Protein AF-A0A3D1IEJ1-F1 (afdb_monomer)

Foldseek 3Di:
DDPPPPPPDDDDDDDDDDQQPPLQQAFQLVLFDAAAAEEQQAFLLVVVVRCVVDPPQKHFYDDPQATDFIAGPVLSVVLVVVVDDRRDGPNSSTDHAAADERRDGLNVLLVVCVVVVDQWHFYAYPVRGTPGIHGNCSNRHVPPPQPQLQDKDWAFFLQAIWIDSLLFIFADDLLRLLQRLLVLLVLLVVQLVVLVVCLVPVDDDPVVSVVSNPCRSVVSSLVVLQVDCRQQLLLLLQLLRQCSNVSHALDLVRSLPGDSFDQPDCLLVVQLVCQLCCQQVDVPDVDNVVSNVCSVVCSVVCSRVVSRVCSVPTRHDHHDPVSNVSSSVRSVVRSVRVVPGDDDDNDPVSSVVSSSVVSSVNSNVVSVVVVVVVCVVVVHDPDD

Mean predicted aligned error: 14.05 Å

pLDDT: mean 86.7, std 15.49, range [32.12, 98.19]

Radius of gyration: 29.65 Å; Cα contacts (8 Å, |Δi|>4): 616; chains: 1; bounding box: 79×55×84 Å

Structure (mmCIF, N/CA/C/O backbone):
data_AF-A0A3D1IEJ1-F1
#
_entry.id   AF-A0A3D1IEJ1-F1
#
loop_
_atom_site.group_PDB
_atom_site.id
_atom_site.type_symbol
_atom_site.label_atom_id
_atom_site.label_alt_id
_atom_site.label_comp_id
_atom_site.label_asym_id
_atom_site.label_entity_id
_atom_site.label_seq_id
_atom_site.pdbx_PDB_ins_code
_atom_site.Cartn_x
_atom_site.Cartn_y
_atom_site.Cartn_z
_atom_site.occupancy
_atom_site.B_iso_or_equiv
_atom_site.auth_seq_id
_atom_site.auth_comp_id
_atom_site.auth_asym_id
_atom_site.auth_atom_id
_atom_site.pdbx_PDB_model_num
ATOM 1 N N . MET A 1 1 ? 5.447 -6.024 35.603 1.00 34.38 1 MET A N 1
ATOM 2 C CA . MET A 1 1 ? 6.214 -6.968 34.753 1.00 34.38 1 MET A CA 1
ATOM 3 C C . MET A 1 1 ? 5.374 -7.322 33.530 1.00 34.38 1 MET A C 1
ATOM 5 O O . MET A 1 1 ? 4.180 -7.521 33.713 1.00 34.38 1 MET A O 1
ATOM 9 N N . PRO A 1 2 ? 5.921 -7.308 32.300 1.00 36.53 2 PRO A N 1
ATOM 10 C CA . PRO A 1 2 ? 5.108 -7.143 31.099 1.00 36.53 2 PRO A CA 1
ATOM 11 C C . PRO A 1 2 ? 4.613 -8.470 30.500 1.00 36.53 2 PRO A C 1
ATOM 13 O O . PRO A 1 2 ? 5.301 -9.489 30.522 1.00 36.53 2 PRO A O 1
ATOM 16 N N . VAL A 1 3 ? 3.422 -8.380 29.906 1.00 32.12 3 VAL A N 1
ATOM 17 C CA . VAL A 1 3 ? 2.477 -9.368 29.331 1.00 32.12 3 VAL A CA 1
ATOM 18 C C . VAL A 1 3 ? 3.058 -10.297 28.230 1.00 32.12 3 VAL A C 1
ATOM 20 O O . VAL A 1 3 ? 2.351 -11.047 27.566 1.00 32.12 3 VAL A O 1
ATOM 23 N N . ALA A 1 4 ? 4.376 -10.325 28.034 1.00 33.59 4 ALA A N 1
ATOM 24 C CA . ALA A 1 4 ? 5.033 -10.959 26.889 1.00 33.59 4 ALA A CA 1
ATOM 25 C C . ALA A 1 4 ? 5.250 -12.490 26.987 1.00 33.59 4 ALA A C 1
ATOM 27 O O . ALA A 1 4 ? 5.752 -13.081 26.032 1.00 33.59 4 ALA A O 1
ATOM 28 N N . ARG A 1 5 ? 4.894 -13.169 28.092 1.00 34.41 5 ARG A N 1
ATOM 29 C CA . ARG A 1 5 ? 5.225 -14.602 28.312 1.00 34.41 5 ARG A CA 1
ATOM 30 C C . ARG A 1 5 ? 4.040 -15.568 28.472 1.00 34.41 5 ARG A C 1
ATOM 32 O O . ARG A 1 5 ? 4.211 -16.630 29.056 1.00 34.41 5 ARG A O 1
ATOM 39 N N . LEU A 1 6 ? 2.867 -15.269 27.909 1.00 35.28 6 LEU A N 1
ATOM 40 C CA . LEU A 1 6 ? 1.731 -16.219 27.878 1.00 35.28 6 LEU A CA 1
ATOM 41 C C . LEU A 1 6 ? 1.367 -16.724 26.467 1.00 35.28 6 LEU A C 1
ATOM 43 O O . LEU A 1 6 ? 0.457 -17.529 26.303 1.00 35.28 6 LEU A O 1
ATOM 47 N N . ARG A 1 7 ? 2.104 -16.308 25.428 1.00 36.78 7 ARG A N 1
ATOM 48 C CA . ARG A 1 7 ? 1.709 -16.479 24.016 1.00 36.78 7 ARG A CA 1
ATOM 49 C C . ARG A 1 7 ? 2.047 -17.841 23.384 1.00 36.78 7 ARG A C 1
ATOM 51 O O . ARG A 1 7 ? 1.842 -18.002 22.188 1.00 36.78 7 ARG A O 1
ATOM 58 N N . ASN A 1 8 ? 2.571 -18.823 24.124 1.00 34.38 8 ASN A N 1
ATOM 59 C CA . ASN A 1 8 ? 3.155 -20.018 23.500 1.00 34.38 8 ASN A CA 1
ATOM 60 C C . ASN A 1 8 ? 2.639 -21.344 24.076 1.00 34.38 8 ASN A C 1
ATOM 62 O O . ASN A 1 8 ? 3.391 -22.034 24.763 1.00 34.38 8 ASN A O 1
ATOM 66 N N . ARG A 1 9 ? 1.368 -21.703 23.803 1.00 35.31 9 ARG A N 1
ATOM 67 C CA . ARG A 1 9 ? 0.929 -23.120 23.805 1.00 35.31 9 ARG A CA 1
ATOM 68 C C . ARG A 1 9 ? -0.470 -23.450 23.246 1.00 35.31 9 ARG A C 1
ATOM 70 O O . ARG A 1 9 ? -1.064 -24.423 23.692 1.00 35.31 9 ARG A O 1
ATOM 77 N N . TYR A 1 10 ? -1.019 -22.715 22.278 1.00 32.25 10 TYR A N 1
ATOM 78 C CA . TYR A 1 10 ? -2.353 -23.061 21.754 1.00 32.25 10 TYR A CA 1
ATOM 79 C C . TYR A 1 10 ? -2.456 -22.896 20.236 1.00 32.25 10 TYR A C 1
ATOM 81 O O . TYR A 1 10 ? -3.085 -21.977 19.724 1.00 32.25 10 TYR A O 1
ATOM 89 N N . ASN A 1 11 ? -1.807 -23.797 19.494 1.00 33.50 11 ASN A N 1
ATOM 90 C CA . ASN A 1 11 ? -2.121 -23.991 18.083 1.00 33.50 11 ASN A CA 1
ATOM 91 C C . ASN A 1 11 ? -1.987 -25.468 17.699 1.00 33.50 11 ASN A C 1
ATOM 93 O O . 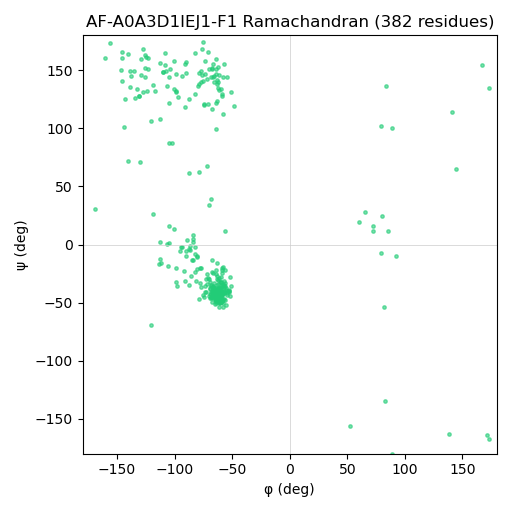ASN A 1 11 ? -0.882 -25.975 17.533 1.00 33.50 11 ASN A O 1
ATOM 97 N N . SER A 1 12 ? -3.116 -26.166 17.598 1.00 34.41 12 SER A N 1
ATOM 98 C CA . SER A 1 12 ? -3.414 -27.100 16.504 1.00 34.41 12 SER A CA 1
ATOM 99 C C . SER A 1 12 ? -4.716 -27.857 16.780 1.00 34.41 12 SER A C 1
ATOM 101 O O . SER A 1 12 ? -4.932 -28.405 17.857 1.00 34.41 12 SER A O 1
ATOM 103 N N . SER A 1 13 ? -5.544 -27.932 15.737 1.00 33.44 13 SER A N 1
ATOM 104 C CA . SER A 1 13 ? -6.774 -28.723 15.593 1.00 33.44 13 SER A CA 1
ATOM 105 C C . SER A 1 13 ? -8.074 -28.130 16.167 1.00 33.44 13 SER A C 1
ATOM 107 O O . SER A 1 13 ? -8.122 -27.647 17.289 1.00 33.44 13 SER A O 1
ATOM 109 N N . ARG A 1 14 ? -9.144 -28.265 15.360 1.00 33.75 14 ARG A N 1
ATOM 110 C CA . ARG A 1 14 ? -10.581 -28.014 15.622 1.00 33.75 14 ARG A CA 1
ATOM 111 C C . ARG A 1 14 ? -11.118 -26.593 15.362 1.00 33.75 14 ARG A C 1
ATOM 113 O O . ARG A 1 14 ? -11.059 -25.710 16.211 1.00 33.75 14 ARG A O 1
ATOM 120 N N . ARG A 1 15 ? -11.769 -26.431 14.200 1.00 35.88 15 ARG A N 1
ATOM 121 C CA . ARG A 1 15 ? -13.246 -26.479 14.025 1.00 35.88 15 ARG A CA 1
ATOM 122 C C . ARG A 1 15 ? -13.758 -25.434 13.023 1.00 35.88 15 ARG A C 1
ATOM 124 O O . ARG A 1 15 ? -13.694 -24.236 13.279 1.00 35.88 15 ARG A O 1
ATOM 131 N N . MET A 1 16 ? -14.295 -25.939 11.907 1.00 35.09 16 MET A N 1
ATOM 132 C CA . MET A 1 16 ? -15.589 -25.481 11.391 1.00 35.09 16 MET A CA 1
ATOM 133 C C . MET A 1 16 ? -16.631 -25.706 12.500 1.00 35.09 16 MET A C 1
ATOM 135 O O . MET A 1 16 ? -16.508 -26.680 13.243 1.00 35.09 16 MET A O 1
ATOM 139 N N . ASP A 1 17 ? -17.589 -24.790 12.603 1.00 37.56 17 ASP A N 1
ATOM 140 C CA . ASP A 1 17 ? -18.600 -24.630 13.661 1.00 37.56 17 ASP A CA 1
ATOM 141 C C . ASP A 1 17 ? -18.085 -23.959 14.942 1.00 37.56 17 ASP A C 1
ATOM 143 O O . ASP A 1 17 ? -17.427 -24.598 15.758 1.00 37.56 17 ASP A O 1
ATOM 147 N N . THR A 1 18 ? -18.417 -22.661 15.076 1.00 38.03 18 THR A N 1
ATOM 148 C CA . THR A 1 18 ? -18.666 -21.859 16.303 1.00 38.03 18 THR A CA 1
ATOM 149 C C . THR A 1 18 ? -18.172 -20.409 16.142 1.00 38.03 18 THR A C 1
ATOM 151 O O . THR A 1 18 ? -17.244 -19.981 16.829 1.00 38.03 18 THR A O 1
ATOM 154 N N . PHE A 1 19 ? -18.768 -19.623 15.239 1.00 41.88 19 PHE A N 1
ATOM 155 C CA . PHE A 1 19 ? -18.423 -18.194 15.115 1.00 41.88 19 PHE A CA 1
ATOM 156 C C . PHE A 1 19 ? -18.904 -17.359 16.320 1.00 41.88 19 PHE A C 1
ATOM 158 O O . PHE A 1 19 ? -18.214 -16.428 16.712 1.00 41.88 19 PHE A O 1
ATOM 165 N N . GLY A 1 20 ? -20.004 -17.744 16.982 1.00 44.62 20 GLY A N 1
ATOM 166 C CA . GLY A 1 20 ? -20.479 -17.074 18.205 1.00 44.62 20 GLY A CA 1
ATOM 167 C C . GLY A 1 20 ? -19.841 -17.570 19.513 1.00 44.62 20 GLY A C 1
ATOM 168 O O . GLY A 1 20 ? -19.731 -16.815 20.473 1.00 44.62 20 GLY A O 1
ATOM 169 N N . SER A 1 21 ? -19.375 -18.826 19.586 1.00 49.81 21 SER A N 1
ATOM 170 C CA . SER A 1 21 ? -18.986 -19.414 20.884 1.00 49.81 21 SER A CA 1
ATOM 171 C C . SER A 1 21 ? -17.594 -19.003 21.374 1.00 49.81 21 SER A C 1
ATOM 173 O O . SER A 1 21 ? -17.322 -19.124 22.565 1.00 49.81 21 SER A O 1
ATOM 175 N N . ARG A 1 22 ? -16.698 -18.542 20.487 1.00 56.06 22 ARG A N 1
ATOM 176 C CA . ARG A 1 22 ? -15.327 -18.168 20.878 1.00 56.06 22 ARG A CA 1
ATOM 177 C C . ARG A 1 22 ? -15.254 -16.803 21.563 1.00 56.06 22 ARG A C 1
ATOM 179 O O . ARG A 1 22 ? -14.423 -16.641 22.451 1.00 56.06 22 ARG A O 1
ATOM 186 N N . SER A 1 23 ? -16.110 -15.853 21.183 1.00 61.81 23 SER A N 1
ATOM 187 C CA . SER A 1 23 ? -16.144 -14.508 21.778 1.00 61.81 23 SER A CA 1
ATOM 188 C C . SER A 1 23 ? -16.629 -14.551 23.233 1.00 61.81 23 SER A C 1
ATOM 190 O O . SER A 1 23 ? -15.993 -14.003 24.128 1.00 61.81 23 SER A O 1
ATOM 192 N N . LEU A 1 24 ? -17.671 -15.343 23.505 1.00 79.00 24 LEU A N 1
ATOM 193 C CA . LEU A 1 24 ? -18.252 -15.485 24.846 1.00 79.00 24 LEU A CA 1
ATOM 194 C C . LEU A 1 24 ? -17.318 -16.163 25.862 1.00 79.00 24 LEU A C 1
ATOM 196 O O . LEU A 1 24 ? -17.442 -15.939 27.062 1.00 79.00 24 LEU A O 1
ATOM 200 N N . SER A 1 25 ? -16.364 -16.972 25.396 1.00 82.06 25 SER A N 1
ATOM 201 C CA . SER A 1 25 ? -15.357 -17.618 26.249 1.00 82.06 25 SER A CA 1
ATOM 202 C C . SER A 1 25 ? -14.111 -16.765 26.525 1.00 82.06 25 SER A C 1
ATOM 204 O O . SER A 1 25 ? -13.207 -17.236 27.212 1.00 82.06 25 SER A O 1
ATOM 206 N N . ARG A 1 26 ? -14.013 -15.552 25.965 1.00 82.69 26 ARG A N 1
ATOM 207 C CA . ARG A 1 26 ? -12.858 -14.657 26.148 1.00 82.69 26 ARG A CA 1
ATOM 208 C C . ARG A 1 26 ? -13.152 -13.572 27.187 1.00 82.69 26 ARG A C 1
ATOM 210 O O . ARG A 1 26 ? -14.322 -13.267 27.418 1.00 82.69 26 ARG A O 1
ATOM 217 N N . PRO A 1 27 ? -12.113 -12.978 27.794 1.00 87.12 27 PRO A N 1
ATOM 218 C CA . PRO A 1 27 ? -12.273 -11.827 28.670 1.00 87.12 27 PRO A CA 1
ATOM 219 C C . PRO A 1 27 ? -12.868 -10.601 27.962 1.00 87.12 27 PRO A C 1
ATOM 221 O O . PRO A 1 27 ? -12.549 -10.327 26.802 1.00 87.12 27 PRO A O 1
ATOM 224 N N . VAL A 1 28 ? -13.666 -9.814 28.683 1.00 88.81 28 VAL A N 1
ATOM 225 C CA . VAL A 1 28 ? -14.340 -8.602 28.190 1.00 88.81 28 VAL A CA 1
ATOM 226 C C . VAL A 1 28 ? -13.364 -7.557 27.653 1.00 88.81 28 VAL A C 1
ATOM 228 O O . VAL A 1 28 ? -13.674 -6.906 26.656 1.00 88.81 28 VAL A O 1
ATOM 231 N N . PHE A 1 29 ? -12.166 -7.417 28.234 1.00 81.75 29 PHE A N 1
ATOM 232 C CA . PHE A 1 29 ? -11.175 -6.437 27.762 1.00 81.75 29 PHE A CA 1
ATOM 233 C C . PHE A 1 29 ? -10.761 -6.650 26.299 1.00 81.75 29 PHE A C 1
ATOM 235 O O . PHE A 1 29 ? -10.240 -5.742 25.656 1.00 81.75 29 PHE A O 1
ATOM 242 N N . GLU A 1 30 ? -10.973 -7.851 25.762 1.00 79.25 30 GLU A N 1
ATOM 243 C CA . GLU A 1 30 ? -10.700 -8.147 24.364 1.00 79.25 30 GLU A CA 1
ATOM 244 C C . GLU A 1 30 ? -11.842 -7.713 23.434 1.00 79.25 30 GLU A C 1
ATOM 246 O O . GLU A 1 30 ? -11.612 -7.509 22.242 1.00 79.25 30 GLU A O 1
ATOM 251 N N . ALA A 1 31 ? -13.066 -7.588 23.939 1.00 82.50 31 ALA A N 1
ATOM 252 C CA . ALA A 1 31 ? -14.235 -7.164 23.170 1.00 82.50 31 ALA A CA 1
ATOM 253 C C . ALA A 1 31 ? -14.568 -5.674 23.358 1.00 82.50 31 ALA A C 1
ATOM 255 O O . ALA A 1 31 ? -15.251 -5.093 22.518 1.00 82.50 31 ALA A O 1
ATOM 256 N N . MET A 1 32 ? -14.084 -5.049 24.436 1.00 84.62 32 MET A N 1
ATOM 257 C CA . MET A 1 32 ? -14.413 -3.663 24.767 1.00 84.62 32 MET A CA 1
ATOM 258 C C . MET A 1 32 ? -13.907 -2.657 23.725 1.00 84.62 32 MET A C 1
ATOM 260 O O . MET A 1 32 ? -12.869 -2.843 23.081 1.00 84.62 32 MET A O 1
ATOM 264 N N . ARG A 1 33 ? -14.621 -1.537 23.615 1.00 79.88 33 ARG A N 1
ATOM 265 C CA . ARG A 1 33 ? -14.249 -0.381 22.796 1.00 79.88 33 ARG A CA 1
ATOM 266 C C . ARG A 1 33 ? -13.866 0.797 23.683 1.00 79.88 33 ARG A C 1
ATOM 268 O O . ARG A 1 33 ? -14.406 0.968 24.775 1.00 79.88 33 ARG A O 1
ATOM 275 N N . ALA A 1 34 ? -12.948 1.624 23.190 1.00 79.44 34 ALA A N 1
ATOM 276 C CA . ALA A 1 34 ? -12.696 2.925 23.795 1.00 79.44 34 ALA A CA 1
ATOM 277 C C . ALA A 1 34 ? -13.964 3.786 23.692 1.00 79.44 34 ALA A C 1
ATOM 279 O O . ALA A 1 34 ? -14.650 3.753 22.669 1.00 79.44 34 ALA A O 1
ATOM 280 N N . THR A 1 35 ? -14.252 4.555 24.737 1.00 80.81 35 THR A N 1
ATOM 281 C CA . THR A 1 35 ? -15.414 5.444 24.796 1.00 80.81 35 THR A CA 1
ATOM 282 C C . THR A 1 35 ? -14.990 6.843 25.208 1.00 80.81 35 THR A C 1
ATOM 284 O O . THR A 1 35 ? -14.056 7.018 25.993 1.00 80.81 35 THR A O 1
ATOM 287 N N . VAL A 1 36 ? -15.685 7.840 24.667 1.00 83.62 36 VAL A N 1
ATOM 288 C CA . VAL A 1 36 ? -15.646 9.204 25.198 1.00 83.62 36 VAL A CA 1
ATOM 289 C C . VAL A 1 36 ? -16.436 9.256 26.504 1.00 83.62 36 VAL A C 1
ATOM 291 O O . VAL A 1 36 ? -17.276 8.391 26.750 1.00 83.62 36 VAL A O 1
ATOM 294 N N . TRP A 1 37 ? -16.146 10.242 27.343 1.00 88.94 37 TRP A N 1
ATOM 295 C CA . TRP A 1 37 ? -16.778 10.449 28.644 1.00 88.94 37 TRP A CA 1
ATOM 296 C C . TRP A 1 37 ? -16.890 11.952 28.931 1.00 88.94 37 TRP A C 1
ATOM 298 O O . TRP A 1 37 ? -16.275 12.769 28.238 1.00 88.94 37 TRP A O 1
ATOM 308 N N . VAL A 1 38 ? -17.701 12.311 29.924 1.00 90.94 38 VAL A N 1
ATOM 309 C CA . VAL A 1 38 ? -17.945 13.698 30.364 1.00 90.94 38 VAL A CA 1
ATOM 310 C C . VAL A 1 38 ? -17.690 13.858 31.856 1.00 90.94 38 VAL A C 1
ATOM 312 O O . VAL A 1 38 ? -17.647 12.873 32.591 1.00 90.94 38 VAL A O 1
ATOM 315 N N . HIS A 1 39 ? -17.533 15.097 32.304 1.00 93.75 39 HIS A N 1
ATOM 316 C CA . HIS A 1 39 ? -17.487 15.436 33.725 1.00 93.75 39 HIS A CA 1
ATOM 317 C C . HIS A 1 39 ? -18.889 15.758 34.276 1.00 93.75 39 HIS A C 1
ATOM 319 O O . HIS A 1 39 ? -19.759 16.164 33.506 1.00 93.75 39 HIS A O 1
ATOM 325 N N . PRO A 1 40 ? -19.131 15.632 35.597 1.00 94.62 40 PRO A N 1
ATOM 326 C CA . PRO A 1 40 ? -20.416 16.001 36.204 1.00 94.62 40 PRO A CA 1
ATOM 327 C C . PRO A 1 40 ? -20.836 17.456 35.944 1.00 94.62 40 PRO A C 1
ATOM 329 O O . PRO A 1 40 ? -22.026 17.726 35.803 1.00 94.62 40 PRO A O 1
ATOM 332 N N . GLU A 1 41 ? -19.848 18.352 35.855 1.00 95.50 41 GLU A N 1
ATOM 333 C CA . GLU A 1 41 ? -19.989 19.797 35.621 1.00 95.50 41 GLU A CA 1
ATOM 334 C C . GLU A 1 41 ? -20.159 20.158 34.126 1.00 95.50 41 GLU A C 1
ATOM 336 O O . GLU A 1 41 ? -20.390 21.318 33.787 1.00 95.50 41 GLU A O 1
ATOM 341 N N . ASP A 1 42 ? -20.002 19.193 33.206 1.00 93.69 42 ASP A N 1
ATOM 342 C CA . ASP A 1 42 ? -20.230 19.437 31.777 1.00 93.69 42 ASP A CA 1
ATOM 343 C C . ASP A 1 42 ? -21.717 19.729 31.515 1.00 93.69 42 ASP A C 1
ATOM 345 O O . ASP A 1 42 ? -22.592 19.279 32.251 1.00 93.69 42 ASP A O 1
ATOM 349 N N . SER A 1 43 ? -22.028 20.440 30.427 1.00 95.88 43 SER A N 1
ATOM 350 C CA . SER A 1 43 ? -23.419 20.760 30.088 1.00 95.88 43 SER A CA 1
ATOM 351 C C . SER A 1 43 ? -24.187 19.582 29.476 1.00 95.88 43 SER A C 1
ATOM 353 O O . SER A 1 43 ? -23.634 18.781 28.710 1.00 95.88 43 SER A O 1
ATOM 355 N N . LEU A 1 44 ? -25.502 19.526 29.713 1.00 94.56 44 LEU A N 1
ATOM 356 C CA . LEU A 1 44 ? -26.409 18.564 29.074 1.00 94.56 44 LEU A CA 1
ATOM 357 C C . LEU A 1 44 ? -26.345 18.635 27.541 1.00 94.56 44 LEU A C 1
ATOM 359 O O . LEU A 1 44 ? -26.395 17.604 26.872 1.00 94.56 44 LEU A O 1
ATOM 363 N N . MET A 1 45 ? -26.156 19.828 26.970 1.00 92.06 45 MET A N 1
ATOM 364 C CA . MET A 1 45 ? -25.959 20.022 25.530 1.00 92.06 45 MET A CA 1
ATOM 365 C C . MET A 1 45 ? -24.703 19.310 25.011 1.00 92.06 45 MET A C 1
ATOM 367 O O . MET A 1 45 ? -24.737 18.692 23.945 1.00 92.06 45 MET A O 1
ATOM 371 N N . ARG A 1 46 ? -23.587 19.375 25.749 1.00 90.31 46 ARG A N 1
ATOM 372 C CA . ARG A 1 46 ? -22.354 18.662 25.387 1.00 90.31 46 ARG A CA 1
ATOM 373 C C . ARG A 1 46 ? -22.576 17.152 25.424 1.00 90.31 46 ARG A C 1
ATOM 375 O O . ARG A 1 46 ? -22.190 16.473 24.473 1.00 90.31 46 ARG A O 1
ATOM 382 N N . ALA A 1 47 ? -23.230 16.647 26.470 1.00 90.50 47 ALA A N 1
ATOM 383 C CA . ALA A 1 47 ? -23.584 15.234 26.567 1.00 90.50 47 ALA A CA 1
ATOM 384 C C . ALA A 1 47 ? -24.495 14.780 25.413 1.00 90.50 47 ALA A C 1
ATOM 386 O O . ALA A 1 47 ? -24.217 13.758 24.788 1.00 90.50 47 ALA A O 1
ATOM 387 N N . ALA A 1 48 ? -25.516 15.568 25.063 1.00 89.50 48 ALA A N 1
ATOM 388 C CA . ALA A 1 48 ? -26.419 15.273 23.950 1.00 89.50 48 ALA A CA 1
ATOM 389 C C . ALA A 1 48 ? -25.694 15.206 22.595 1.00 89.50 48 ALA A C 1
ATOM 391 O O . ALA A 1 48 ? -25.980 14.326 21.784 1.00 89.50 48 ALA A O 1
ATOM 392 N N . ASN A 1 49 ? -24.735 16.104 22.346 1.00 87.12 49 ASN A N 1
ATOM 393 C CA . ASN A 1 49 ? -23.935 16.080 21.119 1.00 87.12 49 ASN A CA 1
ATOM 394 C C . ASN A 1 49 ? -23.040 14.833 21.048 1.00 87.12 49 ASN A C 1
ATOM 396 O O . ASN A 1 49 ? -22.980 14.179 20.011 1.00 87.12 49 ASN A O 1
ATOM 400 N N . LEU A 1 50 ? -22.390 14.467 22.157 1.00 83.00 50 LEU A N 1
ATOM 401 C CA . LEU A 1 50 ? -21.542 13.272 22.214 1.00 83.00 50 LEU A CA 1
ATOM 402 C C . LEU A 1 50 ? -22.344 11.973 22.056 1.00 83.00 50 LEU A C 1
ATOM 404 O O . LEU A 1 50 ? -21.861 11.046 21.411 1.00 83.00 50 LEU A O 1
ATOM 408 N N . LEU A 1 51 ? -23.561 11.912 22.604 1.00 84.94 51 LEU A N 1
ATOM 409 C CA . LEU A 1 51 ? -24.461 10.769 22.430 1.00 84.94 51 LEU A CA 1
ATOM 410 C C . LEU A 1 51 ? -24.990 10.653 20.997 1.00 84.94 51 LEU A C 1
ATOM 412 O O . LEU A 1 51 ? -25.067 9.549 20.471 1.00 84.94 51 LEU A O 1
ATOM 416 N N . ARG A 1 52 ? -25.286 11.777 20.331 1.00 80.25 52 ARG A N 1
ATOM 417 C CA . ARG A 1 52 ? -25.721 11.786 18.924 1.00 80.25 52 ARG A CA 1
ATOM 418 C C . ARG A 1 52 ? -24.659 11.229 17.974 1.00 80.25 52 ARG A C 1
ATOM 420 O O . ARG A 1 52 ? -25.000 10.519 17.031 1.00 80.25 52 ARG A O 1
ATOM 427 N N . ASP A 1 53 ? -23.397 11.581 18.205 1.00 69.69 53 ASP A N 1
ATOM 428 C CA . ASP A 1 53 ? -22.280 11.236 17.319 1.00 69.69 53 ASP A CA 1
ATOM 429 C C . ASP A 1 53 ? -21.623 9.886 17.679 1.00 69.69 53 ASP A C 1
ATOM 431 O O . ASP A 1 53 ? -20.774 9.380 16.938 1.00 69.69 53 ASP A O 1
ATOM 435 N N . GLY A 1 54 ? -21.988 9.305 18.828 1.00 63.94 54 GLY A N 1
ATOM 436 C CA . GLY A 1 54 ? -21.364 8.123 19.413 1.00 63.94 54 GLY A CA 1
ATOM 437 C C . GLY A 1 54 ? -22.214 6.852 19.334 1.00 63.94 54 GLY A C 1
ATOM 438 O O . GLY A 1 54 ? -23.436 6.867 19.408 1.00 63.94 54 GLY A O 1
ATOM 439 N N . HIS A 1 55 ? -21.540 5.704 19.249 1.00 60.31 55 HIS A N 1
ATOM 440 C CA . HIS A 1 55 ? -22.128 4.390 19.513 1.00 60.31 55 HIS A CA 1
ATOM 441 C C . HIS A 1 55 ? -21.201 3.630 20.465 1.00 60.31 55 HIS A C 1
ATOM 443 O O . HIS A 1 55 ? -20.023 3.467 20.119 1.00 60.31 55 HIS A O 1
ATOM 449 N N . PRO A 1 56 ? -21.678 3.082 21.599 1.00 62.28 56 PRO A N 1
ATOM 450 C CA . PRO A 1 56 ? -23.077 2.899 22.035 1.00 62.28 56 PRO A CA 1
ATOM 451 C C . PRO A 1 56 ? -23.742 4.136 22.687 1.00 62.28 56 PRO A C 1
ATOM 453 O O . PRO A 1 56 ? -23.044 5.052 23.102 1.00 62.28 56 PRO A O 1
ATOM 456 N N . SER A 1 57 ? -25.082 4.128 22.807 1.00 75.25 57 SER A N 1
ATOM 457 C CA . SER A 1 57 ? -25.950 5.176 23.411 1.00 75.25 57 SER A CA 1
ATOM 458 C C . SER A 1 57 ? -25.804 5.338 24.939 1.00 75.25 57 SER A C 1
ATOM 460 O O . SER A 1 57 ? -26.782 5.513 25.669 1.00 75.25 57 SER A O 1
ATOM 462 N N . VAL A 1 58 ? -24.579 5.235 25.445 1.00 88.19 58 VAL A N 1
ATOM 463 C CA . VAL A 1 58 ? -24.215 5.453 26.847 1.00 88.19 58 VAL A CA 1
ATOM 464 C C . VAL A 1 58 ? -22.995 6.354 26.897 1.00 88.19 58 VAL A C 1
ATOM 466 O O . VAL A 1 58 ? -22.011 6.134 26.193 1.00 88.19 58 VAL A O 1
ATOM 469 N N . LEU A 1 59 ? -23.054 7.352 27.768 1.00 91.81 59 LEU A N 1
ATOM 470 C CA . LEU A 1 59 ? -21.994 8.314 27.988 1.00 91.81 59 LEU A CA 1
ATOM 471 C C . LEU A 1 59 ? -21.552 8.245 29.455 1.00 91.81 59 LEU A C 1
ATOM 473 O O . LEU A 1 59 ? -22.291 8.680 30.341 1.00 91.81 59 LEU A O 1
ATOM 477 N N . PRO A 1 60 ? -20.372 7.674 29.734 1.00 92.75 60 PRO A N 1
ATOM 478 C CA . PRO A 1 60 ? -19.825 7.610 31.081 1.00 92.75 60 PRO A CA 1
ATOM 479 C C . PRO A 1 60 ? -19.564 9.004 31.651 1.00 92.75 60 PRO A C 1
ATOM 481 O O . PRO A 1 60 ? -19.051 9.883 30.952 1.00 92.75 60 PRO A O 1
ATOM 484 N N . VAL A 1 61 ? -19.865 9.175 32.935 1.00 94.94 61 VAL A N 1
ATOM 485 C CA . VAL A 1 61 ? -19.543 10.372 33.712 1.00 94.94 61 VAL A CA 1
ATOM 486 C C . VAL A 1 61 ? -18.365 10.047 34.623 1.00 94.94 61 VAL A C 1
ATOM 488 O O . VAL A 1 61 ? -18.436 9.112 35.421 1.00 94.94 61 VAL A O 1
ATOM 491 N N . VAL A 1 62 ? -17.271 10.794 34.484 1.00 91.19 62 VAL A N 1
ATOM 492 C CA . VAL A 1 62 ? -15.996 10.542 35.166 1.00 91.19 62 VAL A CA 1
ATOM 493 C C . VAL A 1 62 ? -15.573 11.774 35.962 1.00 91.19 62 VAL A C 1
ATOM 495 O O . VAL A 1 62 ? -15.542 12.891 35.442 1.00 91.19 62 VAL A O 1
ATOM 498 N N . GLU A 1 63 ? -15.185 11.573 37.217 1.00 88.62 63 GLU A N 1
ATOM 499 C CA . GLU A 1 63 ? -14.686 12.622 38.110 1.00 88.62 63 GLU A CA 1
ATOM 500 C C . GLU A 1 63 ? -13.381 12.154 38.756 1.00 88.62 63 GLU A C 1
ATOM 502 O O . GLU A 1 63 ? -13.294 11.043 39.260 1.00 88.62 63 GLU A O 1
ATOM 507 N N . GLY A 1 64 ? -12.310 12.949 38.676 1.00 78.00 64 GLY A N 1
ATOM 508 C CA . GLY A 1 64 ? -11.017 12.556 39.259 1.00 78.00 64 GLY A CA 1
ATOM 509 C C . GLY A 1 64 ? -10.406 11.260 38.694 1.00 78.00 64 GLY A C 1
ATOM 510 O O . GLY A 1 64 ? -9.536 10.675 39.332 1.00 78.00 64 GLY A O 1
ATOM 511 N N . GLY A 1 65 ? -10.842 10.812 37.510 1.00 74.69 65 GLY A N 1
ATOM 512 C CA . GLY A 1 65 ? -10.398 9.566 36.870 1.00 74.69 65 GLY A CA 1
ATOM 513 C C . GLY A 1 65 ? -11.266 8.342 37.178 1.00 74.69 65 GLY A C 1
ATOM 514 O O . GLY A 1 65 ? -11.130 7.329 36.492 1.00 74.69 65 GLY A O 1
ATOM 515 N N . THR A 1 66 ? -12.201 8.445 38.125 1.00 86.44 66 THR A N 1
ATOM 516 C CA . THR A 1 66 ? -13.107 7.356 38.500 1.00 86.44 66 THR A CA 1
ATOM 517 C C . THR A 1 66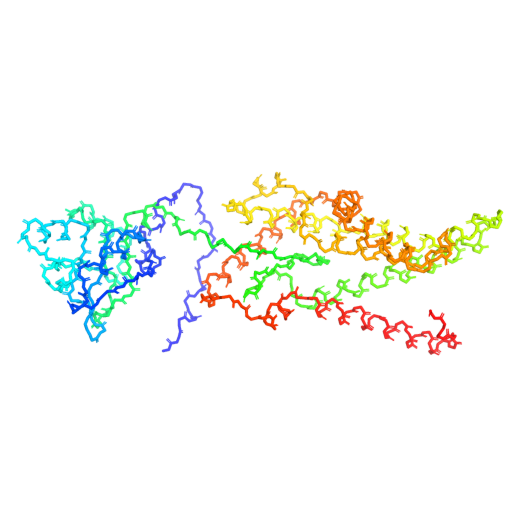 ? -14.472 7.504 37.841 1.00 86.44 66 THR A C 1
ATOM 519 O O . THR A 1 66 ? -14.966 8.608 37.599 1.00 86.44 66 THR A O 1
ATOM 522 N N . LEU A 1 67 ? -15.089 6.369 37.521 1.00 91.81 67 LEU A N 1
ATOM 523 C CA . LEU A 1 67 ? -16.442 6.326 36.979 1.00 91.81 67 LEU A CA 1
ATOM 524 C C . LEU A 1 67 ? -17.467 6.609 38.089 1.00 91.81 67 LEU A C 1
ATOM 526 O O . LEU A 1 67 ? -17.550 5.852 39.055 1.00 91.81 67 LEU A O 1
ATOM 530 N N . VAL A 1 68 ? -18.263 7.670 37.936 1.00 94.38 68 VAL A N 1
ATOM 531 C CA . VAL A 1 68 ? -19.254 8.105 38.942 1.00 94.38 68 VAL A CA 1
ATOM 532 C C . VAL A 1 68 ? -20.708 7.955 38.488 1.00 94.38 68 VAL A C 1
ATOM 534 O O . VAL A 1 68 ? -21.618 8.027 39.312 1.00 94.38 68 VAL A O 1
ATOM 537 N N . GLY A 1 69 ? -20.944 7.715 37.198 1.00 93.81 69 GLY A N 1
ATOM 538 C CA . GLY A 1 69 ? -22.275 7.412 36.682 1.00 93.81 69 GLY A CA 1
ATOM 539 C C . GLY A 1 69 ? -22.327 7.338 35.164 1.00 93.81 69 GLY A C 1
ATOM 540 O O . GLY A 1 69 ? -21.302 7.300 34.480 1.00 93.81 69 GLY A O 1
ATOM 541 N N . VAL A 1 70 ? -23.542 7.322 34.624 1.00 94.62 70 VAL A N 1
ATOM 542 C CA . VAL A 1 70 ? -23.786 7.273 33.179 1.00 94.62 70 VAL A CA 1
ATOM 543 C C . VAL A 1 70 ? -24.928 8.203 32.781 1.00 94.62 70 VAL A C 1
ATOM 545 O O . VAL A 1 70 ? -25.864 8.430 33.549 1.00 94.62 70 VAL A O 1
ATOM 548 N N . VAL A 1 71 ? -24.856 8.732 31.565 1.00 93.94 71 VAL A N 1
ATOM 549 C CA . VAL A 1 71 ? -25.938 9.453 30.894 1.00 93.94 71 VAL A CA 1
ATOM 550 C C . VAL A 1 71 ? -26.306 8.712 29.615 1.00 93.94 71 VAL A C 1
ATOM 552 O O . VAL A 1 71 ? -25.434 8.246 28.885 1.00 93.94 71 VAL A O 1
ATOM 555 N N . THR A 1 72 ? -27.598 8.588 29.337 1.00 91.69 72 THR A N 1
ATOM 556 C CA . THR A 1 72 ? -28.126 7.926 28.137 1.00 91.69 72 THR A CA 1
ATOM 557 C C . THR A 1 72 ? -29.096 8.844 27.412 1.00 91.69 72 THR A C 1
ATOM 559 O O . THR A 1 72 ? -29.562 9.837 27.975 1.00 91.69 72 THR A O 1
ATOM 562 N N . ASP A 1 73 ? -29.468 8.485 26.182 1.00 89.94 73 ASP A N 1
ATOM 563 C CA . ASP A 1 73 ? -30.518 9.194 25.438 1.00 89.94 73 ASP A CA 1
ATOM 564 C C . ASP A 1 73 ? -31.811 9.306 26.262 1.00 89.94 73 ASP A C 1
ATOM 566 O O . ASP A 1 73 ? -32.463 10.351 26.294 1.00 89.94 73 ASP A O 1
ATOM 570 N N . ARG A 1 74 ? -32.147 8.241 27.002 1.00 89.50 74 ARG A N 1
ATOM 571 C CA . ARG A 1 74 ? -33.314 8.203 27.884 1.00 89.50 74 ARG A CA 1
ATOM 572 C C . ARG A 1 74 ? -33.156 9.130 29.086 1.00 89.50 74 ARG A C 1
ATOM 574 O O . ARG A 1 74 ? -34.093 9.860 29.395 1.00 89.50 74 ARG A O 1
ATOM 581 N N . SER A 1 75 ? -32.004 9.124 29.757 1.00 92.75 75 SER A N 1
ATOM 582 C CA . SER A 1 75 ? -31.817 9.964 30.945 1.00 92.75 75 SER A CA 1
ATOM 583 C C . SER A 1 75 ? -31.750 11.455 30.598 1.00 92.75 75 SER A C 1
ATOM 585 O O . SER A 1 75 ? -32.263 12.275 31.360 1.00 92.75 75 SER A O 1
ATOM 587 N N . LEU A 1 76 ? -31.214 11.806 29.421 1.00 91.81 76 LEU A N 1
ATOM 588 C CA . LEU A 1 76 ? -31.298 13.162 28.873 1.00 91.81 76 LEU A CA 1
ATOM 589 C C . LEU A 1 76 ? -32.737 13.560 28.543 1.00 91.81 76 LEU A C 1
ATOM 591 O O . LEU A 1 76 ? -33.165 14.646 28.925 1.00 91.81 76 LEU A O 1
ATOM 595 N N . ALA A 1 77 ? -33.495 12.694 27.867 1.00 90.94 77 ALA A N 1
ATOM 596 C CA . ALA A 1 77 ? -34.895 12.968 27.553 1.00 90.94 77 ALA A CA 1
ATOM 597 C C . ALA A 1 77 ? -35.738 13.167 28.826 1.00 90.94 77 ALA A C 1
ATOM 599 O O . ALA A 1 77 ? -36.540 14.096 28.896 1.00 90.94 77 ALA A O 1
ATOM 600 N N . GLU A 1 78 ? -35.518 12.342 29.853 1.00 93.25 78 GLU A N 1
ATOM 601 C CA . GLU A 1 78 ? -36.152 12.488 31.169 1.00 93.25 78 GLU A CA 1
ATOM 602 C C . GLU A 1 78 ? -35.758 13.803 31.855 1.00 93.25 78 GLU A C 1
ATOM 604 O O . GLU A 1 78 ? -36.617 14.477 32.419 1.00 93.25 78 GLU A O 1
ATOM 609 N N . ALA A 1 79 ? -34.484 14.203 31.790 1.00 93.81 79 ALA A N 1
ATOM 610 C CA . ALA A 1 79 ? -34.034 15.482 32.335 1.00 93.81 79 ALA A CA 1
ATOM 611 C C . ALA A 1 79 ? -34.731 16.665 31.641 1.00 93.81 79 ALA A C 1
ATOM 613 O O . ALA A 1 79 ? -35.277 17.535 32.316 1.00 93.81 79 ALA A O 1
ATOM 614 N N . ILE A 1 80 ? -34.806 16.664 30.308 1.00 92.00 80 ILE A N 1
ATOM 615 C CA . ILE A 1 80 ? -35.514 17.705 29.546 1.00 92.00 80 ILE A CA 1
ATOM 616 C C . ILE A 1 80 ? -37.006 17.728 29.913 1.00 92.00 80 ILE A C 1
ATOM 618 O O . ILE A 1 80 ? -37.573 18.796 30.129 1.00 92.00 80 ILE A O 1
ATOM 622 N N . ALA A 1 81 ? -37.642 16.560 30.053 1.00 93.31 81 ALA A N 1
ATOM 623 C CA . ALA A 1 81 ? -39.047 16.462 30.454 1.00 93.31 81 ALA A CA 1
ATOM 624 C C . ALA A 1 81 ? -39.316 17.019 31.866 1.00 93.31 81 ALA A C 1
ATOM 626 O O . ALA A 1 81 ? -40.418 17.488 32.142 1.00 93.31 81 ALA A O 1
ATOM 627 N N . LEU A 1 82 ? -38.311 17.003 32.746 1.00 94.38 82 LEU A N 1
ATOM 628 C CA . LEU A 1 82 ? -38.350 17.613 34.079 1.00 94.38 82 LEU A CA 1
ATOM 629 C C . LEU A 1 82 ? -38.024 19.120 34.072 1.00 94.38 82 LEU A C 1
ATOM 631 O O . LEU A 1 82 ? -37.878 19.711 35.141 1.00 94.38 82 LEU A O 1
ATOM 635 N N . GLY A 1 83 ? -37.911 19.742 32.895 1.00 93.94 83 GLY A N 1
ATOM 636 C CA . GLY A 1 83 ? -37.650 21.173 32.746 1.00 93.94 83 GLY A CA 1
ATOM 637 C C . GLY A 1 83 ? -36.182 21.562 32.917 1.00 93.94 83 GLY A C 1
ATOM 638 O O . GLY A 1 83 ? -35.905 22.690 33.311 1.00 93.94 83 GLY A O 1
ATOM 639 N N . ARG A 1 84 ? -35.242 20.637 32.675 1.00 95.50 84 ARG A N 1
ATOM 640 C CA . ARG A 1 84 ? -33.809 20.967 32.633 1.00 95.50 84 ARG A CA 1
ATOM 641 C C . ARG A 1 84 ? -33.453 21.680 31.337 1.00 95.50 84 ARG A C 1
ATOM 643 O O . ARG A 1 84 ? -33.918 21.299 30.262 1.00 95.50 84 ARG A O 1
ATOM 650 N N . GLU A 1 85 ? -32.587 22.676 31.450 1.00 95.12 85 GLU A N 1
ATOM 651 C CA . GLU A 1 85 ? -32.123 23.492 30.335 1.00 95.12 85 GLU A CA 1
ATOM 652 C C . GLU A 1 85 ? -30.845 22.906 29.706 1.00 95.12 85 GLU A C 1
ATOM 654 O O . GLU A 1 85 ? -30.068 22.228 30.377 1.00 95.12 85 GLU A O 1
ATOM 659 N N . PRO A 1 86 ? -30.541 23.176 28.423 1.00 91.75 86 PRO A N 1
ATOM 660 C CA . PRO A 1 86 ? -29.361 22.612 27.753 1.00 91.75 86 PRO A CA 1
ATOM 661 C C . PRO A 1 86 ? -28.011 22.953 28.408 1.00 91.75 86 PRO A C 1
ATOM 663 O O . PRO A 1 86 ? -27.027 22.239 28.202 1.00 91.75 86 PRO A O 1
ATOM 666 N N . LEU A 1 87 ? -27.943 24.061 29.148 1.00 94.94 87 LEU A N 1
ATOM 667 C CA . LEU A 1 87 ? -26.735 24.516 29.840 1.00 94.94 87 LEU A CA 1
ATOM 668 C C . LEU A 1 87 ? -26.608 23.970 31.266 1.00 94.94 87 LEU A C 1
ATOM 670 O O . LEU A 1 87 ? -25.569 24.187 31.883 1.00 94.94 87 LEU A O 1
ATOM 674 N N . ASP A 1 88 ? -27.621 23.259 31.761 1.00 96.50 88 ASP A N 1
ATOM 675 C CA . ASP A 1 88 ? -27.571 22.606 33.063 1.00 96.50 88 ASP A CA 1
ATOM 676 C C . ASP A 1 88 ? -26.491 21.514 33.097 1.00 96.50 88 ASP A C 1
ATOM 678 O O . ASP A 1 88 ? -26.061 20.993 32.065 1.00 96.50 88 ASP A O 1
ATOM 682 N N . GLU A 1 89 ? -26.064 21.151 34.303 1.00 96.50 89 GLU A N 1
ATOM 683 C CA . GLU A 1 89 ? -25.020 20.155 34.540 1.00 96.50 89 GLU A CA 1
ATOM 684 C C . GLU A 1 89 ? -25.472 18.719 34.235 1.00 96.50 89 GLU A C 1
ATOM 686 O O . GLU A 1 89 ? -26.574 18.283 34.589 1.00 96.50 89 GLU A O 1
ATOM 691 N N . VAL A 1 90 ? -24.551 17.930 33.682 1.00 95.56 90 VAL A N 1
ATOM 692 C CA . VAL A 1 90 ? -24.669 16.485 33.437 1.00 95.56 90 VAL A CA 1
ATOM 693 C C . VAL A 1 90 ? -25.100 15.714 34.681 1.00 95.56 90 VAL A C 1
ATOM 695 O O . VAL A 1 90 ? -25.895 14.775 34.581 1.00 95.56 90 VAL A O 1
ATOM 698 N N . ARG A 1 91 ? -24.642 16.136 35.863 1.00 96.25 91 ARG A N 1
ATO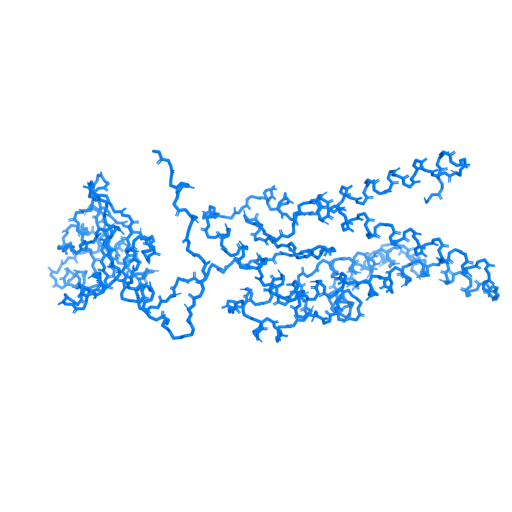M 699 C CA . ARG A 1 91 ? -25.009 15.548 37.159 1.00 96.25 91 ARG A CA 1
ATOM 700 C C . ARG A 1 91 ? -26.525 15.435 37.373 1.00 96.25 91 ARG A C 1
ATOM 702 O O . ARG A 1 91 ? -26.969 14.506 38.042 1.00 96.25 91 ARG A O 1
ATOM 709 N N . LEU A 1 92 ? -27.326 16.311 36.763 1.00 94.00 92 LEU A N 1
ATOM 710 C CA . LEU A 1 92 ? -28.791 16.305 36.875 1.00 94.00 92 LEU A CA 1
ATOM 711 C C . LEU A 1 92 ? -29.479 15.238 36.004 1.00 94.00 92 LEU A C 1
ATOM 713 O O . LEU A 1 92 ? -30.618 14.858 36.284 1.00 94.00 92 LEU A O 1
ATOM 717 N N . ALA A 1 93 ? -28.798 14.731 34.973 1.00 94.44 93 ALA A N 1
ATOM 718 C CA . ALA A 1 93 ? -29.275 13.650 34.103 1.00 94.44 93 ALA A CA 1
ATOM 719 C C . ALA A 1 93 ? -28.565 12.311 34.361 1.00 94.44 93 ALA A C 1
ATOM 721 O O . ALA A 1 93 ? -28.859 11.314 33.694 1.00 94.44 93 ALA A O 1
ATOM 722 N N . MET A 1 94 ? -27.634 12.279 35.315 1.00 94.75 94 MET A N 1
ATOM 723 C CA . MET A 1 94 ? -26.856 11.096 35.657 1.00 94.75 94 MET A CA 1
ATOM 724 C C . MET A 1 94 ? -27.749 9.994 36.245 1.00 94.75 94 MET A C 1
ATOM 726 O O . MET A 1 94 ? -28.737 10.247 36.946 1.00 94.75 94 MET A O 1
ATOM 730 N N . ARG A 1 95 ? -27.409 8.746 35.930 1.00 92.62 95 ARG A N 1
ATOM 731 C CA . ARG A 1 95 ? -28.038 7.532 36.453 1.00 92.62 95 ARG A CA 1
ATOM 732 C C . ARG A 1 95 ? -26.964 6.577 36.988 1.00 92.62 95 ARG A C 1
ATOM 734 O O . ARG A 1 95 ? -25.797 6.713 36.605 1.00 92.62 95 ARG A O 1
ATOM 741 N N . PRO A 1 96 ? -27.340 5.624 37.862 1.00 89.56 96 PRO A N 1
ATOM 742 C CA . PRO A 1 96 ? -26.457 4.529 38.248 1.00 89.56 96 PRO A CA 1
ATOM 743 C C . PRO A 1 96 ? -25.949 3.780 37.017 1.00 89.56 96 PRO A C 1
AT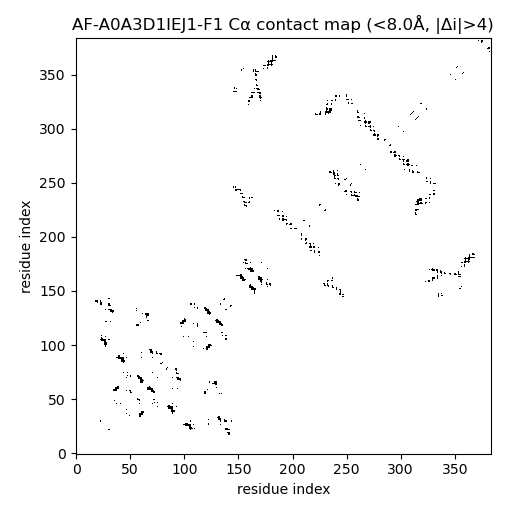OM 745 O O . PRO A 1 96 ? -26.686 3.612 36.045 1.00 89.56 96 PRO A O 1
ATOM 748 N N . HIS A 1 97 ? -24.702 3.327 37.060 1.00 87.25 97 HIS A N 1
ATOM 749 C CA . HIS A 1 97 ? -24.084 2.581 35.973 1.00 87.25 97 HIS A CA 1
ATOM 750 C C . HIS A 1 97 ? -23.997 1.090 36.292 1.00 87.25 97 HIS A C 1
ATOM 752 O O . HIS A 1 97 ? -23.846 0.692 37.446 1.00 87.25 97 HIS A O 1
ATOM 758 N N . LEU A 1 98 ? -24.039 0.263 35.247 1.00 90.19 98 LEU A N 1
ATOM 759 C CA . LEU A 1 98 ? -23.613 -1.127 35.341 1.00 90.19 98 LEU A CA 1
ATOM 760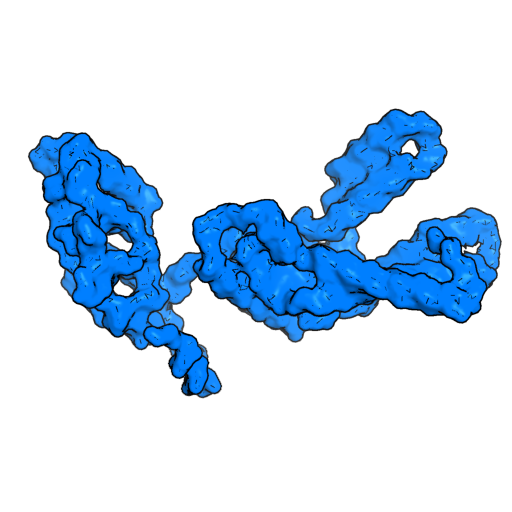 C C . LEU A 1 98 ? -22.182 -1.251 34.848 1.00 90.19 98 LEU A C 1
ATOM 762 O O . LEU A 1 98 ? -21.847 -0.844 33.730 1.00 90.19 98 LEU A O 1
ATOM 766 N N . GLU A 1 99 ? -21.352 -1.843 35.694 1.00 92.94 99 GLU A N 1
ATOM 767 C CA . GLU A 1 99 ? -19.950 -2.081 35.407 1.00 92.94 99 GLU A CA 1
ATOM 768 C C . GLU A 1 99 ? -19.629 -3.566 35.268 1.00 92.94 99 GLU A C 1
ATOM 770 O O . GLU A 1 99 ? -20.308 -4.438 35.809 1.00 92.94 99 GLU A O 1
ATOM 775 N N . VAL A 1 100 ? -18.553 -3.849 34.543 1.00 94.88 100 VAL A N 1
ATOM 776 C CA . VAL A 1 100 ? -17.989 -5.187 34.411 1.00 94.88 100 VAL A CA 1
ATOM 777 C C . VAL A 1 100 ? -16.471 -5.120 34.501 1.00 94.88 100 VAL A C 1
ATOM 779 O O . VAL A 1 100 ? -15.835 -4.164 34.050 1.00 94.88 100 VAL A O 1
ATOM 782 N N . ARG A 1 101 ? -15.869 -6.151 35.093 1.00 93.75 101 ARG A N 1
ATOM 783 C CA . ARG A 1 101 ? -14.414 -6.241 35.218 1.00 93.75 101 ARG A CA 1
ATOM 784 C C . ARG A 1 101 ? -13.787 -6.649 33.882 1.00 93.75 101 ARG A C 1
ATOM 786 O O . ARG A 1 101 ? -14.360 -7.475 33.170 1.00 93.75 101 ARG A O 1
ATOM 793 N N . PRO A 1 102 ? -12.584 -6.153 33.537 1.00 86.75 102 PRO A N 1
ATOM 794 C CA . PRO A 1 102 ? -11.940 -6.446 32.255 1.00 86.75 102 PRO A CA 1
ATOM 795 C C . PRO A 1 102 ? -11.696 -7.944 32.045 1.00 86.75 102 PRO A C 1
ATOM 797 O O . PRO A 1 102 ? -11.739 -8.429 30.916 1.00 86.75 102 PRO A O 1
ATOM 800 N N . TYR A 1 103 ? -11.449 -8.679 33.128 1.00 89.69 103 TYR A N 1
ATOM 801 C CA . TYR A 1 103 ? -11.177 -10.115 33.122 1.00 89.69 103 TYR A CA 1
ATOM 802 C C . TYR A 1 103 ? -12.435 -11.000 33.180 1.00 89.69 103 TYR A C 1
ATOM 804 O O . TYR A 1 103 ? -12.300 -12.218 33.063 1.00 89.69 103 TYR A O 1
ATOM 812 N N . ALA A 1 104 ? -13.635 -10.422 33.330 1.00 92.88 104 ALA A N 1
ATOM 813 C CA . ALA A 1 104 ? -14.892 -11.169 33.263 1.00 92.88 104 ALA A CA 1
ATOM 814 C C . ALA A 1 104 ? -15.077 -11.793 31.876 1.00 92.88 104 ALA A C 1
ATOM 81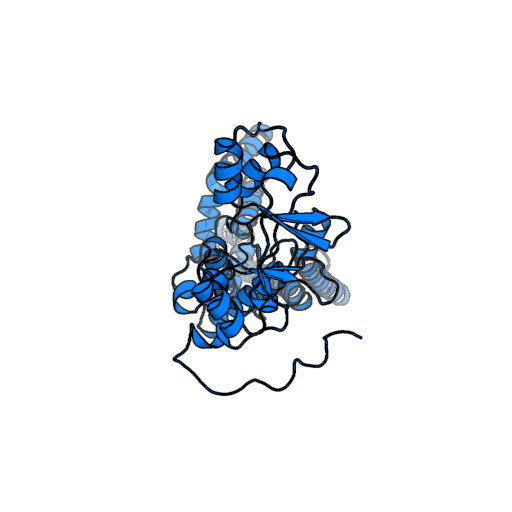6 O O . ALA A 1 104 ? -14.558 -11.275 30.886 1.00 92.88 104 ALA A O 1
ATOM 817 N N . LEU A 1 105 ? -15.809 -12.901 31.779 1.00 92.62 105 LEU A N 1
ATOM 818 C CA . LEU A 1 105 ? -16.025 -13.568 30.493 1.00 92.62 105 LEU A CA 1
ATOM 819 C C . LEU A 1 105 ? -17.100 -12.854 29.667 1.00 92.62 105 LEU A C 1
ATOM 821 O O . LEU A 1 105 ? -18.085 -12.352 30.203 1.00 92.62 105 LEU A O 1
ATOM 825 N N . GLY A 1 106 ? -16.970 -12.881 28.339 1.00 90.94 106 GLY A N 1
ATOM 826 C CA . GLY A 1 106 ? -17.975 -12.322 27.434 1.00 90.94 106 GLY A CA 1
ATOM 827 C C . GLY A 1 106 ? -19.372 -12.927 27.630 1.00 90.94 106 GLY A C 1
ATOM 828 O O . GLY A 1 106 ? -20.367 -12.228 27.487 1.00 90.94 106 GLY A O 1
ATOM 829 N N . ALA A 1 107 ? -19.463 -14.202 28.022 1.00 90.81 107 ALA A N 1
ATOM 830 C CA . ALA A 1 107 ? -20.719 -14.857 28.389 1.00 90.81 107 ALA A CA 1
ATOM 831 C C . ALA A 1 107 ? -21.390 -14.211 29.611 1.00 90.81 107 ALA A C 1
ATOM 833 O O . ALA A 1 107 ? -22.607 -14.052 29.632 1.00 90.81 107 ALA A O 1
ATOM 834 N N . GLU A 1 108 ? -20.596 -13.839 30.616 1.00 92.81 108 GLU A N 1
ATOM 835 C CA . GLU A 1 108 ? -21.068 -13.185 31.838 1.00 92.81 108 GLU A CA 1
ATOM 836 C C . GLU A 1 108 ? -21.550 -11.764 31.534 1.00 92.81 108 GLU A C 1
ATOM 838 O O . GLU A 1 108 ? -22.661 -11.397 31.908 1.00 92.81 108 GLU A O 1
ATOM 843 N N . ALA A 1 109 ? -20.771 -11.008 30.756 1.00 92.94 109 ALA A N 1
ATOM 844 C CA . ALA A 1 109 ? -21.165 -9.681 30.294 1.00 92.94 109 ALA A CA 1
ATOM 845 C C . ALA A 1 109 ? -22.442 -9.717 29.439 1.00 92.94 109 ALA A C 1
ATOM 847 O O . ALA A 1 109 ? -23.337 -8.898 29.629 1.00 92.94 109 ALA A O 1
ATOM 848 N N . LEU A 1 110 ? -22.563 -10.688 28.524 1.00 92.06 110 LEU A N 1
ATOM 849 C CA . LEU A 1 110 ? -23.754 -10.832 27.686 1.00 92.06 110 LEU A CA 1
ATOM 850 C C . LEU A 1 110 ? -24.978 -11.174 28.533 1.00 92.06 110 LEU A C 1
ATOM 852 O O . LEU A 1 110 ? -26.055 -10.637 28.298 1.00 92.06 110 LEU A O 1
ATOM 856 N N . ARG A 1 111 ? -24.809 -12.051 29.526 1.00 91.69 111 ARG A N 1
ATOM 857 C CA . ARG A 1 111 ? -25.873 -12.393 30.464 1.00 91.69 111 ARG A CA 1
ATOM 858 C C . ARG A 1 111 ? -26.349 -11.159 31.225 1.00 91.69 111 ARG A C 1
ATOM 860 O O . ARG A 1 111 ? -27.551 -10.930 31.259 1.00 91.69 111 ARG A O 1
ATOM 867 N N . LEU A 1 112 ? -25.428 -10.353 31.754 1.00 92.56 112 LEU A N 1
ATOM 868 C CA . LEU A 1 112 ? -25.773 -9.128 32.472 1.00 92.56 112 LEU A CA 1
ATOM 869 C C . LEU A 1 112 ? -26.535 -8.146 31.569 1.00 92.56 112 LEU A C 1
ATOM 871 O O . LEU A 1 112 ? -27.587 -7.665 31.964 1.00 92.56 112 LEU A O 1
ATOM 875 N N . LEU A 1 113 ? -26.073 -7.927 30.333 1.00 91.69 113 LEU A N 1
ATOM 876 C CA . LEU A 1 113 ? -26.760 -7.080 29.344 1.00 91.69 113 LEU A CA 1
ATOM 877 C C . LEU A 1 113 ? -28.186 -7.556 29.031 1.00 91.69 113 LEU A C 1
ATOM 879 O O . LEU A 1 113 ? -29.095 -6.743 28.892 1.00 91.69 113 LEU A O 1
ATOM 883 N N . VAL A 1 114 ? -28.390 -8.869 28.905 1.00 90.00 114 VAL A N 1
ATOM 884 C CA . VAL A 1 114 ? -29.708 -9.453 28.614 1.00 90.00 114 VAL A CA 1
ATOM 885 C C . VAL A 1 114 ? -30.633 -9.386 29.830 1.00 90.00 114 VAL A C 1
ATOM 887 O O . VAL A 1 114 ? -31.816 -9.103 29.670 1.00 90.00 114 VAL A O 1
ATOM 890 N N . GLU A 1 115 ? -30.112 -9.647 31.031 1.00 92.62 115 GLU A N 1
ATOM 891 C CA . GLU A 1 115 ? -30.891 -9.626 32.274 1.00 92.62 115 GLU A CA 1
ATOM 892 C C . GLU A 1 115 ? -31.320 -8.207 32.663 1.00 92.62 115 GLU A C 1
ATOM 894 O O . GLU A 1 115 ? -32.444 -8.020 33.128 1.00 92.62 115 GLU A O 1
ATOM 899 N N . THR A 1 116 ? -30.458 -7.206 32.463 1.00 89.25 116 THR A N 1
ATOM 900 C CA . THR A 1 116 ? -30.762 -5.816 32.835 1.00 89.25 116 THR A CA 1
ATOM 901 C C . THR A 1 116 ? -31.396 -5.007 31.710 1.00 89.25 116 THR A C 1
ATOM 903 O O . THR A 1 116 ? -32.079 -4.022 31.981 1.00 89.25 116 THR A O 1
ATOM 906 N N . GLY A 1 117 ? -31.201 -5.414 30.453 1.00 86.69 117 GLY A N 1
ATOM 907 C CA . GLY A 1 117 ? -31.673 -4.675 29.283 1.00 86.69 117 GLY A CA 1
ATOM 908 C C . GLY A 1 117 ? -30.888 -3.389 29.002 1.00 86.69 117 GLY A C 1
ATOM 909 O O . GLY A 1 117 ? -31.331 -2.580 28.186 1.00 86.69 117 GLY A O 1
ATOM 910 N N . GLU A 1 118 ? -29.741 -3.185 29.659 1.00 87.31 118 GLU A N 1
ATOM 911 C CA . GLU A 1 118 ? -28.881 -2.031 29.396 1.00 87.31 118 GLU A CA 1
ATOM 912 C C . GLU A 1 118 ? -28.235 -2.126 28.001 1.00 87.31 118 GLU A C 1
ATOM 914 O O . GLU A 1 118 ? -27.857 -3.213 27.551 1.00 87.31 118 GLU A O 1
ATOM 919 N N . PRO A 1 119 ? -28.056 -0.997 27.291 1.00 86.94 119 PRO A N 1
ATOM 920 C CA . PRO A 1 119 ? -27.526 -1.002 25.931 1.00 86.94 119 PRO A CA 1
ATOM 921 C C . PRO A 1 119 ? -26.029 -1.341 25.882 1.00 86.94 119 PRO A C 1
ATOM 923 O O . PRO A 1 119 ? -25.541 -1.817 24.853 1.00 86.94 119 PRO A O 1
ATOM 926 N N . ALA A 1 120 ? -25.289 -1.086 26.966 1.00 90.81 120 ALA A N 1
ATOM 927 C CA . ALA A 1 120 ? -23.886 -1.452 27.108 1.00 90.81 120 ALA A CA 1
ATOM 928 C C . ALA A 1 120 ? -23.456 -1.478 28.590 1.00 90.81 120 ALA A C 1
ATOM 930 O O . ALA A 1 120 ? -24.086 -0.842 29.432 1.00 90.81 120 ALA A O 1
ATOM 931 N N . LEU A 1 121 ? -22.355 -2.170 28.895 1.00 93.44 121 LEU A N 1
ATOM 932 C CA . LEU A 1 121 ? -21.707 -2.183 30.213 1.00 93.44 121 LEU A CA 1
ATOM 933 C C . LEU A 1 121 ? -20.431 -1.347 30.191 1.00 93.44 121 LEU A C 1
ATOM 935 O O . LEU A 1 121 ? -19.685 -1.372 29.207 1.00 93.44 121 LEU A O 1
ATOM 939 N N . LEU A 1 122 ? -20.145 -0.665 31.298 1.00 93.50 122 LEU A N 1
ATOM 940 C CA . LEU A 1 122 ? -18.916 0.104 31.474 1.00 93.50 122 LEU A CA 1
ATOM 941 C C . LEU A 1 122 ? -17.807 -0.793 32.029 1.00 93.50 122 LEU A C 1
ATOM 943 O O . LEU A 1 122 ? -17.969 -1.459 33.046 1.00 93.50 122 LEU A O 1
ATOM 947 N N . VAL A 1 123 ? -16.670 -0.848 31.344 1.00 93.19 123 VAL A N 1
ATOM 948 C CA . VAL A 1 123 ? -15.545 -1.696 31.748 1.00 93.19 123 VAL A CA 1
ATOM 949 C C . VAL A 1 123 ? -14.625 -0.887 32.647 1.00 93.19 123 VAL A C 1
ATOM 951 O O . VAL A 1 123 ? -14.069 0.115 32.194 1.00 93.19 123 VAL A O 1
ATOM 954 N N . VAL A 1 124 ? -14.447 -1.321 33.894 1.00 90.88 124 VAL A N 1
ATOM 955 C CA . VAL A 1 124 ? -13.647 -0.607 34.903 1.00 90.88 124 VAL A CA 1
ATOM 956 C C . VAL A 1 124 ? -12.566 -1.492 35.511 1.00 90.88 124 VAL A C 1
ATOM 958 O O . VAL A 1 124 ? -12.768 -2.692 35.704 1.00 90.88 124 VAL A O 1
ATOM 961 N N . ASP A 1 125 ? -11.409 -0.909 35.818 1.00 84.12 125 ASP A N 1
ATOM 962 C CA . ASP A 1 125 ? -10.349 -1.606 36.550 1.00 84.12 125 ASP A CA 1
ATOM 963 C C . ASP A 1 125 ? -10.670 -1.751 38.049 1.00 84.12 125 ASP A C 1
ATOM 965 O O . ASP A 1 125 ? -11.660 -1.222 38.558 1.00 84.12 125 ASP A O 1
ATOM 969 N N . ASP A 1 126 ? -9.822 -2.478 38.781 1.00 86.69 126 ASP A N 1
ATOM 970 C CA . ASP A 1 126 ? -9.980 -2.703 40.226 1.00 86.69 126 ASP A CA 1
ATOM 971 C C . ASP A 1 126 ? -9.903 -1.411 41.066 1.00 86.69 126 ASP A C 1
ATOM 973 O O . ASP A 1 126 ? -10.347 -1.407 42.211 1.00 86.69 126 ASP A O 1
ATOM 977 N N . ALA A 1 127 ? -9.394 -0.310 40.503 1.00 80.88 127 ALA A N 1
ATOM 978 C CA . ALA A 1 127 ? -9.346 1.006 41.136 1.00 80.88 127 ALA A CA 1
ATOM 979 C C . ALA A 1 127 ? -10.561 1.896 40.789 1.00 80.88 127 ALA A C 1
ATOM 981 O O . ALA A 1 127 ? -10.672 3.000 41.318 1.00 80.88 127 ALA A O 1
ATOM 982 N N . GLY A 1 128 ? -11.482 1.425 39.937 1.00 82.06 128 GLY A N 1
ATOM 983 C CA . GLY A 1 128 ? -12.677 2.163 39.515 1.00 82.06 128 GLY A CA 1
ATOM 984 C C . GLY A 1 128 ? -12.452 3.102 38.326 1.00 82.06 128 GLY A C 1
ATOM 985 O O . GLY A 1 128 ? -13.324 3.917 38.014 1.00 82.06 128 GLY A O 1
ATOM 986 N N . ASN A 1 129 ? -11.306 3.001 37.646 1.00 84.19 129 ASN A N 1
ATOM 987 C CA . ASN A 1 129 ? -11.035 3.788 36.448 1.00 84.19 129 ASN A CA 1
ATOM 988 C C . ASN A 1 129 ? -11.737 3.175 35.238 1.00 84.19 129 ASN A C 1
ATOM 990 O O . ASN A 1 129 ? -11.696 1.960 35.018 1.00 84.19 129 ASN A O 1
ATOM 994 N N . LEU A 1 130 ? -12.322 4.031 34.404 1.00 86.56 130 LEU A N 1
ATOM 995 C CA . LEU A 1 130 ? -12.970 3.628 33.162 1.00 86.56 130 LEU A CA 1
ATOM 996 C C . LEU A 1 130 ? -11.935 3.194 32.112 1.00 86.56 130 LEU A C 1
ATOM 998 O O . LEU A 1 130 ? -11.093 3.982 31.683 1.00 86.56 130 LEU A O 1
ATOM 1002 N N . LEU A 1 131 ? -12.046 1.951 31.646 1.00 82.19 131 LEU A N 1
ATOM 1003 C CA . LEU A 1 131 ? -11.224 1.385 30.573 1.00 82.19 131 LEU A CA 1
ATOM 1004 C C . LEU A 1 131 ? -11.928 1.406 29.211 1.00 82.19 131 LEU A C 1
ATOM 1006 O O . LEU A 1 131 ? -11.268 1.521 28.178 1.00 82.19 131 LEU A O 1
ATOM 1010 N N . GLY A 1 132 ? -13.256 1.272 29.191 1.00 87.50 132 GLY A N 1
ATOM 1011 C CA . GLY A 1 132 ? -14.021 1.199 27.949 1.00 87.50 132 GLY A CA 1
ATOM 1012 C C . GLY A 1 132 ? -15.488 0.839 28.150 1.00 87.50 132 GLY A C 1
ATOM 1013 O O . GLY A 1 132 ? -16.019 0.913 29.254 1.00 87.50 132 GLY A O 1
ATOM 1014 N N . VAL A 1 133 ? -16.139 0.435 27.063 1.00 89.94 133 VAL A N 1
ATOM 1015 C CA . VAL A 1 133 ? -17.547 0.020 27.032 1.00 89.94 133 VAL A CA 1
ATOM 1016 C C . VAL A 1 133 ? -17.710 -1.262 26.213 1.00 89.94 133 VAL A C 1
ATOM 1018 O O . VAL A 1 133 ? -16.954 -1.491 25.266 1.00 89.94 133 VAL A O 1
ATOM 1021 N N . VAL A 1 134 ? -18.686 -2.101 26.563 1.00 90.12 134 VAL A N 1
ATOM 1022 C CA . VAL A 1 134 ? -19.023 -3.322 25.816 1.00 90.12 134 VAL A CA 1
ATOM 1023 C C . VAL A 1 134 ? -20.535 -3.452 25.615 1.00 90.12 134 VAL A C 1
ATOM 1025 O O . VAL A 1 134 ? -21.302 -3.396 26.572 1.00 90.12 134 VAL A O 1
ATOM 1028 N N . ALA A 1 135 ? -20.974 -3.613 24.366 1.00 89.50 135 ALA A N 1
ATOM 1029 C CA . ALA A 1 135 ? -22.377 -3.787 23.982 1.00 89.50 135 ALA A CA 1
ATOM 1030 C C . ALA A 1 135 ? -22.663 -5.234 23.522 1.00 89.50 135 ALA A C 1
ATOM 1032 O O . ALA A 1 135 ? -21.726 -5.965 23.186 1.00 89.50 135 ALA A O 1
ATOM 1033 N N . PRO A 1 136 ? -23.936 -5.671 23.416 1.00 87.81 136 PRO A N 1
ATOM 1034 C CA . PRO A 1 136 ? -24.269 -7.024 22.955 1.00 87.81 136 PRO A CA 1
ATOM 1035 C C . PRO A 1 136 ? -23.664 -7.368 21.585 1.00 87.81 136 PRO A C 1
ATOM 1037 O O . PRO A 1 136 ? -23.184 -8.482 21.372 1.00 87.81 136 PRO A O 1
ATOM 1040 N N . SER A 1 137 ? -23.620 -6.393 20.669 1.00 81.75 137 SER A N 1
ATOM 1041 C CA . SER A 1 137 ? -22.996 -6.536 19.347 1.00 81.75 137 SER A CA 1
ATOM 1042 C C . SER A 1 137 ? -21.506 -6.873 19.419 1.00 81.75 137 SER A C 1
ATOM 1044 O O . SER A 1 137 ? -21.011 -7.596 18.560 1.00 81.75 137 SER A O 1
ATOM 1046 N N . ASP A 1 138 ? -20.814 -6.387 20.452 1.00 82.69 138 ASP A N 1
ATOM 1047 C CA . ASP A 1 138 ? -19.376 -6.583 20.651 1.00 82.69 138 ASP A CA 1
ATOM 1048 C C . ASP A 1 138 ? -19.066 -7.994 21.187 1.00 82.69 138 ASP A C 1
ATOM 1050 O O . ASP A 1 138 ? -17.948 -8.489 21.059 1.00 82.69 138 ASP A O 1
ATOM 1054 N N . LEU A 1 139 ? -20.067 -8.658 21.780 1.00 84.75 139 LEU A N 1
ATOM 1055 C CA . LEU A 1 139 ? -19.951 -9.987 22.386 1.00 84.75 139 LEU A CA 1
ATOM 1056 C C . LEU A 1 139 ? -20.430 -11.107 21.458 1.00 84.75 139 LEU A C 1
ATOM 1058 O O . LEU A 1 139 ? -19.860 -12.198 21.470 1.00 84.75 139 LEU A O 1
ATOM 1062 N N . VAL A 1 140 ? -21.472 -10.854 20.662 1.00 73.12 140 VAL A N 1
ATOM 1063 C CA . VAL A 1 140 ? -22.110 -11.864 19.798 1.00 73.12 140 VAL A CA 1
ATOM 1064 C C . VAL A 1 140 ? -21.432 -11.960 18.434 1.00 73.12 140 VAL A C 1
ATOM 1066 O O . VAL A 1 140 ? -21.332 -13.048 17.861 1.00 73.12 140 VAL A O 1
ATOM 1069 N N . ALA A 1 141 ? -20.951 -10.838 17.913 1.00 57.16 141 ALA A N 1
ATOM 1070 C CA . ALA A 1 141 ? -20.273 -10.791 16.638 1.00 57.16 141 ALA A CA 1
ATOM 1071 C C . ALA A 1 141 ? -18.775 -10.585 16.876 1.00 57.16 141 ALA A C 1
ATOM 1073 O O . ALA A 1 141 ? -18.381 -9.700 17.627 1.00 57.16 141 ALA A O 1
ATOM 1074 N N . ASP A 1 142 ? -17.915 -11.313 16.159 1.00 54.81 142 ASP A N 1
ATOM 1075 C CA . ASP A 1 142 ? -16.488 -10.959 16.020 1.00 54.81 142 ASP A CA 1
ATOM 1076 C C . ASP A 1 142 ? -16.330 -9.682 15.153 1.00 54.81 142 ASP A C 1
ATOM 1078 O O . ASP A 1 142 ? -15.420 -9.544 14.341 1.00 54.81 142 ASP A O 1
ATOM 1082 N N . HIS A 1 143 ? -17.284 -8.750 15.259 1.00 47.53 143 HIS A N 1
ATOM 1083 C CA . HIS A 1 143 ? -17.324 -7.469 14.569 1.00 47.53 143 HIS A CA 1
ATOM 1084 C C . HIS A 1 143 ? -16.568 -6.446 15.402 1.00 47.53 143 HIS A C 1
ATOM 1086 O O . HIS A 1 143 ? -17.087 -5.410 15.809 1.00 47.53 143 HIS A O 1
ATOM 1092 N N . ARG A 1 144 ? -15.276 -6.703 15.601 1.00 52.28 144 ARG A N 1
ATOM 1093 C CA . ARG A 1 144 ? -14.368 -5.572 15.754 1.00 52.28 144 ARG A CA 1
ATOM 1094 C C . ARG A 1 144 ? -14.420 -4.840 14.413 1.00 52.28 144 ARG A C 1
ATOM 1096 O O . ARG A 1 144 ? -14.108 -5.506 13.423 1.00 52.28 144 ARG A O 1
ATOM 1103 N N . PRO A 1 145 ? -14.787 -3.544 14.335 1.00 49.47 145 PRO A N 1
ATOM 1104 C CA . PRO A 1 145 ? -14.696 -2.815 13.076 1.00 49.47 145 PRO A CA 1
ATOM 1105 C C . PRO A 1 145 ? -13.307 -3.078 12.502 1.00 49.47 145 PRO A C 1
ATOM 1107 O O . PRO A 1 145 ? -12.294 -2.875 13.189 1.00 49.47 145 PRO A O 1
ATOM 1110 N N . GLU A 1 146 ? -13.259 -3.686 11.312 1.00 54.66 146 GLU A N 1
ATOM 1111 C CA . GLU A 1 146 ? -11.976 -3.962 10.696 1.00 54.66 146 GLU A CA 1
ATOM 1112 C C . GLU A 1 146 ? -11.277 -2.606 10.533 1.00 54.66 146 GLU A C 1
ATOM 1114 O O . GLU A 1 146 ? -11.900 -1.643 10.076 1.00 54.66 146 GLU A O 1
ATOM 1119 N N . PRO A 1 147 ? -10.020 -2.478 10.982 1.00 61.38 147 PRO A N 1
ATOM 1120 C CA . PRO A 1 147 ? -9.258 -1.263 10.805 1.00 61.38 147 PRO A CA 1
ATOM 1121 C C . PRO A 1 147 ? -9.230 -1.033 9.312 1.00 61.38 147 PRO A C 1
ATOM 1123 O O . PRO A 1 147 ? -8.654 -1.835 8.586 1.00 61.38 147 PRO A O 1
ATOM 1126 N N . ASN A 1 148 ? -9.889 0.018 8.850 1.00 68.44 148 ASN A N 1
ATOM 1127 C CA . ASN A 1 148 ? -9.910 0.332 7.438 1.00 68.44 148 ASN A CA 1
ATOM 1128 C C . ASN A 1 148 ? -8.934 1.489 7.214 1.00 68.44 148 ASN A C 1
ATOM 1130 O O . ASN A 1 148 ? -9.325 2.655 7.349 1.00 68.44 148 ASN A O 1
ATOM 1134 N N . PRO A 1 149 ? -7.633 1.211 6.992 1.00 80.38 149 PRO A N 1
ATOM 1135 C CA . PRO A 1 149 ? -6.697 2.266 6.656 1.00 80.38 149 PRO A CA 1
ATOM 1136 C C . PRO A 1 149 ? -7.189 2.956 5.375 1.00 80.38 149 PRO A C 1
ATOM 1138 O O . PRO A 1 149 ? -7.406 2.290 4.366 1.00 80.38 149 PRO A O 1
ATOM 1141 N N . PRO A 1 150 ? -7.323 4.295 5.363 1.00 72.00 150 PRO A N 1
ATOM 1142 C CA . PRO A 1 150 ? -7.913 5.007 4.225 1.00 72.00 150 PRO A CA 1
ATOM 1143 C C . PRO A 1 150 ? -7.085 4.865 2.938 1.00 72.00 150 PRO A C 1
ATOM 1145 O O . PRO A 1 150 ? -7.580 5.075 1.830 1.00 72.00 150 PRO A O 1
ATOM 1148 N N . LEU A 1 151 ? -5.795 4.557 3.088 1.00 82.62 151 LEU A N 1
ATOM 1149 C CA . LEU A 1 151 ? -4.824 4.396 2.018 1.00 82.62 151 LEU A CA 1
ATOM 1150 C C . LEU A 1 151 ? -3.867 3.264 2.381 1.00 82.62 151 LEU A C 1
ATOM 1152 O O . LEU A 1 151 ? -3.192 3.332 3.412 1.00 82.62 151 LEU A O 1
ATOM 1156 N N . VAL A 1 152 ? -3.749 2.285 1.487 1.00 91.19 152 VAL A N 1
ATOM 1157 C CA . VAL A 1 152 ? -2.724 1.246 1.556 1.00 91.19 152 VAL A CA 1
ATOM 1158 C C . VAL A 1 152 ? -1.826 1.366 0.332 1.00 91.19 152 VAL A C 1
ATOM 1160 O O . VAL A 1 152 ? -2.288 1.534 -0.793 1.00 91.19 152 VAL A O 1
ATOM 1163 N N . GLY A 1 153 ? -0.520 1.338 0.564 1.00 91.88 153 GLY A N 1
ATOM 1164 C CA . GLY A 1 153 ? 0.487 1.179 -0.475 1.00 91.88 153 GLY A CA 1
ATOM 1165 C C . GLY A 1 153 ? 1.111 -0.205 -0.387 1.00 91.88 153 GLY A C 1
ATOM 1166 O O . GLY A 1 153 ? 1.174 -0.795 0.694 1.00 91.88 153 GLY A O 1
ATOM 1167 N N . GLY A 1 154 ? 1.621 -0.698 -1.507 1.00 94.06 154 GLY A N 1
ATOM 1168 C CA . GLY A 1 154 ? 2.308 -1.975 -1.552 1.00 94.06 154 GLY A CA 1
ATOM 1169 C C . GLY A 1 154 ? 3.455 -1.999 -2.547 1.00 94.06 154 GLY A C 1
ATOM 1170 O O . GLY A 1 154 ? 3.566 -1.158 -3.439 1.00 94.06 154 GLY A O 1
ATOM 1171 N N . MET A 1 155 ? 4.348 -2.964 -2.347 1.00 95.31 155 MET A N 1
ATOM 1172 C CA . MET A 1 155 ? 5.429 -3.293 -3.266 1.00 95.31 155 MET A CA 1
ATOM 1173 C C . MET A 1 155 ? 5.584 -4.802 -3.371 1.00 95.31 155 MET A C 1
ATOM 1175 O O . MET A 1 155 ? 5.600 -5.527 -2.372 1.00 95.31 155 MET A O 1
ATOM 1179 N N . ALA A 1 156 ? 5.749 -5.271 -4.602 1.00 96.00 156 ALA A N 1
ATOM 1180 C CA . ALA A 1 156 ? 6.110 -6.649 -4.872 1.00 96.00 156 ALA A CA 1
ATOM 1181 C C . ALA A 1 156 ? 7.610 -6.852 -4.667 1.00 96.00 156 ALA A C 1
ATOM 1183 O O . ALA A 1 156 ? 8.418 -6.062 -5.148 1.00 96.00 156 ALA A O 1
ATOM 1184 N N . THR A 1 157 ? 7.972 -7.950 -4.014 1.00 96.62 157 THR A N 1
ATOM 1185 C CA . THR A 1 157 ? 9.356 -8.414 -3.895 1.00 96.62 157 THR A CA 1
ATOM 1186 C C . THR A 1 157 ? 9.464 -9.850 -4.399 1.00 96.62 157 THR A C 1
ATOM 1188 O O . THR A 1 157 ? 8.452 -10.557 -4.432 1.00 96.62 157 THR A O 1
ATOM 1191 N N . PRO A 1 158 ? 10.667 -10.346 -4.737 1.00 93.88 158 PRO A N 1
ATOM 1192 C CA . PRO A 1 158 ? 10.866 -11.762 -5.052 1.00 93.88 158 PRO A CA 1
ATOM 1193 C C . PRO A 1 158 ? 10.410 -12.717 -3.936 1.00 93.88 158 PRO A C 1
ATOM 1195 O O . PRO A 1 158 ? 10.111 -13.877 -4.205 1.00 93.88 158 PRO A O 1
ATOM 1198 N N . PHE A 1 159 ? 10.324 -12.222 -2.697 1.00 95.12 159 PHE A N 1
ATOM 1199 C CA . PHE A 1 159 ? 10.049 -13.004 -1.491 1.00 95.12 159 PHE A CA 1
ATOM 1200 C C . PHE A 1 159 ? 8.623 -12.827 -0.950 1.00 95.12 159 PHE A C 1
ATOM 1202 O O . PHE A 1 159 ? 8.272 -13.429 0.061 1.00 95.12 159 PHE A O 1
ATOM 1209 N N . GLY A 1 160 ? 7.783 -12.027 -1.613 1.00 95.12 160 GLY A N 1
ATOM 1210 C CA . GLY A 1 160 ? 6.410 -11.764 -1.187 1.00 95.12 160 GLY A CA 1
ATOM 1211 C C . GLY A 1 160 ? 6.014 -10.300 -1.332 1.00 95.12 160 GLY A C 1
ATOM 1212 O O . GLY A 1 160 ? 6.660 -9.527 -2.039 1.00 95.12 160 GLY A O 1
ATOM 1213 N N . VAL A 1 161 ? 4.933 -9.921 -0.660 1.00 97.25 161 VAL A N 1
ATOM 1214 C CA . VAL A 1 161 ? 4.378 -8.567 -0.721 1.00 97.25 161 VAL A CA 1
ATOM 1215 C C . VAL A 1 161 ? 4.801 -7.781 0.513 1.00 97.25 161 VAL A C 1
ATOM 1217 O O . VAL A 1 161 ? 4.709 -8.290 1.626 1.00 97.25 161 VAL A O 1
ATOM 1220 N N . TYR A 1 162 ? 5.250 -6.546 0.315 1.00 97.69 162 TYR A N 1
ATOM 1221 C CA . TYR A 1 162 ? 5.365 -5.534 1.361 1.00 97.69 162 TYR A CA 1
ATOM 1222 C C . TYR A 1 162 ? 4.151 -4.614 1.287 1.00 97.69 162 TYR A C 1
ATOM 1224 O O . TYR A 1 162 ? 3.835 -4.138 0.199 1.00 97.69 162 TYR A O 1
ATOM 1232 N N . LEU A 1 163 ? 3.501 -4.334 2.414 1.00 96.75 163 LEU A N 1
ATOM 1233 C CA . LEU A 1 163 ? 2.384 -3.391 2.483 1.00 96.75 163 LEU A CA 1
ATOM 1234 C C . LEU A 1 163 ? 2.632 -2.320 3.545 1.00 96.75 163 LEU A C 1
ATOM 1236 O O . LEU A 1 163 ? 3.308 -2.557 4.549 1.00 96.75 163 LEU A O 1
ATOM 1240 N N . THR A 1 164 ? 2.047 -1.140 3.352 1.00 94.31 164 THR A N 1
ATOM 1241 C CA . THR A 1 164 ? 2.106 -0.033 4.306 1.00 94.31 164 THR A CA 1
ATOM 1242 C C . THR A 1 164 ? 0.825 0.796 4.315 1.00 94.31 164 THR A C 1
ATOM 1244 O O . THR A 1 164 ? 0.260 1.105 3.273 1.00 94.31 164 THR A O 1
ATOM 1247 N N . ALA A 1 165 ? 0.410 1.218 5.508 1.00 89.88 165 ALA A N 1
ATOM 1248 C CA . ALA A 1 165 ? -0.653 2.201 5.734 1.00 89.88 165 ALA A CA 1
ATOM 1249 C C . ALA A 1 165 ? -0.078 3.575 6.151 1.00 89.88 165 ALA A C 1
ATOM 1251 O O . ALA A 1 165 ? -0.761 4.422 6.722 1.00 89.88 165 ALA A O 1
ATOM 1252 N N . GLY A 1 166 ? 1.225 3.797 5.938 1.00 87.19 166 GLY A N 1
ATOM 1253 C CA . GLY A 1 166 ? 1.948 4.988 6.385 1.00 87.19 166 GLY A CA 1
ATOM 1254 C C . GLY A 1 166 ? 2.381 4.926 7.853 1.00 87.19 166 GLY A C 1
ATOM 1255 O O . GLY A 1 166 ? 3.570 5.082 8.128 1.00 87.19 166 GLY A O 1
ATOM 1256 N N . SER A 1 167 ? 1.463 4.669 8.789 1.00 84.94 167 SER A N 1
ATOM 1257 C CA . SER A 1 167 ? 1.775 4.501 10.224 1.00 84.94 167 SER A CA 1
ATOM 1258 C C . SER A 1 167 ? 2.283 3.093 10.548 1.00 84.94 167 SER A C 1
ATOM 1260 O O . SER A 1 167 ? 3.146 2.930 11.407 1.00 84.94 167 SER A O 1
ATOM 1262 N N . ALA A 1 168 ? 1.804 2.096 9.802 1.00 89.44 168 ALA A N 1
ATOM 1263 C CA . ALA A 1 168 ? 2.166 0.691 9.931 1.00 89.44 168 ALA A CA 1
ATOM 1264 C C . ALA A 1 168 ? 2.711 0.117 8.614 1.00 89.44 168 ALA A C 1
ATOM 1266 O O . ALA A 1 168 ? 2.497 0.664 7.523 1.00 89.44 168 ALA A O 1
ATOM 1267 N N . ARG A 1 169 ? 3.432 -1.000 8.729 1.00 93.69 169 ARG A N 1
ATOM 1268 C CA . ARG A 1 169 ? 3.971 -1.787 7.615 1.00 93.69 169 ARG A CA 1
ATOM 1269 C C . ARG A 1 169 ? 3.984 -3.268 7.979 1.00 93.69 169 ARG A C 1
ATOM 1271 O O . ARG A 1 169 ? 4.164 -3.584 9.152 1.00 93.69 169 ARG A O 1
ATOM 1278 N N . ALA A 1 170 ? 3.843 -4.141 6.990 1.00 95.19 170 ALA A N 1
ATOM 1279 C CA . ALA A 1 170 ? 3.878 -5.589 7.187 1.00 95.19 170 ALA A CA 1
ATOM 1280 C C . ALA A 1 170 ? 4.284 -6.345 5.912 1.00 95.19 170 ALA A C 1
ATOM 1282 O O . ALA A 1 170 ? 4.412 -5.752 4.835 1.00 95.19 170 ALA A O 1
ATOM 1283 N N . GLY A 1 171 ? 4.481 -7.660 6.043 1.00 96.12 171 GLY A N 1
ATOM 1284 C CA . GLY A 1 171 ? 4.919 -8.530 4.960 1.00 96.12 171 GLY A CA 1
ATOM 1285 C C . GLY A 1 171 ? 6.436 -8.526 4.752 1.00 96.12 171 GLY A C 1
ATOM 1286 O O . GLY A 1 171 ? 7.212 -8.661 5.698 1.00 96.12 171 GLY A O 1
ATOM 1287 N N . ALA A 1 172 ? 6.873 -8.426 3.496 1.00 96.38 172 ALA A N 1
ATOM 1288 C CA . ALA A 1 172 ? 8.271 -8.625 3.116 1.00 96.38 172 ALA A CA 1
ATOM 1289 C C . ALA A 1 172 ? 9.232 -7.632 3.816 1.00 96.38 172 ALA A C 1
ATOM 1291 O O . ALA A 1 172 ? 8.979 -6.431 3.839 1.00 96.38 172 ALA A O 1
ATOM 1292 N N . PRO A 1 173 ? 10.367 -8.084 4.370 1.00 96.25 173 PRO A N 1
ATOM 1293 C CA . PRO A 1 173 ? 11.281 -7.219 5.115 1.00 96.25 173 PRO A CA 1
ATOM 1294 C C . PRO A 1 173 ? 12.045 -6.233 4.213 1.00 96.25 173 PRO A C 1
ATOM 1296 O O . PRO A 1 173 ? 12.140 -6.399 2.998 1.00 96.25 173 PRO A O 1
ATOM 1299 N N . GLY A 1 174 ? 12.674 -5.222 4.821 1.00 95.31 174 GLY A N 1
ATOM 1300 C CA . GLY A 1 174 ? 13.409 -4.175 4.097 1.00 95.31 174 GLY A CA 1
ATOM 1301 C C . GLY A 1 174 ? 14.527 -4.691 3.180 1.00 95.31 174 GLY A C 1
ATOM 1302 O O . GLY A 1 174 ? 14.718 -4.161 2.089 1.00 95.31 174 GLY A O 1
ATOM 1303 N N . TRP A 1 175 ? 15.230 -5.763 3.556 1.00 96.31 175 TRP A N 1
ATOM 1304 C CA . TRP A 1 175 ? 16.244 -6.362 2.680 1.00 96.31 175 TRP A CA 1
ATOM 1305 C C . TRP A 1 175 ? 15.621 -6.972 1.412 1.00 96.31 175 TRP A C 1
ATOM 1307 O O . TRP A 1 175 ? 16.215 -6.883 0.342 1.00 96.31 175 TRP A O 1
ATOM 1317 N N . ALA A 1 176 ? 14.399 -7.516 1.486 1.00 97.06 176 ALA A N 1
ATOM 1318 C CA . ALA A 1 176 ? 13.697 -8.055 0.320 1.00 97.06 176 ALA A CA 1
ATOM 1319 C C . ALA A 1 176 ? 13.334 -6.931 -0.668 1.00 97.06 176 ALA A C 1
ATOM 1321 O O . ALA A 1 176 ? 13.454 -7.089 -1.886 1.00 97.06 176 ALA A O 1
ATOM 1322 N N . LEU A 1 177 ? 12.983 -5.748 -0.161 1.00 97.00 177 LEU A N 1
ATOM 1323 C CA . LEU A 1 177 ? 12.817 -4.552 -0.991 1.00 97.00 177 LEU A CA 1
ATOM 1324 C C . LEU A 1 177 ? 14.132 -4.136 -1.664 1.00 97.00 177 LEU A C 1
ATOM 1326 O O . LEU A 1 177 ? 14.138 -3.866 -2.863 1.00 97.00 177 LEU A O 1
ATOM 1330 N N . ALA A 1 178 ? 15.254 -4.166 -0.942 1.00 97.62 178 ALA A N 1
ATOM 1331 C CA . ALA A 1 178 ? 16.564 -3.893 -1.536 1.00 97.62 178 ALA A CA 1
ATOM 1332 C C . ALA A 1 178 ? 16.916 -4.893 -2.648 1.00 97.62 178 ALA A C 1
ATOM 1334 O O . ALA A 1 178 ? 17.300 -4.488 -3.744 1.00 97.62 178 ALA A O 1
ATOM 1335 N N . THR A 1 179 ? 16.676 -6.191 -2.447 1.00 96.56 179 THR A N 1
ATOM 1336 C CA . THR A 1 179 ? 16.882 -7.179 -3.524 1.00 96.56 179 THR A CA 1
ATOM 1337 C C . THR A 1 179 ? 15.994 -6.927 -4.741 1.00 96.56 179 THR A C 1
ATOM 1339 O O . THR A 1 179 ? 16.401 -7.220 -5.859 1.00 96.56 179 THR A O 1
ATOM 1342 N N . THR A 1 180 ? 14.809 -6.336 -4.553 1.00 96.44 180 THR A N 1
ATOM 1343 C CA . THR A 1 180 ? 13.927 -5.948 -5.663 1.00 96.44 180 THR A CA 1
ATOM 1344 C C . THR A 1 180 ? 14.558 -4.828 -6.483 1.00 96.44 180 THR A C 1
ATOM 1346 O O . THR A 1 180 ? 14.612 -4.928 -7.703 1.00 96.44 180 THR A O 1
ATOM 1349 N N . GLY A 1 181 ? 15.091 -3.793 -5.828 1.00 97.31 181 GLY A N 1
ATOM 1350 C CA . GLY A 1 181 ? 15.808 -2.715 -6.511 1.00 97.31 181 GLY A CA 1
ATOM 1351 C C . GLY A 1 181 ? 17.039 -3.207 -7.269 1.00 97.31 181 GLY A C 1
ATOM 1352 O O . GLY A 1 181 ? 17.220 -2.861 -8.435 1.00 97.31 181 GLY A O 1
ATOM 1353 N N . ALA A 1 182 ? 17.836 -4.077 -6.642 1.00 97.81 182 ALA A N 1
ATOM 1354 C CA . ALA A 1 182 ? 18.984 -4.713 -7.285 1.00 97.81 182 ALA A CA 1
ATOM 1355 C C . ALA A 1 182 ? 18.562 -5.548 -8.505 1.00 97.81 182 ALA A C 1
ATOM 1357 O O . ALA A 1 182 ? 19.134 -5.401 -9.581 1.00 97.81 182 ALA A O 1
ATOM 1358 N N . LEU A 1 183 ? 17.521 -6.376 -8.365 1.00 97.19 183 LEU A N 1
ATOM 1359 C CA . LEU A 1 183 ? 16.981 -7.196 -9.449 1.00 97.19 183 LEU A CA 1
ATOM 1360 C C . LEU A 1 183 ? 16.505 -6.344 -10.629 1.00 97.19 183 LEU A C 1
ATOM 1362 O O . LEU A 1 183 ? 16.827 -6.666 -11.768 1.00 97.19 183 LEU A O 1
ATOM 1366 N N . LEU A 1 184 ? 15.746 -5.273 -10.376 1.00 96.25 184 LEU A N 1
ATOM 1367 C CA . LEU A 1 184 ? 15.247 -4.395 -11.437 1.00 96.25 184 LEU A CA 1
ATOM 1368 C C . LEU A 1 184 ? 16.395 -3.685 -12.166 1.00 96.25 184 LEU A C 1
ATOM 1370 O O . LEU A 1 184 ? 16.375 -3.613 -13.393 1.00 96.25 184 LEU A O 1
ATOM 1374 N N . PHE A 1 185 ? 17.412 -3.220 -11.436 1.00 97.19 185 PHE A N 1
ATOM 1375 C CA . PHE A 1 185 ? 18.602 -2.618 -12.038 1.00 97.19 185 PHE A CA 1
ATOM 1376 C C . PHE A 1 185 ? 19.384 -3.625 -12.894 1.00 97.19 185 PHE A C 1
ATOM 1378 O O . PHE A 1 185 ? 19.661 -3.360 -14.061 1.00 97.19 185 PHE A O 1
ATOM 1385 N N . LEU A 1 186 ? 19.691 -4.805 -12.350 1.00 97.06 186 LEU A N 1
ATOM 1386 C CA . LEU A 1 186 ? 20.433 -5.843 -13.072 1.00 97.06 186 LEU A CA 1
ATOM 1387 C C . LEU A 1 186 ? 19.667 -6.342 -14.298 1.00 97.06 186 LEU A C 1
ATOM 1389 O O . LEU A 1 186 ? 20.265 -6.567 -15.346 1.00 97.06 186 LEU A O 1
ATOM 1393 N N . LEU A 1 187 ? 18.342 -6.465 -14.193 1.00 96.88 187 LEU A N 1
ATOM 1394 C CA . LEU A 1 187 ? 17.493 -6.801 -15.328 1.00 96.88 187 LEU A CA 1
ATOM 1395 C C . LEU A 1 187 ? 17.578 -5.734 -16.424 1.00 96.88 187 LEU A C 1
ATOM 1397 O O . LEU A 1 187 ? 17.640 -6.084 -17.601 1.00 96.88 187 LEU A O 1
ATOM 1401 N N . TYR A 1 188 ? 17.591 -4.450 -16.058 1.00 96.19 188 TYR A N 1
ATOM 1402 C CA . TYR A 1 188 ? 17.751 -3.360 -17.018 1.00 96.19 188 TYR A CA 1
ATOM 1403 C C . TYR A 1 188 ? 19.124 -3.403 -17.699 1.00 96.19 188 TYR A C 1
ATOM 1405 O O . TYR A 1 188 ? 19.183 -3.374 -18.925 1.00 96.19 188 TYR A O 1
ATOM 1413 N N . VAL A 1 189 ? 20.208 -3.568 -16.933 1.00 94.94 189 VAL A N 1
ATOM 1414 C CA . VAL A 1 189 ? 21.571 -3.704 -17.480 1.00 94.94 189 VAL A CA 1
ATOM 1415 C C . VAL A 1 189 ? 21.663 -4.897 -18.431 1.00 94.94 189 VAL A C 1
ATOM 1417 O O . VAL A 1 189 ? 22.114 -4.743 -19.562 1.00 94.94 189 VAL A O 1
ATOM 1420 N N . ALA A 1 190 ? 21.173 -6.071 -18.027 1.00 95.50 190 ALA A N 1
ATOM 1421 C CA . ALA A 1 190 ? 21.165 -7.259 -18.880 1.00 95.50 190 ALA A CA 1
ATOM 1422 C C . ALA A 1 190 ? 20.359 -7.038 -20.171 1.00 95.50 190 ALA A C 1
ATOM 1424 O O . ALA A 1 190 ? 20.784 -7.446 -21.250 1.00 95.50 190 ALA A O 1
ATOM 1425 N N . SER A 1 191 ? 19.220 -6.346 -20.072 1.00 96.25 191 SER A N 1
ATOM 1426 C CA . SER A 1 191 ? 18.387 -6.001 -21.228 1.00 96.25 191 SER A CA 1
ATOM 1427 C C . SER A 1 191 ? 19.095 -5.031 -22.175 1.00 96.25 191 SER A C 1
ATOM 1429 O O . SER A 1 191 ? 19.004 -5.198 -23.387 1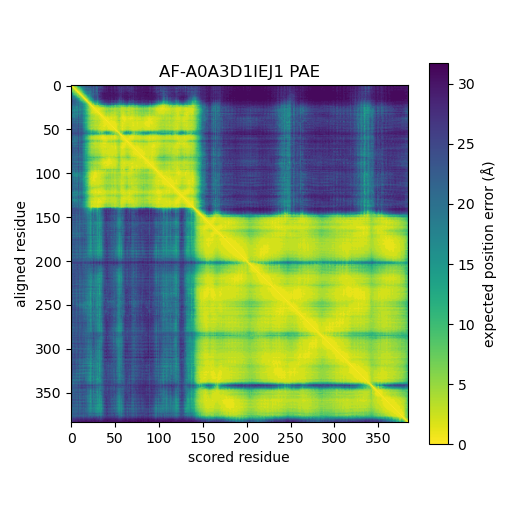.00 96.25 191 SER A O 1
ATOM 1431 N N . ALA A 1 192 ? 19.827 -4.050 -21.642 1.00 93.12 192 ALA A N 1
ATOM 1432 C CA . ALA A 1 192 ? 20.608 -3.100 -22.429 1.00 93.12 192 ALA A CA 1
ATOM 1433 C C . ALA A 1 192 ? 21.787 -3.772 -23.145 1.00 93.12 192 ALA A C 1
ATOM 1435 O O . ALA A 1 192 ? 21.970 -3.566 -24.343 1.00 93.12 192 ALA A O 1
ATOM 1436 N N . LEU A 1 193 ? 22.530 -4.636 -22.448 1.00 92.25 193 LEU A N 1
ATOM 1437 C CA . LEU A 1 193 ? 23.627 -5.404 -23.043 1.00 92.25 193 LEU A CA 1
ATOM 1438 C C . LEU A 1 193 ? 23.124 -6.327 -24.157 1.00 92.25 193 LEU A C 1
ATOM 1440 O O . LEU A 1 193 ? 23.699 -6.356 -25.244 1.00 92.25 193 LEU A O 1
ATOM 1444 N N . PHE A 1 194 ? 22.017 -7.037 -23.923 1.00 93.00 194 PHE A N 1
ATOM 1445 C CA . PHE A 1 194 ? 21.424 -7.904 -24.938 1.00 93.00 194 PHE A CA 1
ATOM 1446 C C . PHE A 1 194 ? 20.882 -7.112 -26.136 1.00 93.00 194 PHE A C 1
ATOM 1448 O O . PHE A 1 194 ? 21.042 -7.544 -27.274 1.00 93.00 194 PHE A O 1
ATOM 1455 N N . ALA A 1 195 ? 20.291 -5.936 -25.906 1.00 91.50 195 ALA A N 1
ATOM 1456 C CA . ALA A 1 195 ? 19.850 -5.050 -26.981 1.00 91.50 195 ALA A CA 1
ATOM 1457 C C . ALA A 1 195 ? 21.022 -4.540 -27.832 1.00 91.50 195 ALA A C 1
ATOM 1459 O O . ALA A 1 195 ? 20.902 -4.492 -29.054 1.00 91.50 195 ALA A O 1
ATOM 1460 N N . SER A 1 196 ? 22.146 -4.185 -27.199 1.00 88.69 196 SER A N 1
ATOM 1461 C CA . SER A 1 196 ? 23.368 -3.767 -27.895 1.00 88.69 196 SER A CA 1
ATOM 1462 C C . SER A 1 196 ? 23.931 -4.904 -28.740 1.00 88.69 196 SER A C 1
ATOM 1464 O O . SER A 1 196 ? 24.174 -4.729 -29.928 1.00 88.69 196 SER A O 1
ATOM 1466 N N . TRP A 1 197 ? 24.043 -6.101 -28.162 1.00 89.75 197 TRP A N 1
ATOM 1467 C CA . TRP A 1 197 ? 24.472 -7.284 -28.903 1.00 89.75 197 TRP A CA 1
ATOM 1468 C C . TRP A 1 197 ? 23.547 -7.585 -30.093 1.00 89.75 197 TRP A C 1
ATOM 1470 O O . TRP A 1 197 ? 24.015 -7.840 -31.201 1.00 89.75 197 TRP A O 1
ATOM 1480 N N . LEU A 1 198 ? 22.227 -7.492 -29.901 1.00 87.00 198 LEU A N 1
ATOM 1481 C CA . LEU A 1 198 ? 21.259 -7.669 -30.982 1.00 87.00 198 LEU A CA 1
ATOM 1482 C C . LEU A 1 198 ? 21.428 -6.599 -32.067 1.00 87.00 198 LEU A C 1
ATOM 1484 O O . LEU A 1 198 ? 21.342 -6.919 -33.247 1.00 87.00 198 LEU A O 1
ATOM 1488 N N . HIS A 1 199 ? 21.683 -5.345 -31.692 1.00 86.25 199 HIS A N 1
ATOM 1489 C CA . HIS A 1 199 ? 21.952 -4.261 -32.635 1.00 86.25 199 HIS A CA 1
ATOM 1490 C C . HIS A 1 199 ? 23.193 -4.531 -33.504 1.00 86.25 199 HIS A C 1
ATOM 1492 O O . HIS A 1 199 ? 23.177 -4.204 -34.695 1.00 86.25 199 HIS A O 1
ATOM 1498 N N . ASP A 1 200 ? 24.236 -5.133 -32.929 1.00 86.19 200 ASP A N 1
ATOM 1499 C CA . ASP A 1 200 ? 25.479 -5.457 -33.635 1.00 86.19 200 ASP A CA 1
ATOM 1500 C C . ASP A 1 200 ? 25.310 -6.646 -34.592 1.00 86.19 200 ASP A C 1
ATOM 1502 O O . ASP A 1 200 ? 25.873 -6.649 -35.687 1.00 86.19 200 ASP A O 1
ATOM 1506 N N . VAL A 1 201 ? 24.495 -7.638 -34.214 1.00 86.00 201 VAL A N 1
ATOM 1507 C CA . VAL A 1 201 ? 24.312 -8.882 -34.983 1.00 86.00 201 VAL A CA 1
ATOM 1508 C C . VAL A 1 201 ? 23.165 -8.808 -35.999 1.00 86.00 201 VAL A C 1
ATOM 1510 O O . VAL A 1 201 ? 23.242 -9.442 -37.050 1.00 86.00 201 VAL A O 1
ATOM 1513 N N . ALA A 1 202 ? 22.095 -8.050 -35.731 1.00 79.38 202 ALA A N 1
ATOM 1514 C CA . ALA A 1 202 ? 20.859 -8.092 -36.527 1.00 79.38 202 ALA A CA 1
ATOM 1515 C C . ALA A 1 202 ? 20.998 -7.547 -37.961 1.00 79.38 202 ALA A C 1
ATOM 1517 O O . ALA A 1 202 ? 20.110 -7.780 -38.783 1.00 79.38 202 ALA A O 1
ATOM 1518 N N . GLY A 1 203 ? 22.091 -6.843 -38.283 1.00 76.25 203 GLY A N 1
ATOM 1519 C CA . GLY A 1 203 ? 22.275 -6.212 -39.590 1.00 76.25 203 GLY A CA 1
ATOM 1520 C C . GLY A 1 203 ? 21.084 -5.322 -39.983 1.00 76.25 203 GLY A C 1
ATOM 1521 O O . GLY A 1 203 ? 20.336 -4.829 -39.139 1.00 76.25 203 GLY A O 1
ATOM 1522 N N . GLY A 1 204 ? 20.892 -5.100 -41.282 1.00 84.12 204 GLY A N 1
ATOM 1523 C CA . GLY A 1 204 ? 19.709 -4.410 -41.799 1.00 84.12 204 GLY A CA 1
ATOM 1524 C C . GLY A 1 204 ? 19.823 -2.880 -41.903 1.00 84.12 204 GLY A C 1
ATOM 1525 O O . GLY A 1 204 ? 20.874 -2.292 -41.631 1.00 84.12 204 GLY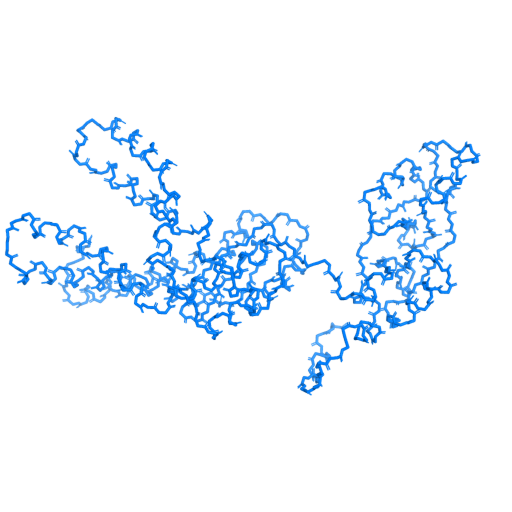 A O 1
ATOM 1526 N N . PRO A 1 205 ? 18.748 -2.223 -42.372 1.00 90.00 205 PRO A N 1
ATOM 1527 C CA . PRO A 1 205 ? 18.760 -0.801 -42.695 1.00 90.00 205 PRO A CA 1
ATOM 1528 C C . PRO A 1 205 ? 18.921 0.086 -41.450 1.00 90.00 205 PRO A C 1
ATOM 1530 O O . PRO A 1 205 ? 18.489 -0.263 -40.350 1.00 90.00 205 PRO A O 1
ATOM 1533 N N . LEU A 1 206 ? 19.512 1.273 -41.637 1.00 86.69 206 LEU A N 1
ATOM 1534 C CA . LEU A 1 206 ? 19.887 2.196 -40.555 1.00 86.69 206 LEU A CA 1
ATOM 1535 C C . LEU A 1 206 ? 18.729 2.518 -39.594 1.00 86.69 206 LEU A C 1
ATOM 1537 O O . LEU A 1 206 ? 18.927 2.531 -38.381 1.00 86.69 206 LEU A O 1
ATOM 1541 N N . TRP A 1 207 ? 17.519 2.727 -40.119 1.00 84.88 207 TRP A N 1
ATOM 1542 C CA . TRP A 1 207 ? 16.338 3.039 -39.309 1.00 84.88 207 TRP A CA 1
ATOM 1543 C C . TRP A 1 207 ? 15.971 1.900 -38.343 1.00 84.88 207 TRP A C 1
ATOM 1545 O O . TRP A 1 207 ? 15.598 2.159 -37.198 1.00 84.88 207 TRP A O 1
ATOM 1555 N N . LEU A 1 208 ? 16.122 0.638 -38.765 1.00 85.12 208 LEU A N 1
ATOM 1556 C CA . LEU A 1 208 ? 15.827 -0.531 -37.936 1.00 85.12 208 LEU A CA 1
ATOM 1557 C C . LEU A 1 208 ? 16.845 -0.632 -36.801 1.00 85.12 208 LEU A C 1
ATOM 1559 O O . LEU A 1 208 ? 16.474 -0.786 -35.640 1.00 85.12 208 LEU A O 1
ATOM 1563 N N . ARG A 1 209 ? 18.127 -0.456 -37.129 1.00 85.25 209 ARG A N 1
ATOM 1564 C CA . ARG A 1 209 ? 19.224 -0.463 -36.157 1.00 85.25 209 ARG A CA 1
ATOM 1565 C C . ARG A 1 209 ? 19.080 0.648 -35.113 1.00 85.25 209 ARG A C 1
ATOM 1567 O O . ARG A 1 209 ? 19.227 0.379 -33.921 1.00 85.25 209 ARG A O 1
ATOM 1574 N N . GLN A 1 210 ? 18.738 1.865 -35.539 1.00 85.25 210 GLN A N 1
ATOM 1575 C CA . GLN A 1 210 ? 18.457 2.990 -34.638 1.00 85.25 210 GLN A CA 1
ATOM 1576 C C . GLN A 1 210 ? 17.252 2.713 -33.736 1.00 85.25 210 GLN A C 1
ATOM 1578 O O . GLN A 1 210 ? 17.288 3.016 -32.546 1.00 85.25 210 GLN A O 1
ATOM 1583 N N . THR A 1 211 ? 16.210 2.083 -34.280 1.00 85.12 211 THR A N 1
ATOM 1584 C CA . THR A 1 211 ? 15.028 1.699 -33.501 1.00 85.12 211 THR A CA 1
ATOM 1585 C C . THR A 1 211 ? 15.390 0.663 -32.435 1.00 85.12 211 THR A C 1
ATOM 1587 O O . THR A 1 211 ? 15.072 0.857 -31.266 1.00 85.12 211 THR A O 1
ATOM 1590 N N . VAL A 1 212 ? 16.114 -0.404 -32.794 1.00 86.44 212 VAL A N 1
ATOM 1591 C CA . VAL A 1 212 ? 16.558 -1.440 -31.841 1.00 86.44 212 VAL A CA 1
ATOM 1592 C C . VAL A 1 212 ? 17.407 -0.839 -30.720 1.00 86.44 212 VAL A C 1
ATOM 1594 O O . VAL A 1 212 ? 17.181 -1.166 -29.559 1.00 86.44 212 VAL A O 1
ATOM 1597 N N . ALA A 1 213 ? 18.318 0.082 -31.034 1.00 86.00 213 ALA A N 1
ATOM 1598 C CA . ALA A 1 213 ? 19.123 0.758 -30.017 1.00 86.00 213 ALA A CA 1
ATOM 1599 C C . ALA A 1 213 ? 18.271 1.639 -29.082 1.00 86.00 213 ALA A C 1
ATOM 1601 O O . ALA A 1 213 ? 18.485 1.640 -27.872 1.00 86.00 213 ALA A O 1
ATOM 1602 N N . ALA A 1 214 ? 17.283 2.359 -29.624 1.00 85.31 214 ALA A N 1
ATOM 1603 C CA . ALA A 1 214 ? 16.470 3.302 -28.858 1.00 85.31 214 ALA A CA 1
ATOM 1604 C C . ALA A 1 214 ? 15.425 2.626 -27.954 1.00 85.31 214 ALA A C 1
ATOM 1606 O O . ALA A 1 214 ? 15.240 3.045 -26.814 1.00 85.31 214 ALA A O 1
ATOM 1607 N N . VAL A 1 215 ? 14.720 1.601 -28.448 1.00 89.69 215 VAL A N 1
ATOM 1608 C CA . VAL A 1 215 ? 13.607 0.962 -27.712 1.00 89.69 215 VAL A CA 1
ATOM 1609 C C . VAL A 1 215 ? 13.894 -0.464 -27.253 1.00 89.69 215 VAL A C 1
ATOM 1611 O O . VAL A 1 215 ? 13.196 -0.964 -26.369 1.00 89.69 215 VAL A O 1
ATOM 1614 N N . GLY A 1 216 ? 14.920 -1.119 -27.799 1.00 92.38 216 GLY A N 1
ATOM 1615 C CA . GLY A 1 216 ? 15.283 -2.499 -27.470 1.00 92.38 216 GLY A CA 1
ATOM 1616 C C . GLY A 1 216 ? 15.520 -2.734 -25.977 1.00 92.38 216 GLY A C 1
ATOM 1617 O O . GLY A 1 216 ? 14.857 -3.615 -25.424 1.00 92.38 216 GLY A O 1
ATOM 1618 N N . PRO A 1 217 ? 16.372 -1.942 -25.288 1.00 93.88 217 PRO A N 1
ATOM 1619 C CA . PRO A 1 217 ? 16.636 -2.124 -23.860 1.00 93.88 217 PRO A CA 1
ATOM 1620 C C . PRO A 1 217 ? 15.361 -2.083 -23.014 1.00 93.88 217 PRO A C 1
ATOM 1622 O O . PRO A 1 217 ? 15.113 -2.974 -22.202 1.00 93.88 217 PRO A O 1
ATOM 1625 N N . THR A 1 218 ? 14.510 -1.077 -23.235 1.00 92.69 218 THR A N 1
ATOM 1626 C CA . THR A 1 218 ? 13.252 -0.917 -22.498 1.00 92.69 218 THR A CA 1
ATOM 1627 C C . THR A 1 218 ? 12.265 -2.035 -22.825 1.00 92.69 218 THR A C 1
ATOM 1629 O O . THR A 1 218 ? 11.654 -2.589 -21.914 1.00 92.69 218 THR A O 1
ATOM 1632 N N . ALA A 1 219 ? 12.117 -2.410 -24.098 1.00 94.06 219 ALA A N 1
ATOM 1633 C CA . ALA A 1 219 ? 11.220 -3.490 -24.500 1.00 94.06 219 ALA A CA 1
ATOM 1634 C C . ALA A 1 219 ? 11.634 -4.828 -23.867 1.00 94.06 219 ALA A C 1
ATOM 1636 O O . ALA A 1 219 ? 10.802 -5.511 -23.265 1.00 94.06 219 ALA A O 1
ATOM 1637 N N . LEU A 1 220 ? 12.923 -5.168 -23.930 1.00 95.94 220 LEU A N 1
ATOM 1638 C CA . LEU A 1 220 ? 13.485 -6.375 -23.325 1.00 95.94 220 LEU A CA 1
ATOM 1639 C C . LEU A 1 220 ? 13.349 -6.366 -21.801 1.00 95.94 220 LEU A C 1
ATOM 1641 O O . LEU A 1 220 ? 12.944 -7.376 -21.226 1.00 95.94 220 LEU A O 1
ATOM 1645 N N . PHE A 1 221 ? 13.572 -5.218 -21.158 1.00 96.44 221 PHE A N 1
ATOM 1646 C CA . PHE A 1 221 ? 13.354 -5.056 -19.722 1.00 96.44 221 PHE A CA 1
ATOM 1647 C C . PHE A 1 221 ? 11.900 -5.350 -19.334 1.00 96.44 221 PHE A C 1
ATOM 1649 O O . PHE A 1 221 ? 11.647 -6.114 -18.402 1.00 96.44 221 PHE A O 1
ATOM 1656 N N . LEU A 1 222 ? 10.929 -4.793 -20.063 1.00 95.25 222 LEU A N 1
ATOM 1657 C CA . LEU A 1 222 ? 9.505 -5.012 -19.796 1.00 95.25 222 LEU A CA 1
ATOM 1658 C C . LEU A 1 222 ? 9.083 -6.468 -20.052 1.00 95.25 222 LEU A C 1
ATOM 1660 O O . LEU A 1 222 ? 8.292 -7.025 -19.283 1.00 95.25 222 LEU A O 1
ATOM 1664 N N . ILE A 1 223 ? 9.635 -7.106 -21.090 1.00 95.88 223 ILE A N 1
ATOM 1665 C CA . ILE A 1 223 ? 9.441 -8.537 -21.366 1.00 95.88 223 ILE A CA 1
ATOM 1666 C C . ILE A 1 223 ? 10.007 -9.378 -20.215 1.00 95.88 223 ILE A C 1
ATOM 1668 O O . ILE A 1 223 ? 9.309 -10.248 -19.688 1.00 95.88 223 ILE A O 1
ATOM 1672 N N . GLY A 1 224 ? 11.232 -9.087 -19.774 1.00 95.81 224 GLY A N 1
ATOM 1673 C CA . GLY A 1 224 ? 11.883 -9.765 -18.656 1.00 95.81 224 GLY A CA 1
ATOM 1674 C C . GLY A 1 224 ? 11.113 -9.597 -17.347 1.00 95.81 224 GLY A C 1
ATOM 1675 O O . GLY A 1 224 ? 10.837 -10.577 -16.654 1.00 95.81 224 GLY A O 1
ATOM 1676 N N . LEU A 1 225 ? 10.649 -8.380 -17.052 1.00 94.81 225 LEU A N 1
ATOM 1677 C CA . LEU A 1 225 ? 9.825 -8.085 -15.880 1.00 94.81 225 LEU A CA 1
ATOM 1678 C C . LEU A 1 225 ? 8.543 -8.930 -15.878 1.00 94.81 225 LEU A C 1
ATOM 1680 O O . LEU A 1 225 ? 8.135 -9.463 -14.842 1.00 94.81 225 LEU A O 1
ATOM 1684 N N . ARG A 1 226 ? 7.919 -9.087 -17.051 1.00 95.50 226 ARG A N 1
ATOM 1685 C CA . ARG A 1 226 ? 6.713 -9.901 -17.232 1.00 95.50 226 ARG A CA 1
ATOM 1686 C C . ARG A 1 226 ? 6.977 -11.408 -17.157 1.00 95.50 226 ARG A C 1
ATOM 1688 O O . ARG A 1 226 ? 6.073 -12.166 -16.778 1.00 95.50 226 ARG A O 1
ATOM 1695 N N . ALA A 1 227 ? 8.165 -11.857 -17.547 1.00 94.38 227 ALA A N 1
ATOM 1696 C CA . ALA A 1 227 ? 8.578 -13.253 -17.442 1.00 94.38 227 ALA A CA 1
ATOM 1697 C C . ALA A 1 227 ? 8.851 -13.654 -15.983 1.00 94.38 227 ALA A C 1
ATOM 1699 O O . ALA A 1 227 ? 8.546 -14.778 -15.582 1.00 94.38 227 ALA A O 1
ATOM 1700 N N . LEU A 1 228 ? 9.355 -12.720 -15.172 1.00 94.50 228 LEU A N 1
ATOM 1701 C CA . LEU A 1 228 ? 9.653 -12.962 -13.766 1.00 94.50 228 LEU A CA 1
ATOM 1702 C C . LEU A 1 228 ? 8.383 -13.134 -12.904 1.00 94.50 228 LEU A C 1
ATOM 1704 O O . LEU A 1 228 ? 7.345 -12.506 -13.160 1.00 94.50 228 LEU A O 1
ATOM 1708 N N . PRO A 1 229 ? 8.464 -13.918 -11.805 1.00 94.56 229 PRO A N 1
ATOM 1709 C CA . PRO A 1 229 ? 7.363 -14.086 -10.852 1.00 94.56 229 PRO A CA 1
ATOM 1710 C C . PRO A 1 229 ? 6.876 -12.781 -10.213 1.00 94.56 229 PRO A C 1
ATOM 1712 O O . PRO A 1 229 ? 5.750 -12.740 -9.716 1.00 94.56 229 PRO A O 1
ATOM 1715 N N . LEU A 1 230 ? 7.697 -11.725 -10.245 1.00 95.25 230 LEU A N 1
ATOM 1716 C CA . LEU A 1 230 ? 7.411 -10.419 -9.654 1.00 95.25 230 LEU A CA 1
ATOM 1717 C C . LEU A 1 230 ? 6.091 -9.827 -10.166 1.00 95.25 230 LEU A C 1
ATOM 1719 O O . LEU A 1 230 ? 5.306 -9.318 -9.374 1.00 95.25 230 LEU A O 1
ATOM 1723 N N . SER A 1 231 ? 5.788 -9.987 -11.458 1.00 96.25 231 SER A N 1
ATOM 1724 C CA . SER A 1 231 ? 4.526 -9.518 -12.051 1.00 96.25 231 SER A CA 1
ATOM 1725 C C . SER A 1 231 ? 3.286 -10.203 -11.456 1.00 96.25 231 SER A C 1
ATOM 1727 O O . SER A 1 231 ? 2.234 -9.582 -11.299 1.00 96.25 231 SER A O 1
ATOM 1729 N N . ARG A 1 232 ? 3.389 -11.481 -11.073 1.00 97.31 232 ARG A N 1
ATOM 1730 C CA . ARG A 1 232 ? 2.305 -12.195 -10.382 1.00 97.31 232 ARG A CA 1
ATOM 1731 C C . ARG A 1 232 ? 2.169 -11.744 -8.928 1.00 97.31 232 ARG A C 1
ATOM 1733 O O . ARG A 1 232 ? 1.055 -11.562 -8.454 1.00 97.31 232 ARG A O 1
ATOM 1740 N N . ILE A 1 233 ? 3.291 -11.532 -8.236 1.00 97.75 233 ILE A N 1
ATOM 1741 C CA . ILE A 1 233 ? 3.311 -11.042 -6.846 1.00 97.75 233 ILE A CA 1
ATOM 1742 C C . ILE A 1 233 ? 2.720 -9.628 -6.770 1.00 97.75 233 ILE A C 1
ATOM 1744 O O . ILE A 1 233 ? 1.907 -9.353 -5.897 1.00 97.75 233 ILE A O 1
ATOM 1748 N N . HIS A 1 234 ? 3.044 -8.770 -7.736 1.00 98.00 234 HIS A N 1
ATOM 1749 C CA . HIS A 1 234 ? 2.448 -7.443 -7.902 1.00 98.00 234 HIS A CA 1
ATOM 1750 C C . HIS A 1 234 ? 0.937 -7.515 -8.151 1.00 98.00 234 HIS A C 1
ATOM 1752 O O . HIS A 1 234 ? 0.165 -6.789 -7.537 1.00 98.00 234 HIS A O 1
ATOM 1758 N N . GLY A 1 235 ? 0.483 -8.466 -8.975 1.00 97.69 235 GLY A N 1
ATOM 1759 C CA . GLY A 1 235 ? -0.946 -8.742 -9.123 1.00 97.69 235 GLY A CA 1
ATOM 1760 C C . GLY A 1 235 ? -1.620 -9.171 -7.811 1.00 97.69 235 GLY A C 1
ATOM 1761 O O . GLY A 1 235 ? -2.746 -8.756 -7.555 1.00 97.69 235 GLY A O 1
ATOM 1762 N N . ALA A 1 236 ? -0.954 -9.976 -6.974 1.00 98.19 236 ALA A N 1
ATOM 1763 C CA . ALA A 1 236 ? -1.471 -10.368 -5.658 1.00 98.19 236 ALA A CA 1
ATOM 1764 C C . ALA A 1 236 ? -1.558 -9.182 -4.686 1.00 98.19 236 ALA A C 1
ATOM 1766 O O . ALA A 1 236 ? -2.546 -9.060 -3.965 1.00 98.19 236 ALA A O 1
ATOM 1767 N N . GLU A 1 237 ? -0.550 -8.308 -4.694 1.00 98.06 237 GLU A N 1
ATOM 1768 C CA . GLU A 1 237 ? -0.510 -7.078 -3.899 1.00 98.06 237 GLU A CA 1
ATOM 1769 C C . GLU A 1 237 ? -1.706 -6.176 -4.216 1.00 98.06 237 GLU A C 1
ATOM 1771 O O . GLU A 1 237 ? -2.504 -5.908 -3.321 1.00 98.06 237 GLU A O 1
ATOM 1776 N N . HIS A 1 238 ? -1.927 -5.836 -5.490 1.00 98.12 238 HIS A N 1
ATOM 1777 C CA . HIS A 1 238 ? -3.086 -5.037 -5.900 1.00 98.12 238 HIS A CA 1
ATOM 1778 C C . HIS A 1 238 ? -4.424 -5.648 -5.476 1.00 98.12 238 HIS A C 1
ATOM 1780 O O . HIS A 1 238 ? -5.328 -4.933 -5.049 1.00 98.12 238 HIS A O 1
ATOM 1786 N N . LYS A 1 239 ? -4.567 -6.972 -5.585 1.00 98.19 239 LYS A N 1
ATOM 1787 C CA . LYS A 1 239 ? -5.804 -7.657 -5.199 1.00 98.19 239 LYS A CA 1
ATOM 1788 C C . LYS A 1 239 ? -6.086 -7.557 -3.703 1.00 98.19 239 LYS A C 1
ATOM 1790 O O . LYS A 1 239 ? -7.233 -7.351 -3.319 1.00 98.19 239 LYS A O 1
ATOM 1795 N N . VAL A 1 240 ? -5.057 -7.690 -2.867 1.00 97.12 240 VAL A N 1
ATOM 1796 C CA . VAL A 1 240 ? -5.190 -7.526 -1.413 1.00 97.12 240 VAL A CA 1
ATOM 1797 C C . VAL A 1 240 ? -5.470 -6.076 -1.054 1.00 97.12 240 VAL A C 1
ATOM 1799 O O . VAL A 1 240 ? -6.362 -5.825 -0.253 1.00 97.12 240 VAL A O 1
ATOM 1802 N N . VAL A 1 241 ? -4.780 -5.124 -1.685 1.00 95.88 241 VAL A N 1
ATOM 1803 C CA . VAL A 1 241 ? -5.033 -3.692 -1.479 1.00 95.88 241 VAL A CA 1
ATOM 1804 C C . VAL A 1 241 ? -6.482 -3.336 -1.821 1.00 95.88 241 VAL A C 1
ATOM 1806 O O . VAL A 1 241 ? -7.157 -2.733 -0.995 1.00 95.88 241 VAL A O 1
ATOM 1809 N N . HIS A 1 242 ? -7.012 -3.797 -2.961 1.00 94.31 242 HIS A N 1
ATOM 1810 C CA . HIS A 1 242 ? -8.430 -3.615 -3.310 1.00 94.31 242 HIS A CA 1
ATOM 1811 C C . HIS A 1 242 ? -9.384 -4.197 -2.265 1.00 94.31 242 HIS A C 1
ATOM 1813 O O . HIS A 1 242 ? -10.415 -3.590 -1.994 1.00 94.31 242 HIS A O 1
ATOM 1819 N N . ALA A 1 243 ? -9.072 -5.366 -1.699 1.00 93.50 243 ALA A N 1
ATOM 1820 C CA . ALA A 1 243 ? -9.904 -5.956 -0.655 1.00 93.50 243 ALA A CA 1
ATOM 1821 C C . ALA A 1 243 ? -9.909 -5.090 0.613 1.00 93.50 243 ALA A C 1
ATOM 1823 O O . ALA A 1 243 ? -10.984 -4.773 1.116 1.00 93.50 243 ALA A O 1
ATOM 1824 N N . ILE A 1 244 ? -8.736 -4.630 1.062 1.00 91.81 244 ILE A N 1
ATOM 1825 C CA . ILE A 1 244 ? -8.619 -3.757 2.239 1.00 91.81 244 ILE A CA 1
ATOM 1826 C C . ILE A 1 244 ? -9.366 -2.439 2.013 1.00 91.81 244 ILE A C 1
ATOM 1828 O O . ILE A 1 244 ? -10.192 -2.057 2.832 1.00 91.81 244 ILE A O 1
ATOM 1832 N N . GLU A 1 245 ? -9.132 -1.768 0.885 1.00 87.69 245 GLU A N 1
ATOM 1833 C CA . GLU A 1 245 ? -9.740 -0.464 0.588 1.00 87.69 245 GLU A CA 1
ATOM 1834 C C . GLU A 1 245 ? -11.269 -0.521 0.460 1.00 87.69 245 GLU A C 1
ATOM 1836 O O . GLU A 1 245 ? -11.951 0.479 0.685 1.00 87.69 245 GLU A O 1
ATOM 1841 N N . ARG A 1 246 ? -11.817 -1.690 0.109 1.00 87.19 246 ARG A N 1
ATOM 1842 C CA . ARG A 1 246 ? -13.264 -1.944 0.058 1.00 87.19 246 ARG A CA 1
ATOM 1843 C C . ARG A 1 246 ? -13.850 -2.404 1.395 1.00 87.19 246 ARG A C 1
ATOM 1845 O O . ARG A 1 246 ? -15.060 -2.589 1.464 1.00 87.19 246 ARG A O 1
ATOM 1852 N N . GLY A 1 247 ? -13.028 -2.602 2.427 1.00 83.62 247 GLY A N 1
ATOM 1853 C CA . GLY A 1 247 ? -13.462 -3.167 3.708 1.00 83.62 247 GLY A CA 1
ATOM 1854 C C . GLY A 1 247 ? -13.934 -4.622 3.599 1.00 83.62 247 GLY A C 1
ATOM 1855 O O . GLY A 1 247 ? -14.798 -5.048 4.356 1.00 83.62 247 GLY A O 1
ATOM 1856 N N . GLU A 1 248 ? -13.412 -5.369 2.627 1.00 85.69 248 GLU A N 1
ATOM 1857 C CA . GLU A 1 248 ? -13.770 -6.762 2.370 1.00 85.69 248 GLU A CA 1
ATOM 1858 C C . GLU A 1 248 ? -12.816 -7.721 3.091 1.00 85.69 248 GLU A C 1
ATOM 1860 O O . GLU A 1 248 ? -11.608 -7.486 3.168 1.00 85.69 248 GLU A O 1
ATOM 1865 N N . HIS A 1 249 ? -13.338 -8.855 3.561 1.00 85.38 249 HIS A N 1
ATOM 1866 C CA . HIS A 1 249 ? -12.537 -9.824 4.308 1.00 85.38 249 HIS A CA 1
ATOM 1867 C C . HIS A 1 249 ? -11.394 -10.422 3.474 1.00 85.38 249 HIS A C 1
ATOM 1869 O O . HIS A 1 249 ? -11.571 -10.844 2.324 1.00 85.38 249 HIS A O 1
ATOM 1875 N N . LEU A 1 250 ? -10.221 -10.560 4.098 1.00 91.25 250 LEU A N 1
ATOM 1876 C CA . LEU A 1 250 ? -9.012 -11.115 3.482 1.00 91.25 250 LEU A CA 1
ATOM 1877 C C . LEU A 1 250 ? -9.033 -12.649 3.405 1.00 91.25 250 LEU A C 1
ATOM 1879 O O . LEU A 1 250 ? -8.181 -13.340 3.959 1.00 91.25 250 LEU A O 1
ATOM 1883 N N . VAL A 1 251 ? -10.002 -13.198 2.673 1.00 91.00 251 VAL A N 1
ATOM 1884 C CA . VAL A 1 251 ? -10.103 -14.636 2.386 1.00 91.00 251 VAL A CA 1
ATOM 1885 C C . VAL A 1 251 ? -9.805 -14.930 0.911 1.00 91.00 251 VAL A C 1
ATOM 1887 O O . VAL A 1 251 ? -10.124 -14.109 0.046 1.00 91.00 251 VAL A O 1
ATOM 1890 N N . PRO A 1 252 ? -9.236 -16.106 0.567 1.00 91.44 252 PRO A N 1
ATOM 1891 C CA . PRO A 1 252 ? -8.813 -16.409 -0.803 1.00 91.44 252 PRO A CA 1
ATOM 1892 C C . PRO A 1 252 ? -9.896 -16.209 -1.866 1.00 91.44 252 PRO A C 1
ATOM 1894 O O . PRO A 1 252 ? -9.601 -15.675 -2.931 1.00 91.44 252 PRO A O 1
ATOM 1897 N N . ALA A 1 253 ? -11.147 -16.578 -1.574 1.00 90.12 253 ALA A N 1
ATOM 1898 C CA . ALA A 1 253 ? -12.266 -16.427 -2.507 1.00 90.12 253 ALA A CA 1
ATOM 1899 C C . ALA A 1 253 ? -12.575 -14.955 -2.842 1.00 90.12 253 ALA A C 1
ATOM 1901 O O . ALA A 1 253 ? -12.880 -14.628 -3.988 1.00 90.12 253 ALA A O 1
ATOM 1902 N N . VAL A 1 254 ? -12.457 -14.064 -1.855 1.00 91.81 254 VAL A N 1
ATOM 1903 C CA . VAL A 1 254 ? -12.723 -12.626 -2.000 1.00 91.81 254 VAL A CA 1
ATOM 1904 C C . VAL A 1 254 ? -11.547 -11.930 -2.676 1.00 91.81 254 VAL A C 1
ATOM 1906 O O . VAL A 1 254 ? -11.727 -11.197 -3.642 1.00 91.81 254 VAL A O 1
ATOM 1909 N N . VAL A 1 255 ? -10.318 -12.204 -2.240 1.00 95.38 255 VAL A N 1
ATOM 1910 C CA . VAL A 1 255 ? -9.134 -11.561 -2.824 1.00 95.38 255 VAL A CA 1
ATOM 1911 C C . VAL A 1 255 ? -8.907 -12.031 -4.264 1.00 95.38 255 VAL A C 1
ATOM 1913 O O . VAL A 1 255 ? -8.543 -11.230 -5.121 1.00 95.38 255 VAL A O 1
ATOM 1916 N N . ALA A 1 256 ? -9.188 -13.299 -4.590 1.00 96.12 256 ALA A N 1
ATOM 1917 C CA . ALA A 1 256 ? -9.039 -13.814 -5.952 1.00 96.12 256 ALA A CA 1
ATOM 1918 C C . ALA A 1 256 ? -9.919 -13.083 -6.982 1.00 96.12 256 ALA A C 1
ATOM 1920 O O . ALA A 1 256 ? -9.481 -12.921 -8.120 1.00 96.12 256 ALA A O 1
ATOM 1921 N N . ARG A 1 257 ? -11.113 -12.598 -6.609 1.00 95.81 257 ARG A N 1
ATOM 1922 C CA . ARG A 1 257 ? -11.998 -11.843 -7.521 1.00 95.81 257 ARG A CA 1
ATOM 1923 C C . ARG A 1 257 ? -11.617 -10.367 -7.680 1.00 95.81 257 ARG A C 1
ATOM 1925 O O . ARG A 1 257 ? -12.171 -9.694 -8.546 1.00 95.81 257 ARG A O 1
ATOM 1932 N N . MET A 1 258 ? -10.695 -9.849 -6.866 1.00 97.25 258 MET A N 1
ATOM 1933 C CA . MET A 1 258 ? -10.329 -8.434 -6.920 1.00 97.25 258 MET A CA 1
ATOM 1934 C C . MET A 1 258 ? -9.601 -8.077 -8.229 1.00 97.25 258 MET A C 1
ATOM 1936 O O . MET A 1 258 ? -8.911 -8.924 -8.813 1.00 97.25 258 MET A O 1
ATOM 1940 N N . PRO A 1 259 ? -9.722 -6.825 -8.715 1.00 96.62 259 PRO A N 1
ATOM 1941 C CA . PRO A 1 259 ? -9.022 -6.386 -9.917 1.00 96.62 259 PRO A CA 1
ATOM 1942 C C . PRO A 1 259 ? -7.498 -6.405 -9.741 1.00 96.62 259 PRO A C 1
ATOM 1944 O O . PRO A 1 259 ? -6.973 -6.094 -8.678 1.00 96.62 259 PRO A O 1
ATOM 1947 N N . ARG A 1 260 ? -6.767 -6.700 -10.822 1.00 95.88 260 ARG A N 1
ATOM 1948 C CA . ARG A 1 260 ? -5.294 -6.578 -10.858 1.00 95.88 260 ARG A CA 1
ATOM 1949 C C . ARG A 1 260 ? -4.788 -5.179 -11.185 1.00 95.88 260 ARG A C 1
ATOM 1951 O O . ARG A 1 260 ? -3.595 -4.935 -11.075 1.00 95.88 260 ARG A O 1
ATOM 1958 N N . VAL A 1 261 ? -5.652 -4.294 -11.666 1.00 96.75 261 VAL A N 1
ATOM 1959 C CA . VAL A 1 261 ? -5.281 -2.922 -12.025 1.00 96.75 261 VAL A CA 1
ATOM 1960 C C . VAL A 1 261 ? -5.674 -2.015 -10.873 1.00 96.75 261 VAL A C 1
ATOM 1962 O O . VAL A 1 261 ? -6.799 -2.107 -10.381 1.00 96.75 261 VAL A O 1
ATOM 1965 N N . HIS A 1 262 ? -4.754 -1.155 -10.448 1.00 94.44 262 HIS A N 1
ATOM 1966 C CA . HIS A 1 262 ? -4.960 -0.246 -9.332 1.00 94.44 262 HIS A CA 1
ATOM 1967 C C . HIS A 1 262 ? -4.644 1.207 -9.739 1.00 94.44 262 HIS A C 1
ATOM 1969 O O . HIS A 1 262 ? -3.577 1.475 -10.305 1.00 94.44 262 HIS A O 1
ATOM 1975 N N . PRO A 1 263 ? -5.527 2.183 -9.447 1.00 89.56 263 PRO A N 1
ATOM 1976 C CA . PRO A 1 263 ? -5.355 3.569 -9.897 1.00 89.56 263 PRO A CA 1
ATOM 1977 C C . PRO A 1 263 ? -4.164 4.280 -9.237 1.00 89.56 263 PRO A C 1
ATOM 1979 O O . PRO A 1 263 ? -3.613 5.223 -9.806 1.00 89.56 263 PRO A O 1
ATOM 1982 N N . ARG A 1 264 ? -3.743 3.821 -8.051 1.00 88.56 264 ARG A N 1
ATOM 1983 C CA . ARG A 1 264 ? -2.634 4.404 -7.270 1.00 88.56 264 ARG A CA 1
ATOM 1984 C C . ARG A 1 264 ? -1.311 3.638 -7.401 1.00 88.56 264 ARG A C 1
ATOM 1986 O O . ARG A 1 264 ? -0.400 3.862 -6.614 1.00 88.56 264 ARG A O 1
ATOM 1993 N N . CYS A 1 265 ? -1.202 2.728 -8.368 1.00 93.50 265 CYS A N 1
ATOM 1994 C CA . CYS A 1 265 ? 0.029 1.977 -8.603 1.00 93.50 265 CYS A CA 1
ATOM 1995 C C . CYS A 1 265 ? 1.170 2.896 -9.074 1.00 93.50 265 CYS A C 1
ATOM 1997 O O . CYS A 1 265 ? 0.976 3.743 -9.951 1.00 93.50 265 CYS A O 1
ATOM 1999 N N . GLY A 1 266 ? 2.389 2.659 -8.578 1.00 91.31 266 GLY A N 1
ATOM 2000 C CA . GLY A 1 266 ? 3.598 3.361 -9.026 1.00 91.31 266 GLY A CA 1
ATOM 2001 C C . GLY A 1 266 ? 3.901 3.198 -10.523 1.00 91.31 266 GLY A C 1
ATOM 2002 O O . GLY A 1 266 ? 4.527 4.075 -11.112 1.00 91.31 266 GLY A O 1
ATOM 2003 N N . THR A 1 267 ? 3.381 2.148 -11.177 1.00 94.06 267 THR A N 1
ATOM 2004 C CA . THR A 1 267 ? 3.471 1.980 -12.643 1.00 94.06 267 THR A CA 1
ATOM 2005 C C . THR A 1 267 ? 2.870 3.178 -13.383 1.00 94.06 267 THR A C 1
ATOM 2007 O O . THR A 1 267 ? 3.418 3.593 -14.399 1.00 94.06 267 THR A O 1
ATOM 2010 N N . ASN A 1 268 ? 1.789 3.780 -12.868 1.00 94.81 268 ASN A N 1
ATOM 2011 C CA . ASN A 1 268 ? 1.187 4.963 -13.490 1.00 94.81 268 ASN A CA 1
ATOM 2012 C C . ASN A 1 268 ? 2.162 6.145 -13.469 1.00 94.81 268 ASN A C 1
ATOM 2014 O O . ASN A 1 268 ? 2.321 6.824 -14.479 1.00 94.81 268 ASN A O 1
ATOM 2018 N N . ILE A 1 269 ? 2.854 6.354 -12.344 1.00 93.25 269 ILE A N 1
ATOM 2019 C CA . ILE A 1 269 ? 3.860 7.415 -12.198 1.00 93.25 269 ILE A CA 1
ATOM 2020 C C . ILE A 1 269 ? 5.038 7.162 -13.145 1.00 93.25 269 ILE A C 1
ATOM 2022 O O . ILE A 1 269 ? 5.449 8.079 -13.848 1.00 93.25 269 ILE A O 1
ATOM 2026 N N . ALA A 1 270 ? 5.538 5.923 -13.212 1.00 93.12 270 ALA A N 1
ATOM 2027 C CA . ALA A 1 270 ? 6.635 5.560 -14.109 1.00 93.12 270 ALA A CA 1
ATOM 2028 C C . ALA A 1 270 ? 6.271 5.802 -15.583 1.00 93.12 270 ALA A C 1
ATOM 2030 O O . ALA A 1 270 ? 7.018 6.460 -16.299 1.00 93.12 270 ALA A O 1
ATOM 2031 N N . VAL A 1 271 ? 5.088 5.352 -16.016 1.00 95.50 271 VAL A N 1
ATOM 2032 C CA . VAL A 1 271 ? 4.576 5.595 -17.375 1.00 95.50 271 VAL A CA 1
ATOM 2033 C C . VAL A 1 271 ? 4.410 7.088 -17.649 1.00 95.50 271 VAL A C 1
ATOM 2035 O O . VAL A 1 271 ? 4.795 7.551 -18.718 1.00 95.50 271 VAL A O 1
ATOM 2038 N N . GLY A 1 272 ? 3.877 7.852 -16.692 1.00 96.25 272 GLY A N 1
ATOM 2039 C CA . GLY A 1 272 ? 3.755 9.304 -16.812 1.00 96.25 272 GLY A CA 1
ATOM 2040 C C . GLY A 1 272 ? 5.110 9.990 -16.988 1.00 96.25 272 GLY A C 1
ATOM 2041 O O . GLY A 1 272 ? 5.261 10.815 -17.883 1.00 96.25 272 GLY A O 1
ATOM 2042 N N . ALA A 1 273 ? 6.115 9.605 -16.198 1.00 95.69 273 ALA A N 1
ATOM 2043 C CA . ALA A 1 273 ? 7.470 10.135 -16.315 1.00 95.69 273 ALA A CA 1
ATOM 2044 C C . ALA A 1 273 ? 8.114 9.779 -17.665 1.00 95.69 273 ALA A C 1
ATOM 2046 O O . ALA A 1 273 ? 8.673 10.656 -18.319 1.00 95.69 273 ALA A O 1
ATOM 2047 N N . THR A 1 274 ? 7.996 8.526 -18.122 1.00 93.62 274 THR A N 1
ATOM 2048 C CA . THR A 1 274 ? 8.507 8.101 -19.435 1.00 93.62 274 THR A CA 1
ATOM 2049 C C . THR A 1 274 ? 7.819 8.843 -20.580 1.00 93.62 274 THR A C 1
ATOM 2051 O O . THR A 1 274 ? 8.490 9.279 -21.510 1.00 93.62 274 THR A O 1
ATOM 2054 N N . LEU A 1 275 ? 6.498 9.027 -20.508 1.00 94.94 275 LEU A N 1
ATOM 2055 C CA . LEU A 1 275 ? 5.726 9.766 -21.507 1.00 94.94 275 LEU A CA 1
ATOM 2056 C C . LEU A 1 275 ? 6.143 11.241 -21.559 1.00 94.94 275 LEU A C 1
ATOM 2058 O O . LEU A 1 275 ? 6.413 11.763 -22.640 1.00 94.94 275 LEU A O 1
ATOM 2062 N N . PHE A 1 276 ? 6.251 11.888 -20.396 1.00 96.94 276 PHE A N 1
ATOM 2063 C CA . PHE A 1 276 ? 6.674 13.280 -20.299 1.00 96.94 276 PHE A CA 1
ATOM 2064 C C . PHE A 1 276 ? 8.084 13.468 -20.851 1.00 96.94 276 PHE A C 1
ATOM 2066 O O . PHE A 1 276 ? 8.281 14.277 -21.752 1.00 96.94 276 PHE A O 1
ATOM 2073 N N . LEU A 1 277 ? 9.055 12.693 -20.355 1.00 94.94 277 LEU A N 1
ATOM 2074 C CA . LEU A 1 277 ? 10.450 12.789 -20.784 1.00 94.94 277 LEU A CA 1
ATOM 2075 C C . LEU A 1 277 ? 10.604 12.456 -22.270 1.00 94.94 277 LEU A C 1
ATOM 2077 O O . LEU A 1 277 ? 11.339 13.147 -22.969 1.00 94.94 277 LEU A O 1
ATOM 2081 N N . GLY A 1 278 ? 9.877 11.456 -22.775 1.00 92.25 278 GLY A N 1
ATOM 2082 C CA . GLY A 1 278 ? 9.894 11.086 -24.188 1.00 92.25 278 GLY A CA 1
ATOM 2083 C C . GLY A 1 278 ? 9.450 12.225 -25.107 1.00 92.25 278 GLY A C 1
ATOM 2084 O O . GLY A 1 278 ? 10.111 12.498 -26.104 1.00 92.25 278 GLY A O 1
ATOM 2085 N N . ILE A 1 279 ? 8.378 12.942 -24.756 1.00 94.88 279 ILE A N 1
ATOM 2086 C CA . ILE A 1 279 ? 7.909 14.094 -25.544 1.00 94.88 279 ILE A CA 1
ATOM 2087 C C . ILE A 1 279 ? 8.825 15.302 -25.327 1.00 94.88 279 ILE A C 1
ATOM 2089 O O . ILE A 1 279 ? 9.229 15.940 -26.300 1.00 94.88 279 ILE A O 1
ATOM 2093 N N . ALA A 1 280 ? 9.195 15.590 -24.076 1.00 95.38 280 ALA A N 1
ATOM 2094 C CA . ALA A 1 280 ? 10.013 16.741 -23.698 1.00 95.38 280 ALA A CA 1
ATOM 2095 C C . ALA A 1 280 ? 11.416 16.713 -24.322 1.00 95.38 280 ALA A C 1
ATOM 2097 O O . ALA A 1 280 ? 11.976 17.765 -24.612 1.00 95.38 280 ALA A O 1
ATOM 2098 N N . THR A 1 281 ? 11.971 15.523 -24.564 1.00 92.25 281 THR A N 1
ATOM 2099 C CA . THR A 1 281 ? 13.277 15.344 -25.224 1.00 92.25 281 THR A CA 1
ATOM 2100 C C . THR A 1 281 ? 13.168 15.093 -26.730 1.00 92.25 281 THR A C 1
ATOM 2102 O O . THR A 1 281 ? 14.183 15.047 -27.428 1.00 92.25 281 THR A O 1
ATOM 2105 N N . SER A 1 282 ? 11.949 14.955 -27.263 1.00 90.62 282 SER A N 1
ATOM 2106 C CA . SER A 1 282 ? 11.742 14.680 -28.684 1.00 90.62 282 SER A CA 1
ATOM 2107 C C . SER A 1 282 ? 12.185 15.852 -29.565 1.00 90.62 282 SER A C 1
ATOM 2109 O O . SER A 1 282 ? 11.990 17.026 -29.245 1.00 90.62 282 SER A O 1
ATOM 2111 N N . ARG A 1 283 ? 12.746 15.534 -30.735 1.00 89.56 283 ARG A N 1
ATOM 2112 C CA . ARG A 1 283 ? 13.092 16.526 -31.771 1.00 89.56 283 ARG A CA 1
ATOM 2113 C C . ARG A 1 283 ? 11.948 16.793 -32.757 1.00 89.56 283 ARG A C 1
ATOM 2115 O O . ARG A 1 283 ? 12.136 17.531 -33.714 1.00 89.56 283 ARG A O 1
ATOM 2122 N N . ALA A 1 284 ? 10.782 16.182 -32.539 1.00 90.38 284 ALA A N 1
ATOM 2123 C CA . ALA A 1 284 ? 9.627 16.308 -33.426 1.00 90.38 284 ALA A CA 1
ATOM 2124 C C . ALA A 1 284 ? 8.975 17.699 -33.357 1.00 90.38 284 ALA A C 1
ATOM 2126 O O . ALA A 1 284 ? 8.407 18.156 -34.343 1.00 90.38 284 ALA A O 1
ATOM 2127 N N . ILE A 1 285 ? 9.073 18.368 -32.204 1.00 91.94 285 ILE A N 1
ATOM 2128 C CA . ILE A 1 285 ? 8.591 19.734 -31.990 1.00 91.94 285 ILE A CA 1
ATOM 2129 C C . ILE A 1 285 ? 9.828 20.618 -31.764 1.00 91.94 285 ILE A C 1
ATOM 2131 O O . ILE A 1 285 ? 10.468 20.475 -30.719 1.00 91.94 285 ILE A O 1
ATOM 2135 N N . PRO A 1 286 ? 10.204 21.477 -32.733 1.00 92.81 286 PRO A N 1
ATOM 2136 C CA . PRO A 1 286 ? 11.398 22.316 -32.622 1.00 92.81 286 PRO A CA 1
ATOM 2137 C C . PRO A 1 286 ? 11.301 23.372 -31.517 1.00 92.81 286 PRO A C 1
ATOM 2139 O O . PRO A 1 286 ? 12.295 23.646 -30.851 1.00 92.81 286 PRO A O 1
ATOM 2142 N N . ASP A 1 287 ? 10.109 23.941 -31.314 1.00 96.06 287 ASP A N 1
ATOM 2143 C CA . ASP A 1 287 ? 9.869 24.946 -30.281 1.00 96.06 287 ASP A CA 1
ATOM 2144 C C . ASP A 1 287 ? 9.811 24.308 -28.885 1.00 96.06 287 ASP A C 1
ATOM 2146 O O . ASP A 1 287 ? 8.981 23.437 -28.608 1.00 96.06 287 ASP A O 1
ATOM 2150 N N . GLU A 1 288 ? 10.703 24.743 -27.997 1.00 95.88 288 GLU A N 1
ATOM 2151 C CA . GLU A 1 288 ? 10.842 24.171 -26.659 1.00 95.88 288 GLU A CA 1
ATOM 2152 C C . GLU A 1 288 ? 9.612 24.424 -25.783 1.00 95.88 288 GLU A C 1
ATOM 2154 O O . GLU A 1 288 ? 9.141 23.504 -25.108 1.00 95.88 288 GLU A O 1
ATOM 2159 N N . SER A 1 289 ? 9.058 25.637 -25.825 1.00 96.69 289 SER A N 1
ATOM 2160 C CA . SER A 1 289 ? 7.921 26.020 -24.985 1.00 96.69 289 SER A CA 1
ATOM 2161 C C . SER A 1 289 ? 6.689 25.190 -25.337 1.00 96.69 289 SER A C 1
ATOM 2163 O O . SER A 1 289 ? 6.070 24.567 -24.470 1.00 96.69 289 SER A O 1
ATOM 2165 N N . LEU A 1 290 ? 6.378 25.102 -26.630 1.00 96.31 290 LEU A N 1
ATOM 2166 C CA . LEU A 1 290 ? 5.302 24.278 -27.156 1.00 96.31 290 LEU A CA 1
ATOM 2167 C C . LEU A 1 290 ? 5.532 22.799 -26.834 1.00 96.31 290 LEU A C 1
ATOM 2169 O O . LEU A 1 290 ? 4.599 22.120 -26.406 1.00 96.31 290 LEU A O 1
ATOM 2173 N N . ARG A 1 291 ? 6.763 22.292 -26.978 1.00 97.12 291 ARG A N 1
ATOM 2174 C CA . ARG A 1 291 ? 7.093 20.894 -26.669 1.00 97.12 291 ARG A CA 1
ATOM 2175 C C . ARG A 1 291 ? 6.836 20.550 -25.204 1.00 97.12 291 ARG A C 1
ATOM 2177 O O . ARG A 1 291 ? 6.255 19.500 -24.933 1.00 97.12 291 ARG A O 1
ATOM 2184 N N . LEU A 1 292 ? 7.229 21.413 -24.267 1.00 97.12 292 LEU A N 1
ATOM 2185 C CA . LEU A 1 292 ? 6.989 21.203 -22.835 1.00 97.12 292 LEU A CA 1
ATOM 2186 C C . LEU A 1 292 ? 5.497 21.275 -22.485 1.00 97.12 292 LEU A C 1
ATOM 2188 O O . LEU A 1 292 ? 5.016 20.447 -21.709 1.00 97.12 292 LEU A O 1
ATOM 2192 N N . ILE A 1 293 ? 4.748 22.201 -23.093 1.00 97.25 293 ILE A N 1
ATOM 2193 C CA . ILE A 1 293 ? 3.289 22.283 -22.927 1.00 97.25 293 ILE A CA 1
ATOM 2194 C C . ILE A 1 293 ? 2.627 21.003 -23.440 1.00 97.25 293 ILE A C 1
ATOM 2196 O O . ILE A 1 293 ? 1.829 20.394 -22.726 1.00 97.25 293 ILE A O 1
ATOM 2200 N N . VAL A 1 294 ? 2.984 20.549 -24.643 1.00 97.06 294 VAL A N 1
ATOM 2201 C CA . VAL A 1 294 ? 2.461 19.304 -25.218 1.00 97.06 294 VAL A CA 1
ATOM 2202 C C . VAL A 1 294 ? 2.827 18.111 -24.335 1.00 97.06 294 VAL A C 1
ATOM 2204 O O . VAL A 1 294 ? 1.954 17.302 -24.025 1.00 97.06 294 VAL A O 1
ATOM 2207 N N . ALA A 1 295 ? 4.075 18.021 -23.864 1.00 97.19 295 ALA A N 1
ATOM 2208 C CA . ALA A 1 295 ? 4.514 16.968 -22.952 1.00 97.19 295 ALA A CA 1
ATOM 2209 C C . ALA A 1 295 ? 3.667 16.940 -21.672 1.00 97.19 295 ALA A C 1
ATOM 2211 O O . ALA A 1 295 ? 3.196 15.873 -21.274 1.00 97.19 295 ALA A O 1
ATOM 2212 N N . ALA A 1 296 ? 3.423 18.098 -21.054 1.00 97.44 296 ALA A N 1
ATOM 2213 C CA . ALA A 1 296 ? 2.607 18.215 -19.851 1.00 97.44 296 ALA A CA 1
ATOM 2214 C C . ALA A 1 296 ? 1.141 17.835 -20.111 1.00 97.44 296 ALA A C 1
ATOM 2216 O O . ALA A 1 296 ? 0.601 16.983 -19.407 1.00 97.44 296 ALA A O 1
ATOM 2217 N N . VAL A 1 297 ? 0.509 18.410 -21.139 1.00 97.88 297 VAL A N 1
ATOM 2218 C CA . VAL A 1 297 ? -0.906 18.171 -21.473 1.00 97.88 297 VAL A CA 1
ATOM 2219 C C . VAL A 1 297 ? -1.145 16.703 -21.816 1.00 97.88 297 VAL A C 1
ATOM 2221 O O . VAL A 1 297 ? -2.020 16.066 -21.229 1.00 97.88 297 VAL A O 1
ATOM 2224 N N . VAL A 1 298 ? -0.340 16.130 -22.714 1.00 97.31 298 VAL A N 1
ATOM 2225 C CA . VAL A 1 298 ? -0.463 14.718 -23.100 1.00 97.31 298 VAL A CA 1
ATOM 2226 C C . VAL A 1 298 ? -0.224 13.815 -21.892 1.00 97.31 298 VAL A C 1
ATOM 2228 O O . VAL A 1 298 ? -1.005 12.896 -21.644 1.00 97.31 298 VAL A O 1
ATOM 2231 N N . THR A 1 299 ? 0.800 14.094 -21.084 1.00 96.94 299 THR A N 1
ATOM 2232 C CA . THR A 1 299 ? 1.058 13.292 -19.884 1.00 96.94 299 THR A CA 1
ATOM 2233 C C . THR A 1 299 ? -0.120 13.347 -18.921 1.00 96.94 299 THR A C 1
ATOM 2235 O O . THR A 1 299 ? -0.628 12.296 -18.545 1.00 96.94 299 THR A O 1
ATOM 2238 N N . LEU A 1 300 ? -0.621 14.533 -18.573 1.00 96.38 300 LEU A N 1
ATOM 2239 C CA . LEU A 1 300 ? -1.736 14.706 -17.637 1.00 96.38 300 LEU A CA 1
ATOM 2240 C C . LEU A 1 300 ? -3.027 14.014 -18.096 1.00 96.38 300 LEU A C 1
ATOM 2242 O O . LEU A 1 300 ? -3.734 13.436 -17.267 1.00 96.38 300 LEU A O 1
ATOM 2246 N N . LEU A 1 301 ? -3.317 14.029 -19.400 1.00 97.25 301 LEU A N 1
ATOM 2247 C CA . LEU A 1 301 ? -4.520 13.413 -19.964 1.00 97.25 301 LEU A CA 1
ATOM 2248 C C . LEU A 1 301 ? -4.423 11.884 -20.065 1.00 97.25 301 LEU A C 1
ATOM 2250 O O . LEU A 1 301 ? -5.420 11.188 -19.856 1.00 97.25 301 LEU A O 1
ATOM 2254 N N . PHE A 1 302 ? -3.240 11.344 -20.376 1.00 96.31 302 PHE A N 1
ATOM 2255 C CA . PHE A 1 302 ? -3.104 9.940 -20.777 1.00 96.31 302 PHE A CA 1
ATOM 2256 C C . PHE A 1 302 ? -2.335 9.048 -19.794 1.00 96.31 302 PHE A C 1
ATOM 2258 O O . PHE A 1 302 ? -2.503 7.828 -19.863 1.00 96.31 302 PHE A O 1
ATOM 2265 N N . TRP A 1 303 ? -1.561 9.595 -18.845 1.00 96.06 303 TRP A N 1
ATOM 2266 C CA . TRP A 1 303 ? -0.696 8.798 -17.956 1.00 96.06 303 TRP A CA 1
ATOM 2267 C C . TRP A 1 303 ? -1.438 7.688 -17.205 1.00 96.06 303 TRP A C 1
ATOM 2269 O O . TRP A 1 303 ? -0.946 6.564 -17.132 1.00 96.06 303 TRP A O 1
ATOM 2279 N N . ARG A 1 304 ? -2.649 7.963 -16.696 1.00 94.25 304 ARG A N 1
ATOM 2280 C CA . ARG A 1 304 ? -3.469 6.955 -16.002 1.00 94.25 304 ARG A CA 1
ATOM 2281 C C . ARG A 1 304 ? -3.955 5.865 -16.948 1.00 94.25 304 ARG A C 1
ATOM 2283 O O . ARG A 1 304 ? -3.760 4.693 -16.658 1.00 94.25 304 ARG A O 1
ATOM 2290 N N . ARG A 1 305 ? -4.539 6.239 -18.092 1.00 96.50 305 ARG A N 1
ATOM 2291 C CA . ARG A 1 305 ? -5.090 5.273 -19.060 1.00 96.50 305 ARG A CA 1
ATOM 2292 C C . ARG A 1 305 ? -4.002 4.353 -19.610 1.00 96.50 305 ARG A C 1
ATOM 2294 O O . ARG A 1 305 ? -4.181 3.141 -19.645 1.00 96.50 305 ARG A O 1
ATOM 2301 N N . ILE A 1 306 ? -2.858 4.919 -19.996 1.00 96.25 306 ILE A N 1
ATOM 2302 C CA . ILE A 1 306 ? -1.715 4.138 -20.485 1.00 96.25 306 ILE A CA 1
ATOM 2303 C C . ILE A 1 306 ? -1.142 3.294 -19.341 1.00 96.25 306 ILE A C 1
ATOM 2305 O O . ILE A 1 306 ? -0.885 2.106 -19.522 1.00 96.25 306 ILE A O 1
ATOM 2309 N N . GLY A 1 307 ? -1.015 3.864 -18.142 1.00 96.44 307 GLY A N 1
ATOM 2310 C CA . GLY A 1 307 ? -0.558 3.148 -16.955 1.00 96.44 307 GLY A CA 1
ATOM 2311 C C . GLY A 1 307 ? -1.412 1.922 -16.617 1.00 96.44 307 GLY A C 1
ATOM 2312 O O . GLY A 1 307 ? -0.866 0.855 -16.353 1.00 96.44 307 GLY A O 1
ATOM 2313 N N . GLU A 1 308 ? -2.739 2.009 -16.714 1.00 96.31 308 GLU A N 1
ATOM 2314 C CA . GLU A 1 308 ? -3.655 0.878 -16.508 1.00 96.31 308 GLU A CA 1
ATOM 2315 C C . GLU A 1 308 ? -3.465 -0.241 -17.544 1.00 96.31 308 GLU A C 1
ATOM 2317 O O . GLU A 1 308 ? -3.490 -1.428 -17.196 1.00 96.31 308 GLU A O 1
ATOM 2322 N N . VAL A 1 309 ? -3.228 0.121 -18.809 1.00 96.69 309 VAL A N 1
ATOM 2323 C CA . VAL A 1 309 ? -2.885 -0.830 -19.880 1.00 96.69 309 VAL A CA 1
ATOM 2324 C C . VAL A 1 309 ? -1.560 -1.525 -19.551 1.00 96.69 309 VAL A C 1
ATOM 2326 O O . VAL A 1 309 ? -1.490 -2.758 -19.560 1.00 96.69 309 VAL A O 1
ATOM 2329 N N . PHE A 1 310 ? -0.534 -0.763 -19.165 1.00 95.94 310 PHE A N 1
ATOM 2330 C CA . PHE A 1 310 ? 0.758 -1.308 -18.739 1.00 95.94 310 PHE A CA 1
ATOM 2331 C C . PHE A 1 310 ? 0.623 -2.229 -17.529 1.00 95.94 310 PHE A C 1
ATOM 2333 O O . PHE A 1 310 ? 1.200 -3.314 -17.512 1.00 95.94 310 PHE A O 1
ATOM 2340 N N . GLN A 1 311 ? -0.185 -1.861 -16.538 1.00 97.12 311 GLN A N 1
ATOM 2341 C CA . GLN A 1 311 ? -0.460 -2.730 -15.402 1.00 97.12 311 GLN A CA 1
ATOM 2342 C C . GLN A 1 311 ? -1.083 -4.048 -15.852 1.00 97.12 311 GLN A C 1
ATOM 2344 O O . GLN A 1 311 ? -0.607 -5.117 -15.475 1.00 97.12 311 GLN A O 1
ATOM 2349 N N . ARG A 1 312 ? -2.118 -4.007 -16.694 1.00 95.88 312 ARG A N 1
ATOM 2350 C CA . ARG A 1 312 ? -2.845 -5.204 -17.134 1.00 95.88 312 ARG A CA 1
ATOM 2351 C C . ARG A 1 312 ? -1.973 -6.172 -17.935 1.00 95.88 312 ARG A C 1
ATOM 2353 O O . ARG A 1 312 ? -2.062 -7.388 -17.717 1.00 95.88 312 ARG A O 1
ATOM 2360 N N . PHE A 1 313 ? -1.168 -5.636 -18.852 1.00 95.06 313 PHE A N 1
ATOM 2361 C CA . PHE A 1 313 ? -0.453 -6.418 -19.862 1.00 95.06 313 PHE A CA 1
ATOM 2362 C C . PHE A 1 313 ? 1.040 -6.580 -19.607 1.00 95.06 313 PHE A C 1
ATOM 2364 O O . PHE A 1 313 ? 1.626 -7.499 -20.166 1.00 95.06 313 PHE A O 1
ATOM 2371 N N . VAL A 1 314 ? 1.655 -5.752 -18.766 1.00 95.00 314 VAL A N 1
ATOM 2372 C CA . VAL A 1 314 ? 3.106 -5.756 -18.548 1.00 95.00 314 VAL A CA 1
ATOM 2373 C C . VAL A 1 314 ? 3.421 -6.042 -17.088 1.00 95.00 314 VAL A C 1
ATOM 2375 O O . VAL A 1 314 ? 3.890 -7.138 -16.776 1.00 95.00 314 VAL A O 1
ATOM 2378 N N . THR A 1 315 ? 3.106 -5.109 -16.187 1.00 95.38 315 THR A N 1
ATOM 2379 C CA . THR A 1 315 ? 3.639 -5.131 -14.817 1.00 95.38 315 THR A CA 1
ATOM 2380 C C . THR A 1 315 ? 2.858 -6.029 -13.859 1.00 95.38 315 THR A C 1
ATOM 2382 O O . THR A 1 315 ? 3.394 -6.364 -12.804 1.00 95.38 315 THR A O 1
ATOM 2385 N N . THR A 1 316 ? 1.652 -6.490 -14.222 1.00 96.94 316 THR A N 1
ATOM 2386 C CA . THR A 1 316 ? 0.883 -7.466 -13.430 1.00 96.94 316 THR A CA 1
ATOM 2387 C C . THR A 1 316 ? 0.514 -8.729 -14.216 1.00 96.94 316 THR A C 1
ATOM 2389 O O . THR A 1 316 ? 0.315 -8.727 -15.439 1.00 96.94 316 THR A O 1
ATOM 2392 N N . ARG A 1 317 ? 0.377 -9.839 -13.486 1.00 97.00 317 ARG A N 1
ATOM 2393 C CA . ARG A 1 317 ? -0.146 -11.131 -13.953 1.00 97.00 317 ARG A CA 1
ATOM 2394 C C . ARG A 1 317 ? -1.020 -11.763 -12.879 1.00 97.00 317 ARG A C 1
ATOM 2396 O O . ARG A 1 317 ? -0.971 -11.369 -11.719 1.00 97.00 317 ARG A O 1
ATOM 2403 N N . GLU A 1 318 ? -1.812 -12.748 -13.281 1.00 97.06 318 GLU A N 1
ATOM 2404 C CA . GLU A 1 318 ? -2.645 -13.507 -12.353 1.00 97.06 318 GLU A CA 1
ATOM 2405 C C . GLU A 1 318 ? -1.773 -14.273 -11.342 1.00 97.06 318 GLU A C 1
ATOM 2407 O O . GLU A 1 318 ? -0.877 -15.017 -11.768 1.00 97.06 318 GLU A O 1
ATOM 2412 N N . PRO A 1 319 ? -1.973 -14.069 -10.026 1.00 97.31 319 PRO A N 1
ATOM 2413 C CA . PRO A 1 319 ? -1.185 -14.750 -9.013 1.00 97.31 319 PRO A CA 1
ATOM 2414 C C . PRO A 1 319 ? -1.572 -16.218 -8.890 1.00 97.31 319 PRO A C 1
ATOM 2416 O O . PRO A 1 319 ? -2.736 -16.588 -9.031 1.00 97.31 319 PRO A O 1
ATOM 2419 N N . ASN A 1 320 ? -0.591 -17.063 -8.574 1.00 96.31 320 ASN A N 1
ATOM 2420 C CA . ASN A 1 320 ? -0.898 -18.424 -8.147 1.00 96.31 320 ASN A CA 1
ATOM 2421 C C . ASN A 1 320 ? -1.399 -18.430 -6.690 1.00 96.31 320 ASN A C 1
ATOM 2423 O O . ASN A 1 320 ? -1.257 -17.450 -5.955 1.00 96.31 320 ASN A O 1
ATOM 2427 N N . ARG A 1 321 ? -1.946 -19.568 -6.250 1.00 96.06 321 ARG A N 1
ATOM 2428 C CA . ARG A 1 321 ? -2.501 -19.723 -4.899 1.00 96.06 321 ARG A CA 1
ATOM 2429 C C . ARG A 1 321 ? -1.510 -19.352 -3.788 1.00 96.06 321 ARG A C 1
ATOM 2431 O O . ARG A 1 321 ? -1.878 -18.618 -2.881 1.00 96.06 321 ARG A O 1
ATOM 2438 N N . ARG A 1 322 ? -0.246 -19.780 -3.892 1.00 95.94 322 ARG A N 1
ATOM 2439 C CA . ARG A 1 322 ? 0.792 -19.480 -2.885 1.00 95.94 322 ARG A CA 1
ATOM 2440 C C . ARG A 1 322 ? 1.079 -17.981 -2.775 1.00 95.94 322 ARG A C 1
ATOM 2442 O O . ARG A 1 322 ? 1.238 -17.470 -1.672 1.00 95.94 322 ARG A O 1
ATOM 2449 N N . GLN A 1 323 ? 1.144 -17.282 -3.908 1.00 97.12 323 GLN A N 1
ATOM 2450 C CA . GLN A 1 323 ? 1.375 -15.836 -3.965 1.00 97.12 323 GLN A CA 1
ATOM 2451 C C . GLN A 1 323 ? 0.177 -15.059 -3.416 1.00 97.12 323 GLN A C 1
ATOM 2453 O O . GLN A 1 323 ? 0.366 -14.103 -2.670 1.00 97.12 323 GLN A O 1
ATOM 2458 N N . LEU A 1 324 ? -1.041 -15.503 -3.736 1.00 97.44 324 LEU A N 1
ATOM 2459 C CA . LEU A 1 324 ? -2.271 -14.925 -3.202 1.00 97.44 324 LEU A CA 1
ATOM 2460 C C . LEU A 1 324 ? -2.352 -15.097 -1.677 1.00 97.44 324 LEU A C 1
ATOM 2462 O O . LEU A 1 324 ? -2.584 -14.130 -0.962 1.00 97.44 324 LEU A O 1
ATOM 2466 N N . GLU A 1 325 ? -2.091 -16.304 -1.169 1.00 97.06 325 GLU A N 1
ATOM 2467 C CA . GLU A 1 325 ? -2.063 -16.593 0.270 1.00 97.06 325 GLU A CA 1
ATOM 2468 C C . GLU A 1 325 ? -0.963 -15.801 0.994 1.00 97.06 325 GLU A C 1
ATOM 2470 O O . GLU A 1 325 ? -1.185 -15.310 2.099 1.00 97.06 325 GLU A O 1
ATOM 2475 N N . ALA A 1 326 ? 0.215 -15.637 0.382 1.00 96.50 326 ALA A N 1
ATOM 2476 C CA . ALA A 1 326 ? 1.282 -14.806 0.936 1.00 96.50 326 ALA A CA 1
ATOM 2477 C C . ALA A 1 326 ? 0.886 -13.325 1.019 1.00 96.50 326 ALA A C 1
ATOM 2479 O O . ALA A 1 326 ? 1.155 -12.682 2.031 1.00 96.50 326 ALA A O 1
ATOM 2480 N N . ALA A 1 327 ? 0.214 -12.800 -0.008 1.00 97.75 327 ALA A N 1
ATOM 2481 C CA . ALA A 1 327 ? -0.297 -11.435 0.005 1.00 97.75 327 ALA A CA 1
ATOM 2482 C C . ALA A 1 327 ? -1.389 -11.251 1.074 1.00 97.75 327 ALA A C 1
ATOM 2484 O O . ALA A 1 327 ? -1.376 -10.257 1.792 1.00 97.75 327 ALA A O 1
ATOM 2485 N N . ILE A 1 328 ? -2.301 -12.220 1.221 1.00 97.25 328 ILE A N 1
ATOM 2486 C CA . ILE A 1 328 ? -3.354 -12.211 2.252 1.00 97.25 328 ILE A CA 1
ATOM 2487 C C . ILE A 1 328 ? -2.755 -12.169 3.659 1.00 97.25 328 ILE A C 1
ATOM 2489 O O . ILE A 1 328 ? -3.216 -11.392 4.497 1.00 97.25 328 ILE A O 1
ATOM 2493 N N . ARG A 1 329 ? -1.707 -12.967 3.916 1.00 97.06 329 ARG A N 1
ATOM 2494 C CA . ARG A 1 329 ? -0.986 -12.932 5.198 1.00 97.06 329 ARG A CA 1
ATOM 2495 C C . ARG A 1 329 ? -0.390 -11.552 5.461 1.00 97.06 329 ARG A C 1
ATOM 2497 O O . ARG A 1 329 ? -0.663 -10.988 6.512 1.00 97.06 329 ARG A O 1
ATOM 2504 N N . ALA A 1 330 ? 0.316 -10.978 4.485 1.00 97.19 330 ALA A N 1
ATOM 2505 C CA . ALA A 1 330 ? 0.870 -9.628 4.607 1.00 97.19 330 ALA A CA 1
ATOM 2506 C C . ALA A 1 330 ? -0.219 -8.566 4.863 1.00 97.19 330 ALA A C 1
ATOM 2508 O O . ALA A 1 330 ? -0.014 -7.654 5.659 1.00 97.19 330 ALA A O 1
ATOM 2509 N N . GLY A 1 331 ? -1.387 -8.693 4.221 1.00 95.88 331 GLY A N 1
ATOM 2510 C CA . GLY A 1 331 ? -2.542 -7.824 4.463 1.00 95.88 331 GLY A CA 1
ATOM 2511 C C . GLY A 1 331 ? -3.084 -7.953 5.883 1.00 95.88 331 GLY A C 1
ATOM 2512 O O . GLY A 1 331 ? -3.292 -6.948 6.554 1.00 95.88 331 GLY A O 1
ATOM 2513 N N . SER A 1 332 ? -3.236 -9.182 6.372 1.00 94.00 332 SER A N 1
ATOM 2514 C CA . SER A 1 332 ? -3.729 -9.453 7.729 1.00 94.00 332 SER A CA 1
ATOM 2515 C C . SER A 1 332 ? -2.765 -8.916 8.792 1.00 94.00 332 SER A C 1
ATOM 2517 O O . SER A 1 332 ? -3.187 -8.240 9.727 1.00 94.00 332 SER A O 1
ATOM 2519 N N . GLU A 1 333 ? -1.461 -9.141 8.602 1.00 94.06 333 GLU A N 1
ATOM 2520 C CA . GLU A 1 333 ? -0.402 -8.585 9.451 1.00 94.06 333 GLU A CA 1
ATOM 2521 C C . GLU A 1 333 ? -0.399 -7.049 9.426 1.00 94.06 333 GLU A C 1
ATOM 2523 O O . GLU A 1 333 ? -0.177 -6.420 10.460 1.00 94.06 333 GLU A O 1
ATOM 2528 N N . LEU A 1 334 ? -0.669 -6.425 8.269 1.00 93.62 334 LEU A N 1
ATOM 2529 C CA . LEU A 1 334 ? -0.769 -4.967 8.173 1.00 93.62 334 LEU A CA 1
ATOM 2530 C C . LEU A 1 334 ? -1.946 -4.446 8.994 1.00 93.62 334 LEU A C 1
ATOM 2532 O O . LEU A 1 334 ? -1.774 -3.480 9.734 1.00 93.62 334 LEU A O 1
ATOM 2536 N N . LEU A 1 335 ? -3.124 -5.056 8.855 1.00 90.19 335 LEU A N 1
ATOM 2537 C CA . LEU A 1 335 ? -4.317 -4.651 9.596 1.00 90.19 335 LEU A CA 1
ATOM 2538 C C . LEU A 1 335 ? -4.106 -4.813 11.103 1.00 90.19 335 LEU A C 1
ATOM 2540 O O . LEU A 1 335 ? -4.468 -3.924 11.870 1.00 90.19 335 LEU A O 1
ATOM 2544 N N . GLU A 1 336 ? -3.463 -5.901 11.532 1.00 87.75 336 GLU A N 1
ATOM 2545 C CA . GLU A 1 336 ? -3.082 -6.100 12.932 1.00 87.75 336 GLU A CA 1
ATOM 2546 C C . GLU A 1 336 ? -2.092 -5.026 13.404 1.00 87.75 336 GLU A C 1
ATOM 2548 O O . GLU A 1 336 ? -2.326 -4.391 14.430 1.00 87.75 336 GLU A O 1
ATOM 2553 N N . ALA A 1 337 ? -1.031 -4.746 12.643 1.00 85.75 337 ALA A N 1
ATOM 2554 C CA . ALA A 1 337 ? -0.060 -3.705 12.983 1.00 85.75 337 ALA A CA 1
ATOM 2555 C C . ALA A 1 337 ? -0.683 -2.297 13.004 1.00 85.75 337 ALA A C 1
ATOM 2557 O O . ALA A 1 337 ? -0.304 -1.462 13.825 1.00 85.75 337 ALA A O 1
ATOM 2558 N N . TYR A 1 338 ? -1.647 -2.026 12.122 1.00 85.88 338 TYR A N 1
ATOM 2559 C CA . TYR A 1 338 ? -2.343 -0.745 12.045 1.00 85.88 338 TYR A CA 1
ATOM 2560 C C . TYR A 1 338 ? -3.244 -0.501 13.263 1.00 85.88 338 TYR A C 1
ATOM 2562 O O . TYR A 1 338 ? -3.277 0.631 13.744 1.00 85.88 338 TYR A O 1
ATOM 2570 N N . ARG A 1 339 ? -3.880 -1.545 13.828 1.00 79.31 339 ARG A N 1
ATOM 2571 C CA . ARG A 1 339 ? -4.682 -1.455 15.075 1.00 79.31 339 ARG A CA 1
ATOM 2572 C C . ARG A 1 339 ? -3.912 -0.834 16.232 1.00 79.31 339 ARG A C 1
ATOM 2574 O O . ARG A 1 339 ? -4.480 -0.075 17.005 1.00 79.31 339 ARG A O 1
ATOM 2581 N N . TRP A 1 340 ? -2.635 -1.185 16.348 1.00 73.69 340 TRP A N 1
ATOM 2582 C CA . TRP A 1 340 ? -1.762 -0.744 17.436 1.00 73.69 340 TRP A CA 1
ATOM 2583 C C . TRP A 1 340 ? -0.941 0.499 17.080 1.00 73.69 340 TRP A C 1
ATOM 2585 O O . TRP A 1 340 ? -0.176 0.991 17.909 1.00 73.69 340 TRP A O 1
ATOM 2595 N N . SER A 1 341 ? -1.066 1.006 15.849 1.00 69.31 341 SER A N 1
ATOM 2596 C CA . SER A 1 341 ? -0.414 2.249 15.448 1.00 69.31 341 SER A CA 1
ATOM 2597 C C . SER A 1 341 ? -1.179 3.445 16.019 1.00 69.31 341 SER A C 1
ATOM 2599 O O . SER A 1 341 ? -2.405 3.428 16.081 1.00 69.31 341 SER A O 1
ATOM 2601 N N . THR A 1 342 ? -0.455 4.465 16.485 1.00 55.78 342 THR A N 1
ATOM 2602 C CA . THR A 1 342 ? -1.036 5.643 17.143 1.00 55.78 342 THR A CA 1
ATOM 2603 C C . THR A 1 342 ? -2.166 6.261 16.315 1.00 55.78 342 THR A C 1
ATOM 2605 O O . THR A 1 342 ? -2.013 6.504 15.117 1.00 55.78 342 THR A O 1
ATOM 2608 N N . ILE A 1 343 ? -3.300 6.534 16.969 1.00 52.72 343 ILE A N 1
ATOM 2609 C CA . ILE A 1 343 ? -4.468 7.201 16.381 1.00 52.72 343 ILE A CA 1
ATOM 2610 C C . ILE A 1 343 ? -4.051 8.633 15.995 1.00 52.72 343 ILE A C 1
ATOM 2612 O O . ILE A 1 343 ? -3.937 9.509 16.847 1.00 52.72 343 ILE A O 1
ATOM 2616 N N . GLY A 1 344 ? -3.744 8.863 14.715 1.00 55.06 344 GLY A N 1
ATOM 2617 C CA . GLY A 1 344 ? -3.323 10.163 14.179 1.00 55.06 344 GLY A CA 1
ATOM 2618 C C . GLY A 1 344 ? -2.739 10.058 12.765 1.00 55.06 344 GLY A C 1
ATOM 2619 O O . GLY A 1 344 ? -2.240 9.007 12.364 1.00 55.06 344 GLY A O 1
ATOM 2620 N N . ARG A 1 345 ? -2.795 11.138 11.967 1.00 59.53 345 ARG A N 1
ATOM 2621 C CA . ARG A 1 345 ? -2.187 11.148 10.621 1.00 59.53 345 ARG A CA 1
ATOM 2622 C C . ARG A 1 345 ? -0.657 11.074 10.761 1.00 59.53 345 ARG A C 1
ATOM 2624 O O . ARG A 1 345 ? -0.071 12.016 11.293 1.00 59.53 345 ARG A O 1
ATOM 2631 N N . PRO A 1 346 ? 0.014 10.011 10.279 1.00 69.44 346 PRO A N 1
ATOM 2632 C CA . PRO A 1 346 ? 1.462 9.903 10.396 1.00 69.44 346 PRO A CA 1
ATOM 2633 C C . PRO A 1 346 ? 2.136 11.051 9.639 1.00 69.44 346 PRO A C 1
ATOM 2635 O O . PRO A 1 346 ? 1.778 11.350 8.496 1.00 69.44 346 PRO A O 1
ATOM 2638 N N . GLY A 1 347 ? 3.135 11.676 10.269 1.00 79.75 347 GLY A N 1
ATOM 2639 C CA . GLY A 1 347 ? 3.930 12.731 9.644 1.00 79.75 347 GLY A CA 1
ATOM 2640 C C . GLY A 1 347 ? 4.604 12.262 8.349 1.00 79.75 347 GLY A C 1
ATOM 2641 O O . GLY A 1 347 ? 4.863 11.069 8.157 1.00 79.75 347 GLY A O 1
ATOM 2642 N N . LEU A 1 348 ? 4.915 13.209 7.457 1.00 85.12 348 LEU A N 1
ATOM 2643 C CA . LEU A 1 348 ? 5.479 12.931 6.129 1.00 85.12 348 LEU A CA 1
ATOM 2644 C C . LEU A 1 348 ? 6.723 12.030 6.192 1.00 85.12 348 LEU A C 1
ATOM 2646 O O . LEU A 1 348 ? 6.818 11.059 5.445 1.00 85.12 348 LEU A O 1
ATOM 2650 N N . TRP A 1 349 ? 7.635 12.297 7.128 1.00 86.31 349 TRP A N 1
ATOM 2651 C CA . TRP A 1 349 ? 8.860 11.516 7.314 1.00 86.31 349 TRP A CA 1
ATOM 2652 C C . TRP A 1 349 ? 8.600 10.051 7.662 1.00 86.31 349 TRP A C 1
ATOM 2654 O O . TRP A 1 349 ? 9.239 9.161 7.101 1.00 86.31 349 TRP A O 1
ATOM 2664 N N . LEU A 1 350 ? 7.635 9.782 8.545 1.00 85.12 350 LEU A N 1
ATOM 2665 C CA . LEU A 1 350 ? 7.280 8.414 8.914 1.00 85.12 350 LEU A CA 1
ATOM 2666 C C . LEU A 1 350 ? 6.678 7.670 7.718 1.00 85.12 350 LEU A C 1
ATOM 2668 O O . LEU A 1 350 ? 7.060 6.530 7.459 1.00 85.12 350 LEU A O 1
ATOM 2672 N N . ARG A 1 351 ? 5.812 8.337 6.943 1.00 85.62 351 ARG A N 1
ATOM 2673 C CA . ARG A 1 351 ? 5.237 7.777 5.711 1.00 85.62 351 ARG A CA 1
ATOM 2674 C C . ARG A 1 351 ? 6.307 7.473 4.669 1.00 85.62 351 ARG A C 1
ATOM 2676 O O . ARG A 1 351 ? 6.281 6.398 4.084 1.00 85.62 351 ARG A O 1
ATOM 2683 N N . LEU A 1 352 ? 7.257 8.383 4.452 1.00 87.69 352 LEU A N 1
ATOM 2684 C CA . LEU A 1 352 ? 8.362 8.172 3.515 1.00 87.69 352 LEU A CA 1
ATOM 2685 C C . LEU A 1 352 ? 9.264 7.022 3.965 1.00 87.69 352 LEU A C 1
ATOM 2687 O O . LEU A 1 352 ? 9.580 6.144 3.165 1.00 87.69 352 LEU A O 1
ATOM 2691 N N . ARG A 1 353 ? 9.615 6.957 5.252 1.00 87.88 353 ARG A N 1
ATOM 2692 C CA . ARG A 1 353 ? 10.402 5.852 5.815 1.00 87.88 353 ARG A CA 1
ATOM 2693 C C . ARG A 1 353 ? 9.686 4.507 5.671 1.00 87.88 353 ARG A C 1
ATOM 2695 O O . ARG A 1 353 ? 10.304 3.514 5.289 1.00 87.88 353 ARG A O 1
ATOM 2702 N N . ASN A 1 354 ? 8.383 4.480 5.944 1.00 91.00 354 ASN A N 1
ATOM 2703 C CA . ASN A 1 354 ? 7.554 3.282 5.840 1.00 91.00 354 ASN A CA 1
ATOM 2704 C C . ASN A 1 354 ? 7.114 2.974 4.405 1.00 91.00 354 ASN A C 1
ATOM 2706 O O . ASN A 1 354 ? 6.651 1.866 4.153 1.00 91.00 354 ASN A O 1
ATOM 2710 N N . SER A 1 355 ? 7.318 3.885 3.451 1.00 91.06 355 SER A N 1
ATOM 2711 C CA . SER A 1 355 ? 7.014 3.631 2.041 1.00 91.06 355 SER A CA 1
ATOM 2712 C C . SER A 1 355 ? 7.807 2.457 1.491 1.00 91.06 355 SER A C 1
ATOM 2714 O O . SER A 1 355 ? 7.332 1.823 0.571 1.00 91.06 355 SER A O 1
ATOM 2716 N N . GLY A 1 356 ? 8.998 2.183 2.048 1.00 91.88 356 GLY A N 1
ATOM 2717 C CA . GLY A 1 356 ? 9.940 1.157 1.604 1.00 91.88 356 GLY A CA 1
ATOM 2718 C C . GLY A 1 356 ? 10.785 1.551 0.378 1.00 91.88 356 GLY A C 1
ATOM 2719 O O . GLY A 1 356 ? 11.751 0.856 0.071 1.00 91.88 356 GLY A O 1
ATOM 2720 N N . MET A 1 357 ? 10.509 2.696 -0.257 1.00 92.44 357 MET A N 1
ATOM 2721 C CA . MET A 1 357 ? 11.210 3.160 -1.463 1.00 92.44 357 MET A CA 1
ATOM 2722 C C . MET A 1 357 ? 12.717 3.358 -1.248 1.00 92.44 357 MET A C 1
ATOM 2724 O O . MET A 1 357 ? 13.506 2.996 -2.114 1.00 92.44 357 MET A O 1
ATOM 2728 N N . PHE A 1 358 ? 13.135 3.820 -0.064 1.00 94.62 358 PHE A N 1
ATOM 2729 C CA . PHE A 1 358 ? 14.559 3.936 0.280 1.00 94.62 358 PHE A CA 1
ATOM 2730 C C . PHE A 1 358 ? 15.307 2.603 0.208 1.00 94.62 358 PHE A C 1
ATOM 2732 O O . PHE A 1 358 ? 16.460 2.577 -0.206 1.00 94.62 358 PHE A O 1
ATOM 2739 N N . HIS A 1 359 ? 14.658 1.491 0.564 1.00 96.25 359 HIS A N 1
ATOM 2740 C CA . HIS A 1 359 ? 15.286 0.174 0.484 1.00 96.25 359 HIS A CA 1
ATOM 2741 C C . HIS A 1 359 ? 15.467 -0.244 -0.974 1.00 96.25 359 HIS A C 1
ATOM 2743 O O . HIS A 1 359 ? 16.544 -0.696 -1.344 1.00 96.25 359 HIS A O 1
ATOM 2749 N N . VAL A 1 360 ? 14.441 -0.037 -1.809 1.00 96.31 360 VAL A N 1
ATOM 2750 C CA . VAL A 1 360 ? 14.514 -0.305 -3.254 1.00 96.31 360 VAL A CA 1
ATOM 2751 C C . VAL A 1 360 ? 15.636 0.520 -3.891 1.00 96.31 360 VAL A C 1
ATOM 2753 O O . VAL A 1 360 ? 16.494 -0.046 -4.561 1.00 96.31 360 VAL A O 1
ATOM 2756 N N . MET A 1 361 ? 15.695 1.828 -3.615 1.00 96.31 361 MET A N 1
ATOM 2757 C CA . MET A 1 361 ? 16.751 2.711 -4.127 1.00 96.31 361 MET A CA 1
ATOM 2758 C C . MET A 1 361 ? 18.148 2.287 -3.658 1.00 96.31 361 MET A C 1
ATOM 2760 O O . MET A 1 361 ? 19.075 2.231 -4.463 1.00 96.31 361 MET A O 1
ATOM 2764 N N . ALA A 1 362 ? 18.304 1.948 -2.375 1.00 97.38 362 ALA A N 1
ATOM 2765 C CA . ALA A 1 362 ? 19.572 1.462 -1.837 1.00 97.38 362 ALA A CA 1
ATOM 2766 C C . ALA A 1 362 ? 20.024 0.174 -2.540 1.00 97.38 362 ALA A C 1
ATOM 2768 O O . ALA A 1 362 ? 21.189 0.042 -2.901 1.00 97.38 362 ALA A O 1
ATOM 2769 N N . GLY A 1 363 ? 19.091 -0.743 -2.801 1.00 97.62 363 GLY A N 1
ATOM 2770 C CA . GLY A 1 363 ? 19.354 -1.966 -3.550 1.00 97.62 363 GLY A CA 1
ATOM 2771 C C . GLY A 1 363 ? 19.811 -1.725 -4.988 1.00 97.62 363 GLY A C 1
ATOM 2772 O O . GLY A 1 363 ? 20.794 -2.321 -5.423 1.00 97.62 363 GLY A O 1
ATOM 2773 N N . SER A 1 364 ? 19.140 -0.828 -5.719 1.00 97.31 364 SER A N 1
ATOM 2774 C CA . SER A 1 364 ? 19.558 -0.465 -7.080 1.00 97.31 364 SER A CA 1
ATOM 2775 C C . SER A 1 364 ? 20.917 0.239 -7.102 1.00 97.31 364 SER A C 1
ATOM 2777 O O . SER A 1 364 ? 21.738 -0.065 -7.961 1.00 97.31 364 SER A O 1
ATOM 2779 N N . LEU A 1 365 ? 21.187 1.131 -6.141 1.00 97.56 365 LEU A N 1
ATOM 2780 C CA . LEU A 1 365 ? 22.468 1.839 -6.033 1.00 97.56 365 LEU A CA 1
ATOM 2781 C C . LEU A 1 365 ? 23.620 0.890 -5.687 1.00 97.56 365 LEU A C 1
ATOM 2783 O O . LEU A 1 365 ? 24.699 1.003 -6.262 1.00 97.56 365 LEU A O 1
ATOM 2787 N N . ALA A 1 366 ? 23.389 -0.070 -4.790 1.00 97.44 366 ALA A N 1
ATOM 2788 C CA . ALA A 1 366 ? 24.378 -1.091 -4.462 1.00 97.44 366 ALA A CA 1
ATOM 2789 C C . ALA A 1 366 ? 24.700 -1.970 -5.680 1.00 97.44 366 ALA A C 1
ATOM 2791 O O . ALA A 1 366 ? 25.870 -2.201 -5.977 1.00 97.44 366 ALA A O 1
ATOM 2792 N N . ALA A 1 367 ? 23.680 -2.411 -6.424 1.00 97.25 367 ALA A N 1
ATOM 2793 C CA . ALA A 1 367 ? 23.882 -3.180 -7.651 1.00 97.25 367 ALA A CA 1
ATOM 2794 C C . ALA A 1 367 ? 24.635 -2.372 -8.722 1.00 97.25 367 ALA A C 1
ATOM 2796 O O . ALA A 1 367 ? 25.543 -2.902 -9.359 1.00 97.25 367 ALA A O 1
ATOM 2797 N N . TYR A 1 368 ? 24.314 -1.083 -8.869 1.00 96.19 368 TYR A N 1
ATOM 2798 C CA . TYR A 1 368 ? 25.058 -0.165 -9.730 1.00 96.19 368 TYR A CA 1
ATOM 2799 C C . TYR A 1 368 ? 26.532 -0.071 -9.331 1.00 96.19 368 TYR A C 1
ATOM 2801 O O . TYR A 1 368 ? 27.397 -0.259 -10.180 1.00 96.19 368 TYR A O 1
ATOM 2809 N N . ALA A 1 369 ? 26.829 0.155 -8.048 1.00 95.56 369 ALA A N 1
ATOM 2810 C CA . ALA A 1 369 ? 28.202 0.258 -7.561 1.00 95.56 369 ALA A CA 1
ATOM 2811 C C . ALA A 1 369 ? 29.004 -1.023 -7.837 1.00 95.56 369 ALA A C 1
ATOM 2813 O O . ALA A 1 369 ? 30.141 -0.945 -8.294 1.00 95.56 369 ALA A O 1
ATOM 2814 N N . VAL A 1 370 ? 28.399 -2.199 -7.632 1.00 95.38 370 VAL A N 1
ATOM 2815 C CA . VAL A 1 370 ? 29.031 -3.490 -7.943 1.00 95.38 370 VAL A CA 1
ATOM 2816 C C . VAL A 1 370 ? 29.344 -3.610 -9.435 1.00 95.38 370 VAL A C 1
ATOM 2818 O O . VAL A 1 370 ? 30.468 -3.962 -9.790 1.00 95.38 370 VAL A O 1
ATOM 2821 N N . VAL A 1 371 ? 28.390 -3.288 -10.316 1.00 93.25 371 VAL A N 1
ATOM 2822 C CA . VAL A 1 371 ? 28.612 -3.320 -11.772 1.00 93.25 371 VAL A CA 1
ATOM 2823 C C . VAL A 1 371 ? 29.703 -2.328 -12.177 1.00 93.25 371 VAL A C 1
ATOM 2825 O O . VAL A 1 371 ? 30.623 -2.706 -12.895 1.00 93.25 371 VAL A O 1
ATOM 2828 N N . ALA A 1 372 ? 29.656 -1.095 -11.673 1.00 90.75 372 ALA A N 1
ATOM 2829 C CA . ALA A 1 372 ? 30.630 -0.054 -11.989 1.00 90.75 372 ALA A CA 1
ATOM 2830 C C . ALA A 1 372 ? 32.054 -0.434 -11.550 1.00 90.75 372 ALA A C 1
ATOM 2832 O O . ALA A 1 372 ? 32.986 -0.331 -12.343 1.00 90.75 372 ALA A O 1
ATOM 2833 N N . VAL A 1 373 ? 32.226 -0.932 -10.320 1.00 93.12 373 VAL A N 1
ATOM 2834 C CA . VAL A 1 373 ? 33.527 -1.411 -9.823 1.00 93.12 373 VAL A CA 1
ATOM 2835 C C . VAL A 1 373 ? 34.025 -2.594 -10.650 1.00 93.12 373 VAL A C 1
ATOM 2837 O O . VAL A 1 373 ? 35.202 -2.643 -10.990 1.00 93.12 373 VAL A O 1
ATOM 2840 N N . THR A 1 374 ? 33.141 -3.522 -11.021 1.00 90.94 374 THR A N 1
ATOM 2841 C CA . THR A 1 374 ? 33.513 -4.673 -11.858 1.00 90.94 374 THR A CA 1
ATOM 2842 C C . THR A 1 374 ? 34.006 -4.222 -13.234 1.00 90.94 374 THR A C 1
ATOM 2844 O O . THR A 1 374 ? 35.058 -4.669 -13.678 1.00 90.94 374 THR A O 1
ATOM 2847 N N . LEU A 1 375 ? 33.291 -3.304 -13.893 1.00 88.88 375 LEU A N 1
ATOM 2848 C CA . LEU A 1 375 ? 33.699 -2.749 -15.188 1.00 88.88 375 LEU A CA 1
ATOM 2849 C C . LEU A 1 375 ? 35.032 -2.000 -15.093 1.00 88.88 375 LEU A C 1
ATOM 2851 O O . LEU A 1 375 ? 35.897 -2.184 -15.947 1.00 88.88 375 LEU A O 1
ATOM 2855 N N . TRP A 1 376 ? 35.221 -1.222 -14.026 1.00 89.19 376 TRP A N 1
ATOM 2856 C CA . TRP A 1 376 ? 36.471 -0.515 -13.762 1.00 89.19 376 TRP A CA 1
ATOM 2857 C C . TRP A 1 376 ? 37.654 -1.478 -13.578 1.00 89.19 376 TRP A C 1
ATOM 2859 O O . TRP A 1 376 ? 38.693 -1.291 -14.207 1.00 89.19 376 TRP A O 1
ATOM 2869 N N . LEU A 1 377 ? 37.485 -2.546 -12.789 1.00 91.94 377 LEU A N 1
ATOM 2870 C CA . LEU A 1 377 ? 38.512 -3.580 -12.595 1.00 91.94 377 LEU A CA 1
ATOM 2871 C C . LEU A 1 377 ? 38.856 -4.329 -13.891 1.00 91.94 377 LEU A C 1
ATOM 2873 O O . LEU A 1 377 ? 39.988 -4.774 -14.057 1.00 91.94 377 LEU A O 1
ATOM 2877 N N . LEU A 1 378 ? 37.898 -4.455 -14.811 1.00 91.44 378 LEU A N 1
ATOM 2878 C CA . LEU A 1 378 ? 38.091 -5.072 -16.126 1.00 91.44 378 LEU A CA 1
ATOM 2879 C C . LEU A 1 378 ? 38.666 -4.104 -17.177 1.00 91.44 378 LEU A C 1
ATOM 2881 O O . LEU A 1 378 ? 38.834 -4.495 -18.330 1.00 91.44 378 LEU A O 1
ATOM 2885 N N . GLY A 1 379 ? 38.966 -2.854 -16.808 1.00 87.81 379 GLY A N 1
ATOM 2886 C CA . GLY A 1 379 ? 39.512 -1.846 -17.721 1.00 87.81 379 GLY A CA 1
ATOM 2887 C C . GLY A 1 379 ? 38.506 -1.312 -18.746 1.00 87.81 379 GLY A C 1
ATOM 2888 O O . GLY A 1 379 ? 38.908 -0.696 -19.732 1.00 87.81 379 GLY A O 1
ATOM 2889 N N . TRP A 1 380 ? 37.205 -1.535 -18.538 1.00 79.31 380 TRP A N 1
ATOM 2890 C CA . TRP A 1 380 ? 36.161 -1.016 -19.419 1.00 79.31 380 TRP A CA 1
ATOM 2891 C C . TRP A 1 380 ? 35.843 0.442 -19.044 1.00 79.31 380 TRP A C 1
ATOM 2893 O O . TRP A 1 380 ? 35.604 0.725 -17.865 1.00 79.31 380 TRP A O 1
ATOM 2903 N N . PRO A 1 381 ? 35.820 1.394 -19.997 1.00 72.50 381 PRO A N 1
ATOM 2904 C CA . PRO A 1 381 ? 35.507 2.786 -19.691 1.00 72.50 381 PRO A CA 1
ATOM 2905 C C . PRO A 1 381 ? 34.087 2.910 -19.125 1.00 72.50 381 PRO A C 1
ATOM 2907 O O . PRO A 1 381 ? 33.137 2.369 -19.689 1.00 72.50 381 PRO A O 1
ATOM 2910 N N . LEU A 1 382 ? 33.927 3.652 -18.026 1.00 58.53 382 LEU A N 1
ATOM 2911 C CA . LEU A 1 382 ? 32.623 3.993 -17.444 1.00 58.53 382 LEU A CA 1
ATOM 2912 C C . LEU A 1 382 ? 31.901 5.023 -18.333 1.00 58.53 382 LEU A C 1
ATOM 2914 O O . LEU A 1 382 ? 31.751 6.183 -17.967 1.00 58.53 382 LEU A O 1
ATOM 2918 N N . GLY A 1 383 ? 31.508 4.608 -19.536 1.00 54.75 383 GLY A N 1
ATOM 2919 C CA . GLY A 1 383 ? 30.568 5.317 -20.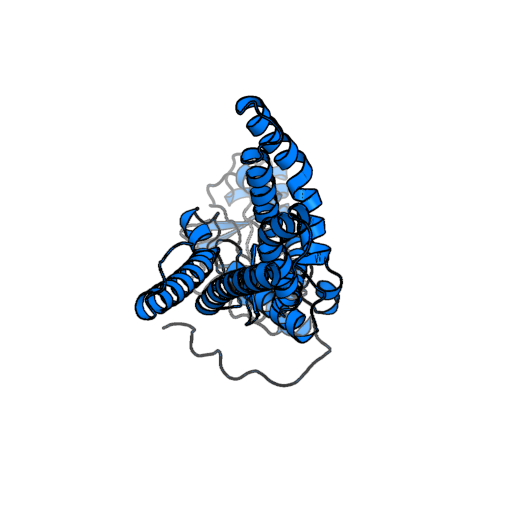394 1.00 54.75 383 GLY A CA 1
ATOM 2920 C C . GLY A 1 383 ? 29.233 4.585 -20.357 1.00 54.75 383 GLY A C 1
ATOM 2921 O O . GLY A 1 383 ? 29.017 3.686 -21.168 1.00 54.75 383 GLY A O 1
ATOM 2922 N N . LEU A 1 384 ? 28.387 4.923 -19.381 1.00 43.84 384 LEU A N 1
ATOM 2923 C CA . LEU A 1 384 ? 26.963 4.572 -19.365 1.00 43.84 384 LEU A CA 1
ATOM 2924 C C . LEU A 1 384 ? 26.137 5.794 -19.753 1.00 43.84 384 LEU A C 1
ATOM 2926 O O . LEU A 1 384 ? 26.410 6.873 -19.177 1.00 43.84 384 LEU A O 1
#

Sequence (384 aa):
MPVARLRNRYNSSRRMDTFGSRSLSRPVFEAMRATVWVHPEDSLMRAANLLRDGHPSVLPVVEGGTLVGVVTDRSLAEAIALGREPLDEVRLAMRPHLEVRPYALGAEALRLLVETGEPALLVVDDAGNLLGVVAPSDLVADHRPEPNPPLVGGMATPFGVYLTAGSARAGAPGWALATTGALLFLLYVASALFASWLHDVAGGPLWLRQTVAAVGPTALFLIGLRALPLSRIHGAEHKVVHAIERGEHLVPAVVARMPRVHPRCGTNIAVGATLFLGIATSRAIPDESLRLIVAAVVTLLFWRRIGEVFQRFVTTREPNRRQLEAAIRAGSELLEAYRWSTIGRPGLWLRLRNSGMFHVMAGSLAAYAVVAVTLWLLGWPLGL

Nearest PDB structures (foldseek):
  3lfr-assembly1_A  TM=8.355E-01  e=4.272E-07  Pseudomonas syringae pv. tomato str. DC3000
  7msu-assembly1_A-2  TM=8.516E-01  e=2.213E-06  Methanoculleus thermophilus
  3lfr-assembly1_B  TM=7.962E-01  e=6.887E-07  Pseudomonas syringae pv. tomato str. DC3000
  3oi8-assembly1_B  TM=7.917E-01  e=1.527E-06  Neisseria meningitidis serogroup B
  3lhh-assembly1_A  TM=7.348E-01  e=2.213E-06  Shewanella oneidensis MR-1

Solvent-accessible surface area (backbone atoms only — not comparable to full-atom values): 20451 Å² total; per-residue (Å²): 137,80,89,80,84,76,86,82,84,86,85,83,88,89,72,87,85,60,79,50,62,59,47,26,73,32,42,32,60,78,47,42,40,83,66,74,68,43,42,49,83,38,32,38,47,58,53,52,53,52,45,73,79,40,84,65,67,62,37,42,26,38,56,99,66,29,63,76,25,26,35,32,71,63,36,47,53,52,29,45,74,73,70,52,56,57,78,39,46,32,59,75,27,48,38,89,64,60,73,42,51,42,79,39,37,19,48,56,55,47,48,51,35,65,77,70,65,50,77,55,37,38,25,28,50,101,86,41,33,70,70,25,35,40,35,62,63,38,36,55,36,89,62,66,80,72,69,61,58,95,53,70,49,70,46,51,19,90,84,37,24,26,36,20,54,38,68,23,57,23,52,46,53,64,67,44,34,14,52,35,21,22,49,55,45,51,44,40,52,53,19,38,54,52,23,52,52,45,44,72,69,67,58,80,59,69,70,58,37,53,45,36,60,72,46,29,24,62,52,44,26,48,51,49,48,45,70,38,69,43,9,20,30,32,14,18,36,35,7,38,45,52,25,46,71,68,72,44,70,84,40,72,78,55,31,68,71,37,58,55,57,56,97,84,42,66,60,26,55,52,44,23,51,52,49,25,52,55,42,54,70,40,79,88,49,82,53,64,70,60,26,45,50,50,16,50,54,53,25,75,73,38,19,61,64,54,16,45,51,42,28,60,74,35,59,20,37,84,46,54,70,70,44,38,53,45,18,37,49,17,49,52,47,25,42,56,42,41,67,75,35,76,94,66,85,59,54,70,68,50,27,54,66,44,63,44,57,66,32,21,51,51,19,27,50,52,45,47,52,53,51,52,53,51,37,50,76,69,71,46,78,94,79,129

Secondary structure (DSSP, 8-state):
--STTS-SS--S---SS-TTHHHHTSBGGGT-B----B-TTSBHHHHHHHHHH-SSSEEEEEETTEEEEEEEHHHHHHHHHTT--TTSBGGGT-B---EE-TTSBHHHHHHHHHHH--S-EEEE-TTSBEEEEE-HHHHHS--PPP---S--EEEEETTEEEEE-SS-EEES-HHHHHHHHHHHHHHHHHHHHHHHHHHHHS---HHHHHHHHHHHHHHHHHHHHHHSTHHHHHHHHHHHHHHHHTT----HHHHHTS-S--TT-HHHHHHHHHHHHHHHT-SSS--HHHHHHHHHHHHHHHHHHHHHHHIIIII--PPPHHHHHHHHHHHHHHHHHHHTS-SSPPPHHHHHHHT-HHHHHHHHHHHHHHHHHHHHHTT-----